Protein AF-A0A1B9K3F9-F1 (afdb_monomer)

Structure (mmCIF, N/CA/C/O backbone):
data_AF-A0A1B9K3F9-F1
#
_entry.id   AF-A0A1B9K3F9-F1
#
loop_
_atom_site.group_PDB
_atom_site.id
_atom_site.type_symbol
_atom_site.label_atom_id
_atom_site.label_alt_id
_atom_site.label_comp_id
_atom_site.label_asym_id
_atom_site.label_entity_id
_atom_site.label_seq_id
_atom_site.pdbx_PDB_ins_code
_atom_site.Cartn_x
_atom_site.Cartn_y
_atom_site.Cartn_z
_atom_site.occupancy
_atom_site.B_iso_or_equiv
_atom_site.auth_seq_id
_atom_site.auth_comp_id
_atom_site.auth_asym_id
_atom_site.auth_atom_id
_atom_site.pdbx_PDB_model_num
ATOM 1 N N . MET A 1 1 ? -56.346 39.443 58.491 1.00 47.53 1 MET A N 1
ATOM 2 C CA . MET A 1 1 ? -55.516 38.403 59.150 1.00 47.53 1 MET A CA 1
ATOM 3 C C . MET A 1 1 ? -55.684 36.968 58.606 1.00 47.53 1 MET A C 1
ATOM 5 O O . MET A 1 1 ? -54.941 36.108 59.050 1.00 47.53 1 MET A O 1
ATOM 9 N N . LYS A 1 2 ? -56.548 36.670 57.611 1.00 50.12 2 LYS A N 1
ATOM 10 C CA . LYS A 1 2 ? -56.711 35.295 57.065 1.00 50.12 2 LYS A CA 1
ATOM 11 C C . LYS A 1 2 ? -55.689 34.874 55.979 1.00 50.12 2 LYS A C 1
ATOM 13 O O . LYS A 1 2 ? -55.509 33.686 55.752 1.00 50.12 2 LYS A O 1
ATOM 18 N N . ASN A 1 3 ? -54.961 35.818 55.369 1.00 50.28 3 ASN A N 1
ATOM 19 C CA . ASN A 1 3 ? -54.049 35.538 54.241 1.00 50.28 3 ASN A CA 1
ATOM 20 C C . ASN A 1 3 ? -52.609 35.144 54.627 1.00 50.28 3 ASN A C 1
ATOM 22 O O . ASN A 1 3 ? -51.851 34.717 53.759 1.00 50.28 3 ASN A O 1
ATOM 26 N N . LEU A 1 4 ? -52.207 35.276 55.897 1.00 46.75 4 LEU A N 1
ATOM 27 C CA . LEU A 1 4 ? -50.855 34.891 56.335 1.00 46.75 4 LEU A CA 1
ATOM 28 C C . LEU A 1 4 ? -50.751 33.404 56.707 1.00 46.75 4 LEU A C 1
ATOM 30 O O . LEU A 1 4 ? -49.694 32.806 56.526 1.00 46.75 4 LEU A O 1
ATOM 34 N N . THR A 1 5 ? -51.837 32.792 57.182 1.00 49.47 5 THR A N 1
ATOM 35 C CA . THR A 1 5 ? -51.839 31.387 57.619 1.00 49.47 5 THR A CA 1
ATOM 36 C C . THR A 1 5 ? -51.779 30.424 56.432 1.00 49.47 5 THR A C 1
ATOM 38 O O . THR A 1 5 ? -50.997 29.480 56.458 1.00 49.47 5 THR A O 1
ATOM 41 N N . VAL A 1 6 ? -52.501 30.714 55.340 1.00 53.06 6 VAL A N 1
ATOM 42 C CA . VAL A 1 6 ? -52.470 29.902 54.105 1.00 53.06 6 VAL A CA 1
ATOM 43 C C . VAL A 1 6 ? -51.083 29.927 53.447 1.00 53.06 6 VAL A C 1
ATOM 45 O O . VAL A 1 6 ? -50.587 28.889 53.022 1.00 53.06 6 VAL A O 1
ATOM 48 N N . LYS A 1 7 ? -50.397 31.081 53.444 1.00 46.66 7 LYS A N 1
ATOM 49 C CA . LYS A 1 7 ? -49.032 31.199 52.899 1.00 46.66 7 LYS A CA 1
ATOM 50 C C . LYS A 1 7 ? -47.990 30.410 53.705 1.00 46.66 7 LYS A C 1
ATOM 52 O O . LYS A 1 7 ? -47.070 29.862 53.111 1.00 46.66 7 LYS A O 1
ATOM 57 N N . LYS A 1 8 ? -48.142 30.306 55.031 1.00 50.44 8 LYS A N 1
ATOM 58 C CA . LYS A 1 8 ? -47.241 29.508 55.887 1.00 50.44 8 LYS A CA 1
ATOM 59 C C . LYS A 1 8 ? -47.457 28.000 55.726 1.00 50.44 8 LYS A C 1
ATOM 61 O O . LYS A 1 8 ? -46.482 27.258 55.696 1.00 50.44 8 LYS A O 1
ATOM 66 N N . VAL A 1 9 ? -48.707 27.559 55.565 1.00 56.28 9 VAL A N 1
ATOM 67 C CA . VAL A 1 9 ? -49.037 26.144 55.314 1.00 56.28 9 VAL A CA 1
ATOM 68 C C . VAL A 1 9 ? -48.555 25.703 53.927 1.00 56.28 9 VAL A C 1
ATOM 70 O O . VAL A 1 9 ? -47.950 24.643 53.808 1.00 56.28 9 VAL A O 1
ATOM 73 N N . ALA A 1 10 ? -48.725 26.541 52.899 1.00 56.75 10 ALA A N 1
ATOM 74 C CA . ALA A 1 10 ? -48.234 26.254 51.550 1.00 56.75 10 ALA A CA 1
ATOM 75 C C . ALA A 1 10 ? -46.696 26.207 51.474 1.00 56.75 10 ALA A C 1
ATOM 77 O O . ALA A 1 10 ? -46.149 25.309 50.843 1.00 56.75 10 ALA A O 1
ATOM 78 N N . LEU A 1 11 ? -45.991 27.118 52.160 1.00 54.03 11 LEU A N 1
ATOM 79 C CA . LEU A 1 11 ? -44.525 27.105 52.221 1.00 54.03 11 LEU A CA 1
ATOM 80 C C . LEU A 1 11 ? -43.999 25.879 52.990 1.00 54.03 11 LEU A C 1
ATOM 82 O O . LEU A 1 11 ? -43.017 25.276 52.571 1.00 54.03 11 LEU A O 1
ATOM 86 N N . GLY A 1 12 ? -44.684 25.469 54.065 1.00 55.34 12 GLY A N 1
ATOM 87 C CA . GLY A 1 12 ? -44.365 24.248 54.813 1.00 55.34 12 GLY A CA 1
ATOM 88 C C . GLY A 1 12 ? -44.567 22.965 54.000 1.00 55.34 12 GLY A C 1
ATOM 89 O O . GLY A 1 12 ? -43.720 22.081 54.049 1.00 55.34 12 GLY A O 1
ATOM 90 N N . LEU A 1 13 ? -45.635 22.884 53.196 1.00 57.78 13 LEU A N 1
ATOM 91 C CA . LEU A 1 13 ? -45.877 21.775 52.261 1.00 57.78 13 LEU A CA 1
ATOM 92 C C . LEU A 1 13 ? -44.877 21.756 51.096 1.00 57.78 13 LEU A C 1
ATOM 94 O O . LEU A 1 13 ? -44.465 20.680 50.675 1.00 57.78 13 LEU A O 1
ATOM 98 N N . PHE A 1 14 ? -44.438 22.922 50.611 1.00 53.47 14 PHE A N 1
ATOM 99 C CA . PHE A 1 14 ? -43.416 23.016 49.563 1.00 53.47 14 PHE A CA 1
ATOM 100 C C . PHE A 1 14 ? -42.030 22.592 50.080 1.00 53.47 14 PHE A C 1
ATOM 102 O O . PHE A 1 14 ? -41.333 21.836 49.412 1.00 53.47 14 PHE A O 1
ATOM 109 N N . LEU A 1 15 ? -41.657 22.996 51.302 1.00 56.28 15 LEU A N 1
ATOM 110 C CA . LEU A 1 15 ? -40.422 22.558 51.971 1.00 56.28 15 LEU A CA 1
ATOM 111 C C . LEU A 1 15 ? -40.448 21.069 52.344 1.00 56.28 15 LEU A C 1
ATOM 113 O O . LEU A 1 15 ? -39.442 20.388 52.170 1.00 56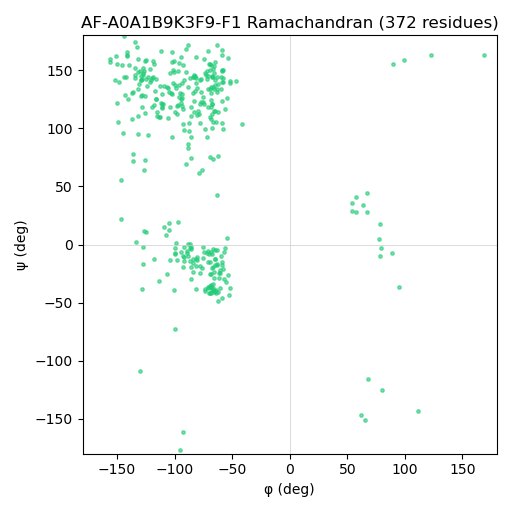.28 15 LEU A O 1
ATOM 117 N N . ALA A 1 16 ? -41.587 20.542 52.802 1.00 55.34 16 ALA A N 1
ATOM 118 C CA . ALA A 1 16 ? -41.746 19.113 53.075 1.00 55.34 16 ALA A CA 1
ATOM 119 C C . ALA A 1 16 ? -41.735 18.272 51.786 1.00 55.34 16 ALA A C 1
ATOM 121 O O . ALA A 1 16 ? -41.153 17.192 51.776 1.00 55.34 16 ALA A O 1
ATOM 122 N N . GLY A 1 17 ? -42.306 18.782 50.689 1.00 51.84 17 GLY A N 1
ATOM 123 C CA . GLY A 1 17 ? -42.205 18.178 49.359 1.00 51.84 17 GLY A CA 1
ATOM 124 C C . GLY A 1 17 ? -40.768 18.157 48.834 1.00 51.84 17 GLY A C 1
ATOM 125 O O . GLY A 1 17 ? -40.332 17.125 48.336 1.00 51.84 17 GLY A O 1
ATOM 126 N N . TYR A 1 18 ? -40.007 19.243 49.030 1.00 52.88 18 TYR A N 1
ATOM 127 C CA . TYR A 1 18 ? -38.596 19.337 48.635 1.00 52.88 18 TYR A CA 1
ATOM 128 C C . TYR A 1 18 ? -37.684 18.427 49.480 1.00 52.88 18 TYR A C 1
ATOM 130 O O . TYR A 1 18 ? -36.749 17.817 48.957 1.00 52.88 18 TYR A O 1
ATOM 138 N N . ALA A 1 19 ? -37.978 18.288 50.779 1.00 51.91 19 ALA A N 1
ATOM 139 C CA . ALA A 1 19 ? -37.295 17.362 51.685 1.00 51.91 19 ALA A CA 1
ATOM 140 C C . ALA A 1 19 ? -37.646 15.890 51.392 1.00 51.91 19 ALA A C 1
ATOM 142 O O . ALA A 1 19 ? -36.777 15.026 51.454 1.00 51.91 19 ALA A O 1
ATOM 143 N N . ALA A 1 20 ? -38.893 15.598 51.007 1.00 51.38 20 ALA A N 1
ATOM 144 C CA . ALA A 1 20 ? -39.297 14.261 50.581 1.00 51.38 20 ALA A CA 1
ATOM 145 C C . ALA A 1 20 ? -38.662 13.884 49.232 1.00 51.38 20 ALA A C 1
ATOM 147 O O . ALA A 1 20 ? -38.150 12.779 49.100 1.00 51.38 20 ALA A O 1
ATOM 148 N N . SER A 1 21 ? -38.593 14.799 48.257 1.00 50.00 21 SER A N 1
ATOM 149 C CA . SER A 1 21 ? -37.929 14.536 46.970 1.00 50.00 21 SER A CA 1
ATOM 150 C C . SER A 1 21 ? -36.406 14.398 47.078 1.00 50.00 21 SER A C 1
ATOM 152 O O . SER A 1 21 ? -35.808 13.707 46.261 1.00 50.00 21 SER A O 1
ATOM 154 N N . SER A 1 22 ? -35.773 15.002 48.091 1.00 46.62 22 SER A N 1
ATOM 155 C CA . SER A 1 22 ? -34.335 14.825 48.365 1.00 46.62 22 SER A CA 1
ATOM 156 C C . SER A 1 22 ? -34.023 13.599 49.237 1.00 46.62 22 SER A C 1
ATOM 158 O O . SER A 1 22 ? -32.907 13.090 49.178 1.00 46.62 22 SER A O 1
ATOM 160 N N . ALA A 1 23 ? -35.006 13.056 49.966 1.00 49.69 23 ALA A N 1
ATOM 161 C CA . ALA A 1 23 ? -34.894 11.784 50.689 1.00 49.69 23 ALA A CA 1
ATOM 162 C C . ALA A 1 23 ? -35.079 10.533 49.799 1.00 49.69 23 ALA A C 1
ATOM 164 O O . ALA A 1 23 ? -34.783 9.426 50.244 1.00 49.69 23 ALA A O 1
ATOM 165 N N . PHE A 1 24 ? -35.524 10.694 48.545 1.00 51.00 24 PHE A N 1
ATOM 166 C CA . PHE A 1 24 ? -35.630 9.613 47.551 1.00 51.00 24 PHE A CA 1
ATOM 167 C C . PHE A 1 24 ? -34.544 9.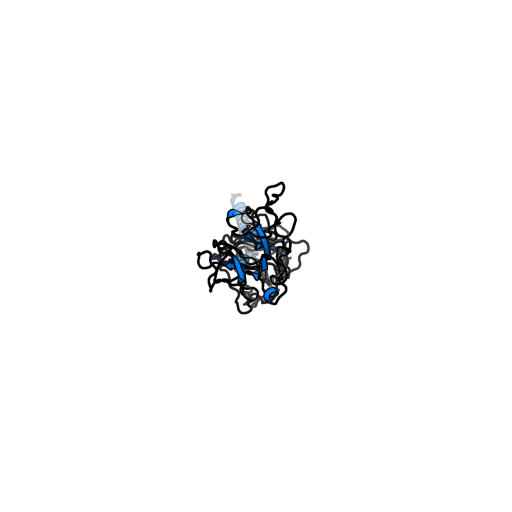649 46.468 1.00 51.00 24 PHE A C 1
ATOM 169 O O . PHE A 1 24 ? -34.673 8.972 45.450 1.00 51.00 24 PHE A O 1
ATOM 176 N N . ALA A 1 25 ? -33.427 10.346 46.690 1.00 49.50 25 ALA A N 1
ATOM 177 C CA . ALA A 1 25 ? -32.196 10.024 45.971 1.00 49.50 25 ALA A CA 1
ATOM 178 C C . ALA A 1 25 ? -31.579 8.755 46.590 1.00 49.50 25 ALA A C 1
ATOM 180 O O . ALA A 1 25 ? -30.522 8.786 47.216 1.00 49.50 25 ALA A O 1
ATOM 181 N N . ILE A 1 26 ? -32.296 7.632 46.482 1.00 48.97 26 ILE A N 1
ATOM 182 C CA . ILE A 1 26 ? -31.767 6.316 46.830 1.00 48.97 26 ILE A CA 1
ATOM 183 C C . ILE A 1 26 ? -30.802 5.951 45.710 1.00 48.97 26 ILE A C 1
ATOM 185 O O . ILE A 1 26 ? -31.211 5.514 44.635 1.00 48.97 26 ILE A O 1
ATOM 189 N N . THR A 1 27 ? -29.512 6.156 45.950 1.00 60.91 27 THR A N 1
ATOM 190 C CA . THR A 1 27 ? -28.464 5.646 45.071 1.00 60.91 27 THR A CA 1
ATOM 191 C C . THR A 1 27 ? -28.397 4.134 45.265 1.00 60.91 27 THR A C 1
ATOM 193 O O . THR A 1 27 ? -27.748 3.637 46.183 1.00 60.91 27 THR A O 1
ATOM 196 N N . ALA A 1 28 ? -29.133 3.390 44.445 1.00 60.28 28 ALA A N 1
ATOM 197 C CA . ALA A 1 28 ? -29.012 1.944 44.358 1.00 60.28 28 ALA A CA 1
ATOM 198 C C . ALA A 1 28 ? -28.030 1.606 43.230 1.00 60.28 28 ALA A C 1
ATOM 200 O O . ALA A 1 28 ? -28.205 2.057 42.100 1.00 60.28 28 ALA A O 1
ATOM 201 N N . SER A 1 29 ? -27.000 0.822 43.533 1.00 71.06 29 SER A N 1
ATOM 202 C CA . SER A 1 29 ? -26.132 0.212 42.527 1.00 71.06 29 SER A CA 1
ATOM 203 C C . SER A 1 29 ? -26.528 -1.246 42.315 1.00 71.06 29 SER A C 1
ATOM 205 O O . SER A 1 29 ? -26.994 -1.932 43.231 1.00 71.06 29 SER A O 1
ATOM 207 N 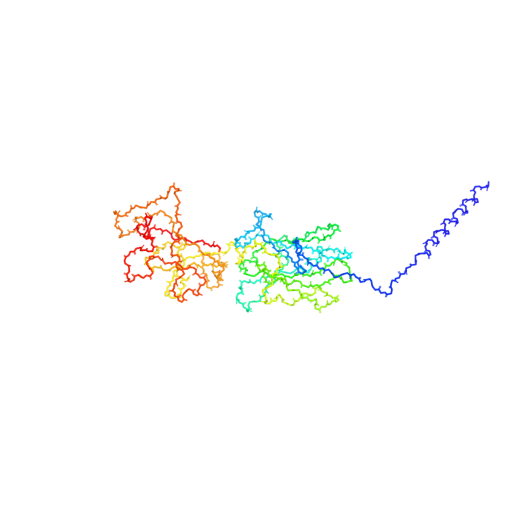N . THR A 1 30 ? -26.341 -1.745 41.097 1.00 70.75 30 THR A N 1
ATOM 208 C CA . THR A 1 30 ? -26.400 -3.182 40.846 1.00 70.75 30 THR A CA 1
ATOM 209 C C . THR A 1 30 ? -25.210 -3.856 41.528 1.00 70.75 30 THR A C 1
ATOM 211 O O . THR A 1 30 ? -24.109 -3.311 41.589 1.00 70.75 30 THR A O 1
ATOM 214 N N . LYS A 1 31 ? -25.414 -5.069 42.054 1.00 79.06 31 LYS A N 1
ATOM 215 C CA . LYS A 1 31 ? -24.325 -5.865 42.647 1.00 79.06 31 LYS A CA 1
ATOM 216 C C . LYS A 1 31 ? -23.284 -6.291 41.602 1.00 79.06 31 LYS A C 1
ATOM 218 O O . LYS A 1 31 ? -22.121 -6.480 41.942 1.00 79.06 31 LYS A O 1
ATOM 223 N N . ASN A 1 32 ? -23.722 -6.443 40.353 1.00 79.50 32 ASN A N 1
ATOM 224 C CA . ASN A 1 32 ? -22.908 -6.865 39.221 1.00 79.50 32 ASN A CA 1
ATOM 225 C C . ASN A 1 32 ? -22.873 -5.762 38.158 1.00 79.50 32 ASN A C 1
ATOM 227 O O . ASN A 1 32 ? -23.812 -4.968 38.056 1.00 79.50 32 ASN A O 1
ATOM 231 N N . PHE A 1 33 ? -21.817 -5.756 37.347 1.00 79.88 33 PHE A N 1
ATOM 232 C CA . PHE A 1 33 ? -21.748 -4.938 36.139 1.00 79.88 33 PHE A CA 1
ATOM 233 C C . PHE A 1 33 ? -22.786 -5.404 35.113 1.00 79.88 33 PHE A C 1
ATOM 235 O O . PHE A 1 33 ? -23.110 -6.592 35.043 1.00 79.88 33 PHE A O 1
ATOM 242 N N . ILE A 1 34 ? -23.302 -4.462 34.325 1.00 78.31 34 ILE A N 1
ATOM 243 C CA . ILE A 1 34 ? -24.072 -4.781 33.123 1.00 78.31 34 ILE A CA 1
ATOM 244 C C . ILE A 1 34 ? -23.054 -5.224 32.072 1.00 78.31 34 ILE A C 1
ATOM 246 O O . ILE A 1 34 ? -22.107 -4.488 31.805 1.00 78.31 34 ILE A O 1
ATOM 250 N N . GLN A 1 35 ? -23.218 -6.438 31.547 1.00 84.00 35 GLN A N 1
ATOM 251 C CA . GLN A 1 35 ? -22.429 -6.930 30.422 1.00 84.00 35 GLN A CA 1
ATOM 252 C C . GLN A 1 35 ? -23.196 -6.664 29.129 1.00 84.00 35 GLN A C 1
ATOM 254 O O . GLN A 1 35 ? -24.365 -7.038 29.023 1.00 84.00 35 GLN A O 1
ATOM 259 N N . GLY A 1 36 ? -22.527 -5.983 28.209 1.00 85.31 36 GLY A N 1
ATOM 260 C CA . GLY A 1 36 ? -22.966 -5.711 26.850 1.00 85.31 36 GLY A CA 1
ATOM 261 C C . GLY A 1 36 ? -22.459 -6.759 25.863 1.00 85.31 36 GLY A C 1
ATOM 262 O O . GLY A 1 36 ? -22.067 -7.870 26.246 1.00 85.31 36 GLY A O 1
ATOM 263 N N . ASN A 1 37 ? -22.473 -6.394 24.589 1.00 88.62 37 ASN A N 1
ATOM 264 C CA . ASN A 1 37 ? -21.990 -7.228 23.498 1.00 88.62 37 ASN A CA 1
ATOM 265 C C . ASN A 1 37 ? -20.527 -6.902 23.157 1.00 88.62 37 ASN A C 1
ATOM 267 O O . ASN A 1 37 ? -19.973 -5.896 23.583 1.00 88.62 37 ASN A O 1
ATOM 271 N N . LEU A 1 38 ? -19.849 -7.821 22.463 1.00 91.56 38 LEU A N 1
ATOM 272 C CA . LEU A 1 38 ? -18.514 -7.535 21.939 1.00 91.56 38 LEU A CA 1
ATOM 273 C C . LEU A 1 38 ? -18.657 -6.662 20.688 1.00 91.56 38 LEU A C 1
ATOM 275 O O . LEU A 1 38 ? -19.412 -7.060 19.796 1.00 91.56 38 LEU A O 1
ATOM 279 N N . PRO A 1 39 ? -17.909 -5.551 20.574 1.00 93.25 39 PRO A N 1
ATOM 280 C CA . PRO A 1 39 ? -17.878 -4.784 19.339 1.00 93.25 39 PRO A CA 1
ATOM 281 C C . PRO A 1 39 ? -17.218 -5.611 18.231 1.00 93.25 39 PRO A C 1
ATOM 283 O O . PRO A 1 39 ? -16.180 -6.237 18.451 1.00 93.25 39 PRO A O 1
ATOM 286 N N . VAL A 1 40 ? -17.800 -5.623 17.031 1.00 95.56 40 VAL A N 1
ATOM 287 C CA . VAL A 1 40 ? -17.244 -6.349 15.877 1.00 95.56 40 VAL A CA 1
ATOM 288 C C . VAL A 1 40 ? -17.224 -5.448 14.653 1.00 95.56 40 VAL A C 1
ATOM 290 O O . VAL A 1 40 ? -18.219 -4.792 14.343 1.00 95.56 40 VAL A O 1
ATOM 293 N N . PHE A 1 41 ? -16.107 -5.424 13.926 1.00 95.94 41 PHE A N 1
ATOM 294 C CA . PHE A 1 41 ? -16.041 -4.726 12.648 1.00 95.94 41 PHE A CA 1
ATOM 295 C C . PHE A 1 41 ? -16.495 -5.619 11.500 1.00 95.94 41 PHE A C 1
ATOM 297 O O . PHE A 1 41 ? -16.221 -6.820 11.459 1.00 95.94 41 PHE A O 1
ATOM 304 N N . LYS A 1 42 ? -17.181 -5.006 10.538 1.00 95.56 42 LYS A N 1
ATOM 305 C CA . LYS A 1 42 ? -17.514 -5.610 9.248 1.00 95.56 42 LYS A CA 1
ATOM 306 C C . LYS A 1 42 ? -17.231 -4.626 8.131 1.00 95.56 42 LYS A C 1
ATOM 308 O O . LYS A 1 42 ? -17.460 -3.424 8.294 1.00 95.56 42 LYS A O 1
ATOM 313 N N . SER A 1 43 ? -16.798 -5.136 6.981 1.00 94.06 43 SER A N 1
ATOM 314 C CA . SER A 1 43 ? -16.660 -4.320 5.779 1.00 94.06 43 SER A CA 1
ATOM 315 C C . SER A 1 43 ? -18.008 -3.695 5.382 1.00 94.06 43 SER A C 1
ATOM 317 O O . SER A 1 43 ? -19.077 -4.031 5.911 1.00 94.06 43 SER A O 1
ATOM 319 N N . ASN A 1 44 ? -17.971 -2.725 4.470 1.00 86.88 44 ASN A N 1
ATOM 320 C CA . ASN A 1 44 ? -19.184 -2.040 4.017 1.00 86.88 44 ASN A CA 1
ATOM 321 C C . ASN A 1 44 ? -20.042 -2.873 3.056 1.00 86.88 44 ASN A C 1
ATOM 323 O O . ASN A 1 44 ? -21.126 -2.427 2.666 1.00 86.88 44 ASN A O 1
ATOM 327 N N . GLU A 1 45 ? -19.591 -4.072 2.698 1.00 84.56 45 GLU A N 1
ATOM 328 C CA . GLU A 1 45 ? -20.323 -4.963 1.815 1.00 84.56 45 GLU A CA 1
ATOM 329 C C . GLU A 1 45 ? -21.537 -5.601 2.500 1.00 84.56 45 GLU A C 1
ATOM 331 O O . GLU A 1 45 ? -21.573 -5.892 3.701 1.00 84.56 45 GLU A O 1
ATOM 336 N N . GLN A 1 46 ? -22.581 -5.845 1.711 1.00 79.94 46 GLN A N 1
ATOM 337 C CA . GLN A 1 46 ? -23.770 -6.520 2.207 1.00 79.94 46 GLN A CA 1
ATOM 338 C C . GLN A 1 46 ? -23.444 -7.977 2.561 1.00 79.94 46 GLN A C 1
ATOM 340 O O . GLN A 1 46 ? -23.068 -8.761 1.698 1.00 79.94 46 GLN A O 1
ATOM 345 N N . GLY A 1 47 ? -23.655 -8.355 3.824 1.00 83.56 47 GLY A N 1
ATOM 346 C CA . GLY A 1 47 ? -23.358 -9.711 4.299 1.00 83.56 47 GLY A CA 1
ATOM 347 C C . GLY A 1 47 ? -21.873 -9.966 4.566 1.00 83.56 47 GLY A C 1
ATOM 348 O O . GLY A 1 47 ? -21.478 -11.127 4.648 1.00 83.56 47 GLY A O 1
ATOM 349 N N . ALA A 1 48 ? -21.077 -8.901 4.710 1.00 90.94 48 ALA A N 1
ATOM 350 C CA . ALA A 1 48 ? -19.671 -8.964 5.086 1.00 90.94 48 ALA A CA 1
ATOM 351 C C . ALA A 1 48 ? -19.419 -9.890 6.288 1.00 90.94 48 ALA A C 1
ATOM 353 O O . ALA A 1 48 ? -20.190 -9.918 7.256 1.00 90.94 48 ALA A O 1
ATOM 354 N N . ALA A 1 49 ? -18.320 -10.642 6.224 1.00 93.75 49 ALA A N 1
ATOM 355 C CA . ALA A 1 49 ? -17.866 -11.472 7.331 1.00 93.75 49 ALA A CA 1
ATOM 356 C C . ALA A 1 49 ? -17.442 -10.607 8.529 1.00 93.75 49 ALA A C 1
ATOM 358 O O . ALA A 1 49 ? -17.031 -9.457 8.373 1.00 93.75 49 ALA A O 1
ATOM 359 N N . GLU A 1 50 ? -17.533 -11.168 9.733 1.00 95.69 50 GLU A N 1
ATOM 360 C CA . GLU A 1 50 ? -16.967 -10.551 10.937 1.00 95.69 50 GLU A CA 1
ATOM 361 C C . GLU A 1 50 ? -15.458 -10.350 10.789 1.00 95.69 50 GLU A C 1
ATOM 363 O O . GLU A 1 50 ? -14.789 -11.124 10.101 1.00 95.69 50 GLU A O 1
ATOM 368 N N . HIS A 1 51 ? -14.937 -9.321 11.457 1.00 96.50 51 HIS A N 1
ATOM 369 C CA . HIS A 1 51 ? -13.515 -8.991 11.499 1.00 96.50 51 HIS A CA 1
ATOM 370 C C . HIS A 1 51 ? -12.936 -8.602 10.135 1.00 96.50 51 HIS A C 1
ATOM 372 O O . HIS A 1 51 ? -11.775 -8.883 9.848 1.00 96.50 51 HIS A O 1
ATOM 378 N N . THR A 1 52 ? -13.739 -7.953 9.291 1.00 96.62 52 THR A N 1
ATOM 379 C CA . THR A 1 52 ? -13.322 -7.472 7.966 1.00 96.62 52 THR A CA 1
ATOM 380 C C . THR A 1 52 ? -13.440 -5.958 7.851 1.00 96.62 52 THR A C 1
ATOM 382 O O . THR A 1 52 ? -14.187 -5.308 8.584 1.00 96.62 52 THR A O 1
ATOM 385 N N . MET A 1 53 ? -12.688 -5.392 6.914 1.00 96.75 53 MET A N 1
ATOM 386 C CA . MET A 1 53 ? -12.658 -3.974 6.576 1.00 96.75 53 MET A CA 1
ATOM 387 C C . MET A 1 53 ? -12.573 -3.827 5.056 1.00 96.75 53 MET A C 1
ATOM 389 O O . MET A 1 53 ? -12.061 -4.701 4.362 1.00 96.75 53 MET A O 1
ATOM 393 N N . THR A 1 54 ? -13.042 -2.698 4.541 1.00 95.94 54 THR A N 1
ATOM 394 C CA . THR A 1 54 ? -12.849 -2.322 3.142 1.00 95.94 54 THR A CA 1
ATOM 395 C C . THR A 1 54 ? -11.615 -1.431 3.036 1.00 95.94 54 THR A C 1
ATOM 397 O O . THR A 1 54 ? -11.570 -0.366 3.652 1.00 95.94 54 THR A O 1
ATOM 400 N N . PHE A 1 55 ? -10.623 -1.821 2.242 1.00 96.50 55 PHE A N 1
ATOM 401 C CA . PHE A 1 55 ? -9.462 -0.988 1.926 1.00 96.50 55 PHE A CA 1
ATOM 402 C C . PHE A 1 55 ? -9.573 -0.446 0.505 1.00 96.50 55 PHE A C 1
ATOM 404 O O . PHE A 1 55 ? -9.873 -1.194 -0.426 1.00 96.50 55 PHE A O 1
ATOM 411 N N . LYS A 1 56 ? -9.303 0.849 0.329 1.00 96.62 56 LYS A N 1
ATOM 412 C CA . LYS A 1 56 ? -9.276 1.517 -0.972 1.00 96.62 56 LYS A CA 1
ATOM 413 C C . LYS A 1 56 ? -8.053 2.409 -1.126 1.00 96.62 56 LYS A C 1
ATOM 415 O O . LYS A 1 56 ? -7.682 3.110 -0.186 1.00 96.62 56 LYS A O 1
ATOM 420 N N . ILE A 1 57 ? -7.492 2.454 -2.332 1.00 97.31 57 ILE A N 1
ATOM 421 C CA . ILE A 1 57 ? -6.564 3.516 -2.742 1.00 97.31 57 ILE A CA 1
ATOM 422 C C . ILE A 1 57 ? -7.253 4.388 -3.789 1.00 97.31 57 ILE A C 1
ATOM 424 O O . ILE A 1 57 ? -7.685 3.896 -4.833 1.00 97.31 57 ILE A O 1
ATOM 428 N N . MET A 1 58 ? -7.371 5.679 -3.490 1.00 97.25 58 MET A N 1
ATOM 429 C CA . MET A 1 58 ? -8.018 6.679 -4.334 1.00 97.25 58 MET A CA 1
ATOM 430 C C . MET A 1 58 ? -6.983 7.549 -5.038 1.00 97.25 58 MET A C 1
ATOM 432 O O . MET A 1 58 ? -5.925 7.848 -4.480 1.00 97.25 58 MET A O 1
ATOM 436 N N . ASP A 1 59 ? -7.315 7.999 -6.242 1.00 95.44 59 ASP A N 1
ATOM 437 C CA . ASP A 1 59 ? -6.475 8.915 -7.003 1.00 95.44 59 ASP A CA 1
ATOM 438 C C . ASP A 1 59 ? -6.482 10.315 -6.369 1.00 95.44 59 ASP A C 1
ATOM 440 O O . ASP A 1 59 ? -7.537 10.848 -6.027 1.00 95.44 59 ASP A O 1
ATOM 444 N N . GLN A 1 60 ? -5.314 10.942 -6.216 1.00 92.88 60 GLN A N 1
ATOM 445 C CA . GLN A 1 60 ? -5.232 12.293 -5.654 1.00 92.88 60 GLN A CA 1
ATOM 446 C C . GLN A 1 60 ? -5.966 13.343 -6.501 1.00 92.88 60 GLN A C 1
ATOM 448 O O . GLN A 1 60 ? -6.614 14.242 -5.961 1.00 92.88 60 GLN A O 1
ATOM 453 N N . ASP A 1 61 ? -5.844 13.248 -7.825 1.00 91.50 61 ASP A N 1
ATOM 454 C CA . ASP A 1 61 ? -6.407 14.219 -8.763 1.00 91.50 61 ASP A CA 1
ATOM 455 C C . ASP A 1 61 ? -7.925 14.022 -8.904 1.00 91.50 61 ASP A C 1
ATOM 457 O O . ASP A 1 61 ? -8.655 14.938 -9.297 1.00 91.50 61 ASP A O 1
ATOM 461 N N . LYS A 1 62 ? -8.410 12.825 -8.544 1.00 93.06 62 LYS A N 1
ATOM 462 C CA . LYS A 1 62 ? -9.828 12.457 -8.479 1.00 93.06 62 LYS A CA 1
ATOM 463 C C . LYS A 1 62 ? -10.119 11.658 -7.197 1.00 93.06 62 LYS A C 1
ATOM 465 O O . LYS A 1 62 ? -10.316 10.449 -7.275 1.00 93.06 62 LYS A O 1
ATOM 470 N N . PRO A 1 63 ? -10.232 12.312 -6.022 1.00 88.38 63 PRO A N 1
ATOM 471 C CA . PRO A 1 63 ? -10.335 11.645 -4.710 1.00 88.38 63 PRO A CA 1
ATOM 472 C C . PRO A 1 63 ? -11.528 10.695 -4.514 1.00 88.38 63 PRO A C 1
ATOM 474 O O . PRO A 1 63 ? -11.620 9.998 -3.502 1.00 88.38 63 PRO A O 1
ATOM 477 N N . THR A 1 64 ? -12.478 10.697 -5.449 1.00 89.88 64 THR A N 1
ATOM 478 C CA . THR A 1 64 ? -13.646 9.810 -5.481 1.00 89.88 64 THR A CA 1
ATOM 479 C C . THR A 1 64 ? -13.420 8.534 -6.283 1.00 89.88 64 THR A C 1
ATOM 481 O O . THR A 1 64 ? -14.208 7.600 -6.144 1.00 89.88 64 THR A O 1
ATOM 484 N N . ASP A 1 65 ? -12.360 8.478 -7.084 1.00 94.50 65 ASP A N 1
ATOM 485 C CA . ASP A 1 65 ? -12.084 7.395 -8.018 1.00 94.50 65 ASP A CA 1
ATOM 486 C C . ASP A 1 65 ? -10.960 6.520 -7.453 1.00 94.50 65 ASP A C 1
ATOM 488 O O . ASP A 1 65 ? -9.923 7.022 -7.016 1.00 94.50 65 ASP A O 1
ATOM 492 N N . GLN A 1 66 ? -11.164 5.201 -7.441 1.00 95.38 66 GLN A N 1
ATOM 493 C CA . GLN A 1 66 ? -10.083 4.268 -7.130 1.00 95.38 66 GLN A CA 1
ATOM 494 C C . GLN A 1 66 ? -9.017 4.314 -8.223 1.00 95.38 66 GLN A C 1
ATOM 496 O O . GLN A 1 66 ? -9.320 4.542 -9.396 1.00 95.38 66 GLN A O 1
ATOM 501 N N . ILE A 1 67 ? -7.774 4.026 -7.848 1.00 94.44 67 ILE A N 1
ATOM 502 C CA . ILE A 1 67 ? -6.655 4.026 -8.797 1.00 94.44 67 ILE A CA 1
ATOM 503 C C . ILE A 1 67 ? -6.766 2.916 -9.856 1.00 94.44 67 ILE A C 1
ATOM 505 O O . ILE A 1 67 ? -6.159 3.014 -10.920 1.00 94.44 67 ILE A O 1
ATOM 509 N N . GLY A 1 68 ? -7.568 1.874 -9.613 1.00 90.81 68 GLY A N 1
ATOM 510 C CA . GLY A 1 68 ? -7.783 0.793 -10.570 1.00 90.81 68 GLY A CA 1
ATOM 511 C C . GLY A 1 68 ? -6.642 -0.219 -10.537 1.00 90.81 68 GLY A C 1
ATOM 512 O O . GLY A 1 68 ? -6.353 -0.783 -9.487 1.00 90.81 68 GLY A O 1
ATOM 513 N N . SER A 1 69 ? -6.024 -0.487 -11.690 1.00 88.38 69 SER A N 1
ATOM 514 C CA . SER A 1 69 ? -4.949 -1.480 -11.826 1.00 88.38 69 SER A CA 1
ATOM 515 C C . SER A 1 69 ? -3.540 -0.889 -11.850 1.00 88.38 69 SER A C 1
ATOM 517 O O . SER A 1 69 ? -2.589 -1.661 -11.859 1.00 88.38 69 SER A O 1
ATOM 519 N N . ARG A 1 70 ? -3.385 0.444 -11.908 1.00 89.50 70 ARG A N 1
ATOM 520 C CA . ARG A 1 70 ? -2.047 1.059 -11.915 1.00 89.50 70 ARG A CA 1
ATOM 521 C C . ARG A 1 70 ? -1.352 0.859 -10.565 1.00 89.50 70 ARG A C 1
ATOM 523 O O . ARG A 1 70 ? -2.054 0.794 -9.552 1.00 89.50 70 ARG A O 1
ATOM 530 N N . PRO A 1 71 ? -0.013 0.867 -10.514 1.00 90.00 71 PRO A N 1
ATOM 531 C CA . PRO A 1 71 ? 0.703 0.978 -9.254 1.00 90.00 71 PRO A CA 1
ATOM 532 C C . PRO A 1 71 ? 0.212 2.178 -8.433 1.00 90.00 71 PRO A C 1
ATOM 534 O O . PRO A 1 71 ? -0.112 3.251 -8.968 1.00 90.00 71 PRO A O 1
ATOM 537 N N . ALA A 1 72 ? 0.115 1.989 -7.121 1.00 94.81 72 ALA A N 1
ATOM 538 C CA . ALA A 1 72 ? -0.147 3.095 -6.211 1.00 94.81 72 ALA A CA 1
ATOM 539 C C . ALA A 1 72 ? 1.068 4.033 -6.187 1.00 94.81 72 ALA A C 1
ATOM 541 O O . ALA A 1 72 ? 2.208 3.584 -6.284 1.00 94.81 72 ALA A O 1
ATOM 542 N N . LYS A 1 73 ? 0.839 5.339 -6.049 1.00 95.06 73 LYS A N 1
ATOM 543 C CA . LYS A 1 73 ? 1.905 6.349 -6.033 1.00 95.06 73 LYS A CA 1
ATOM 544 C C . LYS A 1 73 ? 1.831 7.218 -4.786 1.00 95.06 73 LYS A C 1
ATOM 546 O O . LYS A 1 73 ? 0.776 7.382 -4.171 1.00 95.06 73 LYS A O 1
ATOM 551 N N . VAL A 1 74 ? 2.956 7.832 -4.432 1.00 96.31 74 VAL A N 1
ATOM 552 C CA . VAL A 1 74 ? 2.986 8.918 -3.454 1.00 96.31 74 VAL A CA 1
ATOM 553 C C . VAL A 1 74 ? 1.961 9.974 -3.865 1.00 96.31 74 VAL A C 1
ATOM 555 O O . VAL A 1 74 ? 1.830 10.325 -5.040 1.00 96.31 74 VAL A O 1
ATOM 558 N N . LYS A 1 75 ? 1.268 10.491 -2.854 1.00 96.69 75 LYS A N 1
ATOM 559 C CA . LYS A 1 75 ? 0.127 11.400 -2.892 1.00 96.69 75 LYS A CA 1
ATOM 560 C C . LYS A 1 75 ? -1.241 10.797 -3.212 1.00 96.69 75 LYS A C 1
ATOM 562 O O . LYS A 1 75 ? -2.229 11.497 -2.996 1.00 96.69 75 LYS A O 1
ATOM 567 N N . ASP A 1 76 ? -1.339 9.536 -3.638 1.00 97.75 76 ASP A N 1
ATOM 568 C CA . ASP A 1 76 ? -2.635 8.842 -3.622 1.00 97.75 76 ASP A CA 1
ATOM 569 C C . ASP A 1 76 ? -3.197 8.789 -2.188 1.00 97.75 76 ASP A C 1
ATOM 571 O O . ASP A 1 76 ? -2.483 9.017 -1.208 1.00 97.75 76 ASP A O 1
ATOM 575 N N . ILE A 1 77 ? -4.489 8.505 -2.046 1.00 97.94 77 ILE A N 1
ATOM 576 C CA . ILE A 1 77 ? -5.183 8.550 -0.755 1.00 97.94 77 ILE A CA 1
ATOM 577 C C . ILE A 1 77 ? -5.556 7.133 -0.339 1.00 97.94 77 ILE A C 1
ATOM 579 O O . ILE A 1 77 ? -6.330 6.467 -1.022 1.00 97.94 77 ILE A O 1
ATOM 583 N N . ILE A 1 78 ? -5.070 6.687 0.815 1.00 97.88 78 ILE A N 1
ATOM 584 C CA . ILE A 1 78 ? -5.546 5.451 1.439 1.00 97.88 78 ILE A CA 1
ATOM 585 C C . ILE A 1 78 ? -6.856 5.746 2.168 1.00 97.88 78 ILE A C 1
ATOM 587 O O . ILE A 1 78 ? -6.957 6.741 2.888 1.00 97.88 78 ILE A O 1
ATOM 591 N N . ARG A 1 79 ? -7.853 4.873 1.996 1.00 97.31 79 ARG A N 1
ATOM 592 C CA . ARG A 1 79 ? -9.127 4.878 2.725 1.00 97.31 79 ARG A CA 1
ATOM 593 C C . ARG A 1 79 ? -9.413 3.492 3.290 1.00 97.31 79 ARG A C 1
ATOM 595 O O . ARG A 1 79 ? -9.409 2.510 2.557 1.00 97.31 79 ARG A O 1
ATOM 602 N N . ILE A 1 80 ? -9.696 3.425 4.583 1.00 97.69 80 ILE A N 1
ATOM 603 C CA . ILE A 1 80 ? -10.087 2.206 5.294 1.00 97.69 80 ILE A CA 1
ATOM 604 C C . ILE A 1 80 ? -11.489 2.440 5.836 1.00 97.69 80 ILE A C 1
ATOM 606 O O . ILE A 1 80 ? -11.698 3.382 6.599 1.00 97.69 80 ILE A O 1
ATOM 610 N N . GLU A 1 81 ? -12.446 1.616 5.434 1.00 96.12 81 GLU A N 1
ATOM 611 C CA . GLU A 1 81 ? -13.853 1.767 5.784 1.00 96.12 81 GLU A CA 1
ATOM 612 C C . GLU A 1 81 ? -14.367 0.529 6.524 1.00 96.12 81 GLU A C 1
ATOM 614 O O . GLU A 1 81 ? -14.055 -0.605 6.156 1.00 96.12 81 GLU A O 1
ATOM 619 N N . PHE A 1 82 ? -15.183 0.737 7.553 1.00 95.75 82 PHE A N 1
ATOM 620 C CA . PHE A 1 82 ? -15.820 -0.349 8.295 1.00 95.75 82 PHE A CA 1
ATOM 621 C C . PHE A 1 82 ? -17.099 0.118 8.992 1.00 95.75 82 PHE A C 1
ATOM 623 O O . PHE A 1 82 ? -17.282 1.303 9.283 1.00 95.75 82 PHE A O 1
ATOM 630 N N . ASN A 1 83 ? -17.978 -0.841 9.272 1.00 94.12 83 ASN A N 1
ATOM 631 C CA . ASN A 1 83 ? -19.105 -0.698 10.182 1.00 94.12 83 ASN A CA 1
ATOM 632 C C . ASN A 1 83 ? -18.753 -1.341 11.517 1.00 94.12 83 ASN A C 1
ATOM 634 O O . ASN A 1 83 ? -18.231 -2.455 11.542 1.00 94.12 83 ASN A O 1
ATOM 638 N N . LEU A 1 84 ? -19.130 -0.687 12.608 1.00 92.50 84 L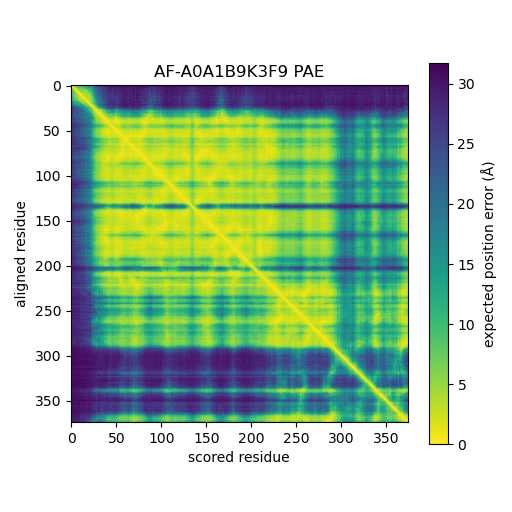EU A N 1
ATOM 639 C CA . LEU A 1 84 ? -19.260 -1.334 13.901 1.00 92.50 84 LEU A CA 1
ATOM 640 C C . LEU A 1 84 ? -20.634 -2.010 13.990 1.00 92.50 84 LEU A C 1
ATOM 642 O O . LEU A 1 84 ? -21.671 -1.355 13.849 1.00 92.50 84 LEU A O 1
ATOM 646 N N . GLU A 1 85 ? -20.636 -3.314 14.248 1.00 90.81 85 GLU A N 1
ATOM 647 C CA . GLU A 1 85 ? -21.808 -4.034 14.726 1.00 90.81 85 GLU A CA 1
ATOM 648 C C . GLU A 1 85 ? -21.702 -4.220 16.236 1.00 90.81 85 GLU A C 1
ATOM 650 O O . GLU A 1 85 ? -20.830 -4.935 16.730 1.00 90.81 85 GLU A O 1
ATOM 655 N N . ASP A 1 86 ? -22.617 -3.562 16.946 1.00 86.75 86 ASP A N 1
ATOM 656 C CA . ASP A 1 86 ? -22.785 -3.701 18.383 1.00 86.75 86 ASP A CA 1
ATOM 657 C C . ASP A 1 86 ? -24.273 -3.694 18.752 1.00 86.75 86 ASP A C 1
ATOM 659 O O . ASP A 1 86 ? -25.032 -2.804 18.354 1.00 86.75 86 ASP A O 1
ATOM 663 N N . ALA A 1 87 ? -24.718 -4.726 19.467 1.00 86.31 87 ALA A N 1
ATOM 664 C CA . ALA A 1 87 ? -26.140 -4.955 19.716 1.00 86.31 87 ALA A CA 1
ATOM 665 C C . ALA A 1 87 ? -26.708 -4.043 20.815 1.00 86.31 87 ALA A C 1
ATOM 667 O O . ALA A 1 87 ? -27.911 -3.765 20.812 1.00 86.31 87 ALA A O 1
ATOM 668 N N . ASP A 1 88 ? -25.862 -3.557 21.726 1.00 85.25 88 ASP A N 1
ATOM 669 C CA . ASP A 1 88 ? -26.232 -2.560 22.738 1.00 85.25 88 ASP A CA 1
ATOM 670 C C . ASP A 1 88 ? -26.113 -1.110 22.228 1.00 85.25 88 ASP A C 1
ATOM 672 O O . ASP A 1 88 ? -26.591 -0.183 22.889 1.00 85.25 88 ASP A O 1
ATOM 676 N N . LYS A 1 89 ? -25.627 -0.940 20.989 1.00 85.69 89 LYS A N 1
ATOM 677 C CA . LYS A 1 89 ? -25.504 0.327 20.258 1.00 85.69 89 LYS A CA 1
ATOM 678 C C . LYS A 1 89 ? -24.484 1.298 20.856 1.00 85.69 89 LYS A C 1
ATOM 680 O O . LYS A 1 89 ? -24.642 2.516 20.670 1.00 85.69 89 LYS A O 1
ATOM 685 N N . ASP A 1 90 ? -23.452 0.787 21.526 1.00 87.25 90 ASP A N 1
ATOM 686 C CA . ASP A 1 90 ? -22.297 1.603 21.885 1.00 87.25 90 ASP A CA 1
ATOM 687 C C . ASP A 1 90 ? -21.644 2.224 20.638 1.00 87.25 90 ASP A C 1
ATOM 689 O O . ASP A 1 90 ? -21.741 1.723 19.514 1.00 87.25 90 ASP A O 1
ATOM 693 N N . LYS A 1 91 ? -21.042 3.403 20.833 1.00 88.94 91 LYS A N 1
ATOM 694 C CA . LYS A 1 91 ? -20.623 4.285 19.739 1.00 88.94 91 LYS A CA 1
ATOM 695 C C . LYS A 1 91 ? -19.134 4.222 19.446 1.00 88.94 91 LYS A C 1
ATOM 697 O O . LYS A 1 91 ? -18.315 4.028 20.346 1.00 88.94 91 LYS A O 1
ATOM 702 N N . LEU A 1 92 ? -18.777 4.453 18.185 1.00 91.25 92 LEU A N 1
ATOM 703 C CA . LEU A 1 92 ? -17.389 4.686 17.785 1.00 91.25 92 LEU A CA 1
ATOM 704 C C . LEU A 1 92 ? -16.888 6.059 18.252 1.00 91.25 92 LEU A C 1
ATOM 706 O O . LEU A 1 92 ? -17.628 7.041 18.282 1.00 91.25 92 LEU A O 1
ATOM 710 N N . SER A 1 93 ? -15.585 6.140 18.527 1.00 92.00 93 SER A N 1
ATOM 711 C CA . SER A 1 93 ? -14.881 7.391 18.821 1.00 92.00 93 SER A CA 1
ATOM 712 C C . SER A 1 93 ? -13.684 7.557 17.892 1.00 92.00 93 SER A C 1
ATOM 714 O O . SER A 1 93 ? -12.822 6.680 17.801 1.00 92.00 93 SER A O 1
ATOM 716 N N . ALA A 1 94 ? -13.607 8.710 17.226 1.00 93.44 94 ALA A N 1
ATOM 717 C CA . ALA A 1 94 ? -12.535 9.016 16.285 1.00 93.44 94 ALA A CA 1
ATOM 718 C C . ALA A 1 94 ? -11.161 9.000 16.971 1.00 93.44 94 ALA A C 1
ATOM 720 O O . ALA A 1 94 ? -10.194 8.502 16.398 1.00 93.44 94 ALA A O 1
ATOM 721 N N . ASP A 1 95 ? -11.082 9.481 18.213 1.00 93.06 95 ASP A N 1
ATOM 722 C CA . ASP A 1 95 ? -9.836 9.503 18.981 1.00 93.06 95 ASP A CA 1
ATOM 723 C C . ASP A 1 95 ? -9.393 8.091 19.383 1.00 93.06 95 ASP A C 1
ATOM 725 O O . ASP A 1 95 ? -8.203 7.791 19.337 1.00 93.06 95 ASP A O 1
ATOM 729 N N . ARG A 1 96 ? -10.334 7.190 19.699 1.00 92.00 96 ARG A N 1
ATOM 730 C CA . ARG A 1 96 ? -10.032 5.780 20.017 1.00 92.00 96 ARG A CA 1
ATOM 731 C C . ARG A 1 96 ? -9.590 4.982 18.797 1.00 92.00 96 ARG A C 1
ATOM 733 O O . ARG A 1 96 ? -8.687 4.151 18.898 1.00 92.00 96 ARG A O 1
ATOM 740 N N . ILE A 1 97 ? -10.196 5.255 17.644 1.00 94.81 97 ILE A N 1
ATOM 741 C CA . ILE A 1 97 ? -9.764 4.686 16.366 1.00 94.81 97 ILE A CA 1
ATOM 742 C C . ILE A 1 97 ? -8.340 5.154 16.059 1.00 94.81 97 ILE A C 1
ATOM 744 O O . ILE A 1 97 ? -7.476 4.325 15.798 1.00 94.81 97 ILE A O 1
ATOM 748 N N . LYS A 1 98 ? -8.059 6.461 16.168 1.00 94.38 98 LYS A N 1
ATOM 749 C CA . LYS A 1 98 ? -6.700 6.991 15.973 1.00 94.38 98 LYS A CA 1
ATOM 750 C C . LYS A 1 98 ? -5.701 6.368 16.943 1.00 94.38 98 LYS A C 1
ATOM 752 O O . LYS A 1 98 ? -4.652 5.938 16.500 1.00 94.38 98 LYS A O 1
ATOM 757 N N . GLU A 1 99 ? -6.029 6.265 18.232 1.00 92.75 99 GLU A N 1
ATOM 758 C CA . GLU A 1 99 ? -5.159 5.676 19.266 1.00 92.75 99 GLU A CA 1
ATOM 759 C C . GLU A 1 99 ? -4.706 4.245 18.925 1.00 92.75 99 GLU A C 1
ATOM 761 O O . GLU A 1 99 ? -3.601 3.843 19.281 1.00 92.75 99 GLU A O 1
ATOM 766 N N . THR A 1 100 ? -5.552 3.478 18.235 1.00 95.00 100 THR A N 1
ATOM 767 C CA . THR A 1 100 ? -5.319 2.054 17.951 1.00 95.00 100 THR A CA 1
ATOM 768 C C . THR A 1 100 ? -4.884 1.783 16.515 1.00 95.00 100 THR A C 1
ATOM 770 O O . THR A 1 100 ? -4.395 0.694 16.228 1.00 95.00 100 THR A O 1
ATOM 773 N N . PHE A 1 101 ? -5.016 2.758 15.616 1.00 96.06 101 PHE A N 1
ATOM 774 C CA . PHE A 1 101 ? -4.571 2.631 14.238 1.00 96.06 101 PHE A CA 1
ATOM 775 C C . PHE A 1 101 ? -3.047 2.720 14.148 1.00 96.06 101 PHE A C 1
ATOM 777 O O . PHE A 1 101 ? -2.444 3.730 14.510 1.00 96.06 101 PHE A O 1
ATOM 784 N N . LYS A 1 102 ? -2.414 1.678 13.614 1.00 95.12 102 LYS A N 1
ATOM 785 C CA . LYS A 1 102 ? -0.980 1.658 13.298 1.00 95.12 102 LYS A CA 1
ATOM 786 C C . LYS A 1 102 ? -0.791 1.188 11.875 1.00 95.12 102 LYS A C 1
ATOM 788 O O . LYS A 1 102 ? -1.481 0.269 11.450 1.00 95.12 102 LYS A O 1
ATOM 793 N N . ILE A 1 103 ? 0.156 1.775 11.156 1.00 95.69 103 ILE A N 1
ATOM 794 C CA . ILE A 1 103 ? 0.453 1.396 9.777 1.00 95.69 103 ILE A CA 1
ATOM 795 C C . ILE A 1 103 ? 1.937 1.115 9.610 1.00 95.69 103 ILE A C 1
ATOM 797 O O . ILE A 1 103 ? 2.793 1.766 10.209 1.00 95.69 103 ILE A O 1
ATOM 801 N N . PHE A 1 104 ? 2.224 0.111 8.798 1.00 95.12 104 PHE A N 1
ATOM 802 C CA . PHE A 1 104 ? 3.541 -0.451 8.600 1.00 95.12 104 PHE A CA 1
ATOM 803 C C . PHE A 1 104 ? 3.817 -0.592 7.112 1.00 95.12 104 PHE A C 1
ATOM 805 O O . PHE A 1 104 ? 2.918 -0.851 6.310 1.00 95.12 104 PHE A O 1
ATOM 812 N N . ILE A 1 105 ? 5.086 -0.458 6.756 1.00 94.44 105 ILE A N 1
ATOM 813 C CA . ILE A 1 105 ? 5.572 -0.679 5.402 1.00 94.44 105 ILE A CA 1
ATOM 814 C C . ILE A 1 105 ? 6.734 -1.658 5.409 1.00 94.44 105 ILE A C 1
ATOM 816 O O . ILE A 1 105 ? 7.510 -1.726 6.367 1.00 94.44 105 ILE A O 1
ATOM 820 N N . LYS A 1 106 ? 6.876 -2.376 4.301 1.00 91.00 106 LYS A N 1
ATOM 821 C CA . LYS A 1 106 ? 8.044 -3.197 4.009 1.00 91.00 106 LYS A CA 1
ATOM 822 C C . LYS A 1 106 ? 8.428 -3.000 2.550 1.00 91.00 106 LYS A C 1
ATOM 824 O O . LYS A 1 106 ? 7.569 -3.027 1.665 1.00 91.00 106 LYS A O 1
ATOM 829 N N . LYS A 1 107 ? 9.708 -2.723 2.295 1.00 88.31 107 LYS A N 1
ATOM 830 C CA . LYS A 1 107 ? 10.172 -2.390 0.949 1.00 88.31 107 LYS A CA 1
ATOM 831 C C . LYS A 1 107 ? 10.391 -3.628 0.111 1.00 88.31 107 LYS A C 1
ATOM 833 O O . LYS A 1 107 ? 10.050 -3.562 -1.057 1.00 88.31 107 LYS A O 1
ATOM 838 N N . ASN A 1 108 ? 10.898 -4.731 0.649 1.00 82.94 108 ASN A N 1
ATOM 839 C CA . ASN A 1 108 ? 11.117 -5.958 -0.115 1.00 82.94 108 ASN A CA 1
ATOM 840 C C . ASN A 1 108 ? 10.199 -7.074 0.385 1.00 82.94 108 ASN A C 1
ATOM 842 O O . ASN A 1 108 ? 10.404 -7.644 1.457 1.00 82.94 108 ASN A O 1
ATOM 846 N N . LYS A 1 109 ? 9.205 -7.436 -0.428 1.00 78.56 109 LYS A N 1
ATOM 847 C CA . LYS A 1 109 ? 8.237 -8.510 -0.163 1.00 78.56 109 LYS A CA 1
ATOM 848 C C . LYS A 1 109 ? 8.915 -9.832 0.188 1.00 78.56 109 LYS A C 1
ATOM 850 O O . LYS A 1 109 ? 8.529 -10.502 1.142 1.00 78.56 109 LYS A O 1
ATOM 855 N N . ASN A 1 110 ? 9.960 -10.172 -0.562 1.00 78.00 110 ASN A N 1
ATOM 856 C CA . ASN A 1 110 ? 10.610 -11.479 -0.493 1.00 78.00 110 ASN A CA 1
ATOM 857 C C . ASN A 1 110 ? 11.749 -11.560 0.534 1.00 78.00 110 ASN A C 1
ATOM 859 O O . ASN A 1 110 ? 12.290 -12.643 0.752 1.00 78.00 110 ASN A O 1
ATOM 863 N N . ASP A 1 111 ? 12.127 -10.447 1.169 1.00 81.69 111 ASP A N 1
ATOM 864 C CA . ASP A 1 111 ? 13.170 -10.461 2.191 1.00 81.69 111 ASP A CA 1
ATOM 865 C C . ASP A 1 111 ? 12.558 -10.771 3.559 1.00 81.69 111 ASP A C 1
ATOM 867 O O . ASP A 1 111 ? 12.031 -9.897 4.247 1.00 81.69 111 ASP A O 1
ATOM 871 N N . SER A 1 112 ? 12.620 -12.031 3.988 1.00 79.62 112 SER A N 1
ATOM 872 C CA . SER A 1 112 ? 12.126 -12.443 5.308 1.00 79.62 112 SER A CA 1
ATOM 873 C C . SER A 1 112 ? 12.909 -11.838 6.481 1.00 79.62 112 SER A C 1
ATOM 875 O O . SER A 1 112 ? 12.463 -11.958 7.618 1.00 79.62 112 SER A O 1
ATOM 877 N N . THR A 1 113 ? 14.078 -11.238 6.232 1.00 82.50 113 THR A N 1
ATOM 878 C CA . THR A 1 113 ? 14.915 -10.600 7.258 1.00 82.50 113 THR A CA 1
ATOM 879 C C . THR A 1 113 ? 14.636 -9.107 7.409 1.00 82.50 113 THR A C 1
ATOM 881 O O . THR A 1 113 ? 14.932 -8.541 8.463 1.00 82.50 113 THR A O 1
ATOM 884 N N . GLU A 1 114 ? 14.022 -8.475 6.405 1.00 85.94 114 GLU A N 1
ATOM 885 C CA . GLU A 1 114 ? 13.579 -7.087 6.503 1.00 85.94 114 GLU A CA 1
ATOM 886 C C . GLU A 1 114 ? 12.414 -6.980 7.497 1.00 85.94 114 GLU A C 1
ATOM 888 O O . GLU A 1 114 ? 11.341 -7.566 7.313 1.00 85.94 114 GLU A O 1
ATOM 893 N N . ALA A 1 115 ? 12.640 -6.214 8.564 1.00 88.06 115 ALA A N 1
ATOM 894 C CA . ALA A 1 115 ? 11.625 -5.915 9.558 1.00 88.06 115 ALA A CA 1
ATOM 895 C C . ALA A 1 115 ? 10.593 -4.924 9.009 1.00 88.06 115 ALA A C 1
ATOM 897 O O . ALA A 1 115 ? 10.922 -3.996 8.267 1.00 88.06 115 ALA A O 1
ATOM 898 N N . TRP A 1 116 ? 9.345 -5.087 9.440 1.00 91.12 116 TRP A N 1
ATOM 899 C CA . TRP A 1 116 ? 8.310 -4.089 9.223 1.00 91.12 116 TRP A CA 1
ATOM 900 C C . TRP A 1 116 ? 8.697 -2.765 9.873 1.00 91.12 116 TRP A C 1
ATOM 902 O O . TRP A 1 116 ? 9.109 -2.720 11.033 1.00 91.12 116 TRP A O 1
ATOM 912 N N . LYS A 1 117 ? 8.532 -1.673 9.129 1.00 93.19 117 LYS A N 1
ATOM 913 C CA . LYS A 1 117 ? 8.753 -0.327 9.643 1.00 93.19 117 LYS A CA 1
ATOM 914 C C . LYS A 1 117 ? 7.412 0.344 9.908 1.00 93.19 117 LYS A C 1
ATOM 916 O O . LYS A 1 117 ? 6.644 0.552 8.973 1.00 93.19 117 LYS A O 1
ATOM 921 N N . GLU A 1 118 ? 7.150 0.698 11.164 1.00 94.62 118 GLU A N 1
ATOM 922 C CA . GLU A 1 118 ? 6.008 1.545 11.526 1.00 94.62 118 GLU A CA 1
ATOM 923 C C . GLU A 1 118 ? 6.190 2.941 10.910 1.00 94.62 118 GLU A C 1
ATOM 925 O O . GLU A 1 118 ? 7.297 3.492 10.904 1.00 94.62 118 GLU A O 1
ATOM 930 N N . VAL A 1 119 ? 5.113 3.492 10.356 1.00 95.81 119 VAL A N 1
ATOM 931 C CA . VAL A 1 119 ? 5.066 4.881 9.896 1.00 95.81 119 VAL A CA 1
ATOM 932 C C . VAL A 1 119 ? 4.398 5.702 10.988 1.00 95.81 119 VAL A C 1
ATOM 934 O O . VAL A 1 119 ? 3.242 5.456 11.341 1.00 95.81 119 VAL A O 1
ATOM 937 N N . ASP A 1 120 ? 5.130 6.678 11.519 1.00 94.94 120 ASP A N 1
ATOM 938 C CA . ASP A 1 120 ? 4.628 7.553 12.573 1.00 94.94 120 ASP A CA 1
ATOM 939 C C . ASP A 1 120 ? 3.386 8.316 12.097 1.00 94.94 120 ASP A C 1
ATOM 941 O O . ASP A 1 120 ? 3.311 8.764 10.953 1.00 94.94 120 ASP A O 1
ATOM 945 N N . HIS A 1 121 ? 2.420 8.556 12.990 1.00 92.50 121 HIS A N 1
ATOM 946 C CA . HIS A 1 121 ? 1.212 9.323 12.641 1.00 92.50 121 HIS A CA 1
ATOM 947 C C . HIS A 1 121 ? 1.519 10.723 12.106 1.00 92.50 121 HIS A C 1
ATOM 949 O O . HIS A 1 121 ? 0.768 11.238 11.286 1.00 92.50 121 HIS A O 1
ATOM 955 N N . ALA A 1 122 ? 2.625 11.330 12.541 1.00 92.06 122 ALA A N 1
ATOM 956 C CA . ALA A 1 122 ? 3.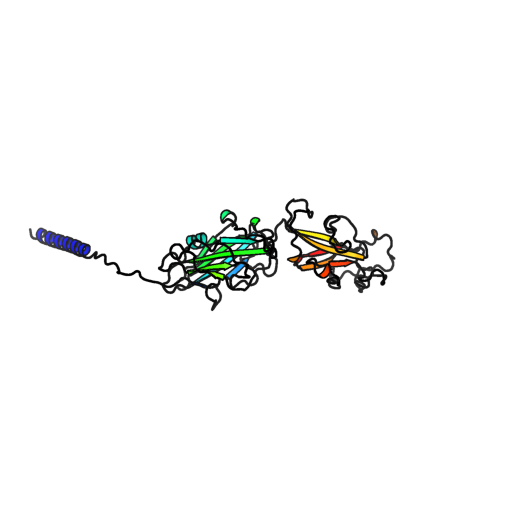073 12.629 12.044 1.00 92.06 122 ALA A CA 1
ATOM 957 C C . ALA A 1 122 ? 3.492 12.596 10.560 1.00 92.06 122 ALA A C 1
ATOM 959 O O . ALA A 1 122 ? 3.443 13.628 9.896 1.00 92.06 122 ALA A O 1
ATOM 960 N N . ASP A 1 123 ? 3.869 11.423 10.041 1.00 93.56 123 ASP A N 1
ATOM 961 C CA . ASP A 1 123 ? 4.211 11.201 8.634 1.00 93.56 123 ASP A CA 1
ATOM 962 C C . ASP A 1 123 ? 2.978 10.825 7.777 1.00 93.56 123 ASP A C 1
ATOM 964 O O . ASP A 1 123 ? 3.077 10.751 6.544 1.00 93.56 123 ASP A O 1
ATOM 968 N N . LEU A 1 124 ? 1.811 10.604 8.403 1.00 94.50 124 LEU A N 1
ATOM 969 C CA . LEU A 1 124 ? 0.532 10.358 7.731 1.00 94.50 124 LEU A CA 1
ATOM 970 C C . LEU A 1 124 ? -0.138 11.693 7.399 1.00 94.50 124 LEU A C 1
ATOM 972 O O . LEU A 1 124 ? -0.864 12.286 8.200 1.00 94.50 124 LEU A O 1
ATOM 976 N N . THR A 1 125 ? 0.131 12.179 6.191 1.00 94.69 125 THR A N 1
ATOM 977 C CA . THR A 1 125 ? -0.367 13.478 5.727 1.00 94.69 125 THR A CA 1
ATOM 978 C C . THR A 1 125 ? -1.896 13.471 5.668 1.00 94.69 125 THR A C 1
ATOM 980 O O . THR A 1 125 ? -2.497 12.551 5.120 1.00 94.69 125 THR A O 1
ATOM 983 N N . ASP A 1 126 ? -2.533 14.496 6.238 1.00 94.50 126 ASP A N 1
ATOM 984 C CA . ASP A 1 126 ? -3.994 14.643 6.295 1.00 94.50 126 ASP A CA 1
ATOM 985 C C . ASP A 1 126 ? -4.747 13.447 6.909 1.00 94.50 126 ASP A C 1
ATOM 987 O O . ASP A 1 126 ? -5.872 13.147 6.499 1.00 94.50 126 ASP A O 1
ATOM 991 N N . LEU A 1 127 ? -4.166 12.785 7.919 1.00 96.88 127 LEU A N 1
ATOM 992 C CA . LEU A 1 127 ? -4.851 11.721 8.654 1.00 96.88 127 LEU A CA 1
ATOM 993 C C . LEU A 1 127 ? -6.178 12.204 9.260 1.00 96.88 127 LEU A C 1
ATOM 995 O O . LEU A 1 127 ? -6.226 13.043 10.166 1.00 96.88 127 LEU A O 1
ATOM 999 N N . LYS A 1 128 ? -7.271 11.606 8.792 1.00 96.38 128 LYS A N 1
ATOM 1000 C CA . LYS A 1 128 ? -8.646 11.877 9.212 1.00 96.38 128 LYS A CA 1
ATOM 1001 C C . LYS A 1 128 ? -9.339 10.586 9.615 1.00 96.38 128 LYS A C 1
ATOM 1003 O O . LYS A 1 128 ? -9.083 9.526 9.053 1.00 96.38 128 LYS A O 1
ATOM 1008 N N . VAL A 1 129 ? -10.237 10.718 10.587 1.00 96.88 129 VAL A N 1
ATOM 1009 C CA . VAL A 1 129 ? -11.217 9.690 10.934 1.00 96.88 129 VAL A CA 1
ATOM 1010 C C . VAL A 1 129 ? -12.582 10.350 10.880 1.00 96.88 129 VAL A C 1
ATOM 1012 O O . VAL A 1 129 ? -12.861 11.260 11.661 1.00 96.88 129 VAL A O 1
ATOM 1015 N N . GLU A 1 130 ? -13.393 9.925 9.923 1.00 95.19 130 GLU A N 1
ATOM 1016 C CA . GLU A 1 130 ? -14.755 10.400 9.720 1.00 95.19 130 GLU A CA 1
ATOM 1017 C C . GLU A 1 130 ? -15.722 9.358 10.265 1.00 95.19 130 GLU A C 1
ATOM 1019 O O . GLU A 1 130 ? -15.617 8.176 9.940 1.00 95.19 130 GLU A O 1
ATOM 1024 N N . LEU A 1 131 ? -16.656 9.804 11.102 1.00 93.50 131 LEU A N 1
ATOM 1025 C CA . LEU A 1 131 ? -17.702 8.962 11.666 1.00 93.50 131 LEU A CA 1
ATOM 1026 C C . LEU A 1 131 ? -19.042 9.332 11.043 1.00 93.50 131 LEU A C 1
ATOM 1028 O O . LEU A 1 131 ? -19.379 10.512 10.936 1.00 93.50 131 LEU A O 1
ATOM 1032 N N . ASN A 1 132 ? -19.823 8.323 10.684 1.00 86.50 132 ASN A N 1
ATOM 1033 C CA . ASN A 1 132 ? -21.230 8.478 10.362 1.00 86.50 132 ASN A CA 1
ATOM 1034 C C . ASN A 1 132 ? -22.040 7.553 11.274 1.00 86.50 132 ASN A C 1
ATOM 1036 O O . ASN A 1 132 ? -22.208 6.364 10.999 1.00 86.50 132 ASN A O 1
ATOM 1040 N N . ASN A 1 133 ? -22.502 8.134 12.380 1.00 69.25 133 ASN A N 1
ATOM 1041 C CA . ASN A 1 133 ? -23.259 7.455 13.424 1.00 69.25 133 ASN A CA 1
ATOM 1042 C C . ASN A 1 133 ? -24.755 7.555 13.107 1.00 69.25 133 ASN A C 1
ATOM 1044 O O . ASN A 1 133 ? -25.489 8.297 13.766 1.00 69.25 133 ASN A O 1
ATOM 1048 N N . ASP A 1 134 ? -25.198 6.861 12.059 1.00 62.56 134 ASP A N 1
ATOM 1049 C CA . ASP A 1 134 ? -26.628 6.711 11.787 1.00 62.56 134 ASP A CA 1
ATOM 1050 C C . ASP A 1 134 ? -27.225 5.588 12.659 1.00 62.56 134 ASP A C 1
ATOM 1052 O O . ASP A 1 134 ? -26.524 4.756 13.233 1.00 62.56 134 ASP A O 1
ATOM 1056 N N . THR A 1 135 ? -28.545 5.590 12.807 1.00 55.91 135 THR A N 1
ATOM 1057 C CA . THR A 1 135 ? -29.304 4.917 13.879 1.00 55.91 135 THR A CA 1
ATOM 1058 C C . THR A 1 135 ? -29.145 3.390 14.014 1.00 55.91 135 THR A C 1
ATOM 1060 O O . THR A 1 135 ? -29.471 2.859 15.085 1.00 55.91 135 THR A O 1
ATOM 1063 N N . ASP A 1 136 ? -28.591 2.702 13.007 1.00 57.53 136 ASP A N 1
ATOM 1064 C CA . ASP A 1 136 ? -28.474 1.234 12.984 1.00 57.53 136 ASP A CA 1
ATOM 1065 C C . ASP A 1 136 ? -27.067 0.671 12.703 1.00 57.53 136 ASP A C 1
ATOM 1067 O O . ASP A 1 136 ? -26.841 -0.503 12.991 1.00 57.53 136 ASP A O 1
ATOM 1071 N N . LYS A 1 137 ? -26.120 1.462 12.174 1.00 66.44 137 LYS A N 1
ATOM 1072 C CA . LYS A 1 137 ? -24.715 1.055 11.967 1.00 66.44 137 LYS A CA 1
ATOM 1073 C C . LYS A 1 137 ? -23.800 2.267 12.073 1.00 66.44 137 LYS A C 1
ATOM 1075 O O . LYS A 1 137 ? -23.933 3.202 11.283 1.00 66.44 137 LYS A O 1
ATOM 1080 N N . ASP A 1 138 ? -22.854 2.215 13.001 1.00 83.88 138 ASP A N 1
ATOM 1081 C CA . ASP A 1 138 ? -21.825 3.241 13.121 1.00 83.88 138 ASP A CA 1
ATOM 1082 C C . ASP A 1 138 ? -20.734 2.975 12.085 1.00 83.88 138 ASP A C 1
ATOM 1084 O O . ASP A 1 138 ? -20.011 1.980 12.150 1.00 83.88 138 ASP A O 1
ATOM 1088 N N . LYS A 1 139 ? -20.640 3.863 11.097 1.00 91.12 139 LYS A N 1
ATOM 1089 C CA . LYS A 1 139 ? -19.635 3.800 10.035 1.00 91.12 139 LYS A CA 1
ATOM 1090 C C . LYS A 1 139 ? -18.428 4.635 10.405 1.00 91.12 139 LYS A C 1
ATOM 1092 O O . LYS A 1 139 ? -18.583 5.774 10.843 1.00 91.12 139 LYS A O 1
ATOM 1097 N N . ALA A 1 140 ? -17.243 4.117 10.119 1.00 94.75 140 ALA A N 1
ATOM 1098 C CA . ALA A 1 140 ? -16.013 4.884 10.181 1.00 94.75 140 ALA A CA 1
ATOM 1099 C C . ALA A 1 140 ? -15.222 4.788 8.879 1.00 94.75 140 ALA A C 1
ATOM 1101 O O . ALA A 1 140 ? -15.208 3.758 8.202 1.00 94.75 140 ALA A O 1
ATOM 1102 N N . VAL A 1 141 ? -14.548 5.888 8.553 1.00 96.31 141 VAL A N 1
ATOM 1103 C CA . VAL A 1 141 ? -13.582 5.980 7.462 1.00 96.31 141 VAL A CA 1
ATOM 1104 C C . VAL A 1 141 ? -12.296 6.582 8.009 1.00 96.31 141 VAL A C 1
ATOM 1106 O O . VAL A 1 141 ? -12.294 7.720 8.473 1.00 96.31 141 VAL A O 1
ATOM 1109 N N . ILE A 1 142 ? -11.200 5.832 7.940 1.00 97.94 142 ILE A N 1
ATOM 1110 C CA . ILE A 1 142 ? -9.844 6.342 8.168 1.00 97.94 142 ILE A CA 1
ATOM 1111 C C . ILE A 1 142 ? -9.272 6.714 6.805 1.00 97.94 142 ILE A C 1
ATOM 1113 O O . ILE A 1 142 ? -9.320 5.901 5.884 1.00 97.94 142 ILE A O 1
ATOM 1117 N N . SER A 1 143 ? -8.722 7.916 6.654 1.00 97.56 143 SER A N 1
ATOM 1118 C CA . SER A 1 143 ? -8.081 8.318 5.400 1.00 97.56 143 SER A CA 1
ATOM 1119 C C . SER A 1 143 ? -6.833 9.151 5.619 1.00 97.56 143 SER A C 1
ATOM 1121 O O . SER A 1 143 ? -6.820 9.989 6.517 1.00 97.56 143 SER A O 1
ATOM 1123 N N . PHE A 1 144 ? -5.827 8.973 4.771 1.00 97.88 144 PHE A N 1
ATOM 1124 C CA . PHE A 1 144 ? -4.625 9.807 4.737 1.00 97.88 144 PHE A CA 1
ATOM 1125 C C . PHE A 1 144 ? -3.978 9.750 3.349 1.00 97.88 144 PHE A C 1
ATOM 1127 O O . PHE A 1 144 ? -4.204 8.823 2.569 1.00 97.88 144 PHE A O 1
ATOM 1134 N N . VAL A 1 145 ? -3.164 10.753 3.050 1.00 97.44 145 VAL A N 1
ATOM 1135 C CA . VAL A 1 145 ? -2.380 10.855 1.820 1.00 97.44 145 VAL A CA 1
ATOM 1136 C C . VAL A 1 145 ? -1.082 10.059 1.982 1.00 97.44 145 VAL A C 1
ATOM 1138 O O . VAL A 1 145 ? -0.356 10.236 2.964 1.00 97.44 145 VAL A O 1
ATOM 1141 N N . ILE A 1 146 ? -0.773 9.196 1.012 1.00 97.25 146 ILE A N 1
ATOM 1142 C CA . ILE A 1 146 ? 0.476 8.430 0.952 1.00 97.25 146 ILE A CA 1
ATOM 1143 C C . ILE A 1 146 ? 1.646 9.414 0.847 1.00 97.25 146 ILE A C 1
ATOM 1145 O O . ILE A 1 146 ? 1.783 10.123 -0.147 1.00 97.25 146 ILE A O 1
ATOM 1149 N N . SER A 1 147 ? 2.500 9.468 1.867 1.00 95.94 147 SER A N 1
ATOM 1150 C CA . SER A 1 147 ? 3.678 10.343 1.887 1.00 95.94 147 SER A CA 1
ATOM 1151 C C . SER A 1 147 ? 4.907 9.676 1.260 1.00 95.94 147 SER A C 1
ATOM 1153 O O . SER A 1 147 ? 4.922 8.471 1.004 1.00 95.94 147 SER A O 1
ATOM 1155 N N . ASP A 1 148 ? 5.988 10.437 1.064 1.00 93.25 148 ASP A N 1
ATOM 1156 C CA . ASP A 1 148 ? 7.258 9.915 0.530 1.00 93.25 148 ASP A CA 1
ATOM 1157 C C . ASP A 1 148 ? 7.870 8.789 1.382 1.00 93.25 148 ASP A C 1
ATOM 1159 O O . ASP A 1 148 ? 8.707 8.025 0.901 1.00 93.25 148 ASP A O 1
ATOM 1163 N N . LYS A 1 149 ? 7.444 8.631 2.643 1.00 94.00 149 LYS A N 1
ATOM 1164 C CA . LYS A 1 149 ? 7.885 7.522 3.505 1.00 94.00 149 LYS A CA 1
ATOM 1165 C C . LYS A 1 149 ? 7.500 6.158 2.944 1.00 94.00 149 LYS A C 1
ATOM 1167 O O . LYS A 1 149 ? 8.219 5.192 3.189 1.00 94.00 149 LYS A O 1
ATOM 1172 N N . PHE A 1 150 ? 6.409 6.097 2.185 1.00 95.12 150 PHE A N 1
ATOM 1173 C CA . PHE A 1 150 ? 5.913 4.879 1.556 1.00 95.12 150 PHE A CA 1
ATOM 1174 C C . PHE A 1 150 ? 6.649 4.543 0.257 1.00 95.12 150 PHE A C 1
ATOM 1176 O O . PHE A 1 150 ? 6.501 3.429 -0.231 1.00 95.12 150 PHE A O 1
ATOM 1183 N N . ALA A 1 151 ? 7.451 5.457 -0.303 1.00 93.25 151 ALA A N 1
ATOM 1184 C CA . ALA A 1 151 ? 8.095 5.259 -1.597 1.00 93.25 151 ALA A CA 1
ATOM 1185 C C . ALA A 1 151 ? 8.919 3.955 -1.642 1.00 93.25 151 ALA A C 1
ATOM 1187 O O . ALA A 1 151 ? 9.802 3.708 -0.806 1.00 93.25 151 ALA A O 1
ATOM 1188 N N . GLY A 1 152 ? 8.621 3.123 -2.640 1.00 91.25 152 GLY A N 1
ATOM 1189 C CA . GLY A 1 152 ? 9.229 1.812 -2.846 1.00 91.25 152 GLY A CA 1
ATOM 1190 C C . GLY A 1 152 ? 8.706 0.695 -1.936 1.00 91.25 152 GLY A C 1
ATOM 1191 O O . GLY A 1 152 ? 9.268 -0.398 -1.977 1.00 91.25 152 GLY A O 1
ATOM 1192 N N . ALA A 1 153 ? 7.688 0.939 -1.101 1.00 93.00 153 ALA A N 1
ATOM 1193 C CA . ALA A 1 153 ? 7.068 -0.099 -0.280 1.00 93.00 153 ALA A CA 1
ATOM 1194 C C . ALA A 1 153 ? 6.315 -1.107 -1.160 1.00 93.00 153 ALA A C 1
ATOM 1196 O O . ALA A 1 153 ? 5.393 -0.722 -1.873 1.00 93.00 153 ALA A O 1
ATOM 1197 N N . GLU A 1 154 ? 6.698 -2.382 -1.094 1.00 91.12 154 GLU A N 1
ATOM 1198 C CA . GLU A 1 154 ? 6.029 -3.508 -1.772 1.00 91.12 154 GLU A CA 1
ATOM 1199 C C . GLU A 1 154 ? 4.970 -4.179 -0.901 1.00 91.12 154 GLU A C 1
ATOM 1201 O O . GLU A 1 154 ? 4.224 -5.017 -1.392 1.00 91.12 154 GLU A O 1
ATOM 1206 N N . HIS A 1 155 ? 4.930 -3.835 0.386 1.00 91.44 155 HIS A N 1
ATOM 1207 C CA . HIS A 1 155 ? 3.929 -4.261 1.353 1.00 91.44 155 HIS A CA 1
ATOM 1208 C C . HIS A 1 155 ? 3.507 -3.064 2.195 1.00 91.44 155 HIS A C 1
ATOM 1210 O O . HIS A 1 155 ? 4.348 -2.343 2.742 1.00 91.44 155 HIS A O 1
ATOM 1216 N N . ILE A 1 156 ? 2.196 -2.891 2.324 1.00 94.56 156 ILE A N 1
ATOM 1217 C CA . ILE A 1 156 ? 1.577 -2.036 3.330 1.00 94.56 156 ILE A CA 1
ATOM 1218 C C . ILE A 1 156 ? 0.749 -2.956 4.218 1.00 94.56 156 ILE A C 1
ATOM 1220 O O . ILE A 1 156 ? 0.002 -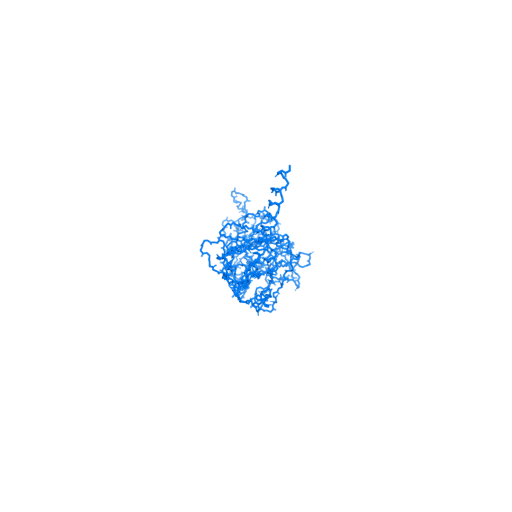3.799 3.724 1.00 94.56 156 ILE A O 1
ATOM 1224 N N . GLY A 1 157 ? 0.906 -2.799 5.524 1.00 94.75 157 GLY A N 1
ATOM 1225 C CA . GLY A 1 157 ? 0.133 -3.494 6.541 1.00 94.75 157 GLY A CA 1
ATOM 1226 C C . GLY A 1 157 ? -0.375 -2.502 7.572 1.00 94.75 157 GLY A C 1
ATOM 1227 O O . GLY A 1 157 ? 0.158 -1.402 7.700 1.00 94.75 157 GLY A O 1
ATOM 1228 N N . TYR A 1 158 ? -1.409 -2.862 8.317 1.00 95.81 158 TYR A N 1
ATOM 1229 C CA . TYR A 1 158 ? -1.919 -2.025 9.393 1.00 95.81 158 TYR A CA 1
ATOM 1230 C C . TYR A 1 158 ? -2.550 -2.860 10.502 1.00 95.81 158 TYR A C 1
ATOM 1232 O O . TYR A 1 158 ? -2.877 -4.033 10.327 1.00 95.81 158 TYR A O 1
ATOM 1240 N N . GLN A 1 159 ? -2.698 -2.242 11.666 1.00 95.50 159 GLN A N 1
ATOM 1241 C CA . GLN A 1 159 ? -3.370 -2.806 12.824 1.00 95.50 159 GLN A CA 1
ATOM 1242 C C . GLN A 1 159 ? -4.474 -1.857 13.272 1.00 95.50 159 GLN A C 1
ATOM 1244 O O . GLN A 1 159 ? -4.304 -0.635 13.230 1.00 95.50 159 GLN A O 1
ATOM 1249 N N . LEU A 1 160 ? -5.593 -2.426 13.708 1.00 96.38 160 LEU A N 1
ATOM 1250 C CA . LEU A 1 160 ? -6.706 -1.677 14.272 1.00 96.38 160 LEU A CA 1
ATOM 1251 C C . LEU A 1 160 ? -7.422 -2.522 15.328 1.00 96.38 160 LEU A C 1
ATOM 1253 O O . LEU A 1 160 ? -7.602 -3.722 15.134 1.00 96.38 160 LEU A O 1
ATOM 1257 N N . LEU A 1 161 ? -7.825 -1.911 16.441 1.00 96.44 161 LEU A N 1
ATOM 1258 C CA . LEU A 1 161 ? -8.572 -2.593 17.498 1.00 96.44 161 LEU A CA 1
ATOM 1259 C C . LEU A 1 161 ? -10.072 -2.371 17.311 1.00 96.44 161 LEU A C 1
ATOM 1261 O O . LEU A 1 161 ? -10.529 -1.231 17.208 1.00 96.44 161 LEU A O 1
ATOM 1265 N N . GLU A 1 162 ? -10.841 -3.452 17.355 1.00 95.81 162 GLU A N 1
ATOM 1266 C CA . GLU A 1 162 ? -12.295 -3.391 17.485 1.00 95.81 162 GLU A CA 1
ATOM 1267 C C . GLU A 1 162 ? -12.653 -2.827 18.858 1.00 95.81 162 GLU A C 1
ATOM 1269 O O . GLU A 1 162 ? -12.473 -3.498 19.878 1.00 95.81 162 GLU A O 1
ATOM 1274 N N . ARG A 1 163 ? -13.098 -1.568 18.895 1.00 92.94 163 ARG A N 1
ATOM 1275 C CA . ARG A 1 163 ? -13.343 -0.840 20.141 1.00 92.94 163 ARG A CA 1
ATOM 1276 C C . ARG A 1 163 ? -14.424 0.224 20.004 1.00 92.94 163 ARG A C 1
ATOM 1278 O O . ARG A 1 163 ? -14.456 0.977 19.033 1.00 92.94 163 ARG A O 1
ATOM 1285 N N . THR A 1 164 ? -15.221 0.343 21.055 1.00 91.12 164 THR A N 1
ATOM 1286 C CA . THR A 1 164 ? -16.219 1.387 21.289 1.00 91.12 164 THR A CA 1
ATOM 1287 C C . THR A 1 164 ? -15.715 2.444 22.279 1.00 91.12 164 THR A C 1
ATOM 1289 O O . THR A 1 164 ? -14.700 2.278 22.965 1.00 91.12 164 THR A O 1
ATOM 1292 N N . GLU A 1 165 ? -16.401 3.587 22.340 1.00 87.69 165 GLU A N 1
ATOM 1293 C CA . GLU A 1 165 ? -16.128 4.651 23.314 1.00 87.69 165 GLU A CA 1
ATOM 1294 C C . GLU A 1 165 ? -16.455 4.207 24.748 1.00 87.69 165 GLU A C 1
ATOM 1296 O O . GLU A 1 165 ? -15.702 4.498 25.683 1.00 87.69 165 GLU A O 1
ATOM 1301 N N . PHE A 1 166 ? -17.555 3.468 24.891 1.00 83.25 166 PHE A N 1
ATOM 1302 C CA . PHE A 1 166 ? -18.093 2.936 26.140 1.00 83.25 166 PHE A CA 1
ATOM 1303 C C . PHE A 1 166 ? -18.480 1.466 25.961 1.00 83.25 166 PHE A C 1
ATOM 1305 O O . PHE A 1 166 ? -18.379 0.946 24.860 1.00 83.25 166 PHE A O 1
ATOM 1312 N N . GLY A 1 167 ? -18.870 0.803 27.048 1.00 83.31 167 GLY A N 1
ATOM 1313 C CA . GLY A 1 167 ? -19.303 -0.592 27.009 1.00 83.31 167 GLY A CA 1
ATOM 1314 C C . GLY A 1 167 ? -18.494 -1.507 27.914 1.00 83.31 167 GLY A C 1
ATOM 1315 O O . GLY A 1 167 ? -17.413 -1.171 28.409 1.00 83.31 167 GLY A O 1
ATOM 1316 N N . ALA A 1 168 ? -19.048 -2.683 28.177 1.00 84.19 168 ALA A N 1
ATOM 1317 C CA . ALA A 1 168 ? -18.382 -3.737 28.928 1.00 84.19 168 ALA A CA 1
ATOM 1318 C C . ALA A 1 168 ? -18.793 -5.100 28.349 1.00 84.19 168 ALA A C 1
ATOM 1320 O O . ALA A 1 168 ? -19.821 -5.630 28.766 1.00 84.19 168 ALA A O 1
ATOM 1321 N N . PRO A 1 169 ? -18.005 -5.703 27.443 1.00 88.25 169 PRO A N 1
ATOM 1322 C CA . PRO A 1 169 ? -16.663 -5.293 27.012 1.00 88.25 169 PRO A CA 1
ATOM 1323 C C . PRO A 1 169 ? -16.672 -4.112 26.025 1.00 88.25 169 PRO A C 1
ATOM 1325 O O . PRO A 1 169 ? -17.513 -4.050 25.149 1.00 88.25 169 PRO A O 1
ATOM 1328 N N . TYR A 1 170 ? -15.703 -3.196 26.137 1.00 89.38 170 TYR A N 1
ATOM 1329 C CA . TYR A 1 170 ? -15.545 -2.079 25.185 1.00 89.38 170 TYR A CA 1
ATOM 1330 C C . TYR A 1 170 ? -14.591 -2.399 24.024 1.00 89.38 170 TYR A C 1
ATOM 1332 O O . TYR A 1 170 ? -14.313 -1.540 23.191 1.00 89.38 170 TYR A O 1
ATOM 1340 N N . ALA A 1 171 ? -13.995 -3.590 24.008 1.00 94.25 171 ALA A N 1
ATOM 1341 C CA . ALA A 1 171 ? -13.029 -4.003 23.000 1.00 94.25 171 ALA A CA 1
ATOM 1342 C C . ALA A 1 171 ? -13.159 -5.497 22.703 1.00 94.25 171 ALA A C 1
ATOM 1344 O O . ALA A 1 171 ? -13.589 -6.264 23.566 1.00 94.25 171 ALA A O 1
ATOM 1345 N N . ASN A 1 172 ? -12.753 -5.889 21.499 1.00 95.31 172 ASN A N 1
ATOM 1346 C CA . ASN A 1 172 ? -12.765 -7.271 21.037 1.00 95.31 172 ASN A CA 1
ATOM 1347 C C . ASN A 1 172 ? -11.404 -7.655 20.442 1.00 95.31 172 ASN A C 1
ATOM 1349 O O . ASN A 1 172 ? -10.444 -7.771 21.202 1.00 95.31 172 ASN A O 1
ATOM 1353 N N . LYS A 1 173 ? -11.282 -7.838 19.120 1.00 95.94 173 LYS A N 1
ATOM 1354 C CA . LYS A 1 173 ? -10.046 -8.313 18.489 1.00 95.94 173 LYS A CA 1
ATOM 1355 C C . LYS A 1 173 ? -9.196 -7.171 17.940 1.00 95.94 173 LYS A C 1
ATOM 1357 O O . LYS A 1 173 ? -9.694 -6.157 17.456 1.00 95.94 173 LYS A O 1
ATOM 1362 N N . TRP A 1 174 ? -7.886 -7.383 17.946 1.00 95.81 174 TRP A N 1
ATOM 1363 C CA . TRP A 1 174 ? -6.972 -6.696 17.044 1.00 95.81 174 TRP A CA 1
ATOM 1364 C C . TRP A 1 174 ? -7.097 -7.299 15.653 1.00 95.81 174 TRP A C 1
ATOM 1366 O O . TRP A 1 174 ? -6.942 -8.508 15.495 1.00 95.81 174 TRP A O 1
ATOM 1376 N N . LEU A 1 175 ? -7.326 -6.463 14.649 1.00 96.19 175 LEU A N 1
ATOM 1377 C CA . LEU A 1 175 ? -7.305 -6.843 13.244 1.00 96.19 175 LEU A CA 1
ATOM 1378 C C . LEU A 1 175 ? -5.941 -6.487 12.667 1.00 96.19 175 LEU A C 1
ATOM 1380 O O . LEU A 1 175 ? -5.540 -5.323 12.701 1.00 96.19 175 LEU A O 1
ATOM 1384 N N . LEU A 1 176 ? -5.218 -7.492 12.174 1.00 95.19 176 LEU A N 1
ATOM 1385 C CA . LEU A 1 176 ? -3.890 -7.327 11.596 1.00 95.19 176 LEU A CA 1
ATOM 1386 C C . LEU A 1 176 ? -3.950 -7.606 10.096 1.00 95.19 176 LEU A C 1
ATOM 1388 O O . LEU A 1 176 ? -4.300 -8.710 9.676 1.00 95.19 176 LEU A O 1
ATOM 1392 N N . VAL A 1 177 ? -3.554 -6.608 9.315 1.00 95.12 177 VAL A N 1
ATOM 1393 C CA . VAL A 1 177 ? -3.385 -6.676 7.864 1.00 95.12 177 VAL A CA 1
ATOM 1394 C C . VAL A 1 177 ? -1.897 -6.583 7.558 1.00 95.12 177 VAL A C 1
ATOM 1396 O O . VAL A 1 177 ? -1.208 -5.698 8.062 1.00 95.12 177 VAL A O 1
ATOM 1399 N N . THR A 1 178 ? -1.393 -7.503 6.749 1.00 93.25 178 THR A N 1
ATOM 1400 C CA . THR A 1 178 ? 0.024 -7.638 6.377 1.00 93.25 178 THR A CA 1
ATOM 1401 C C . THR A 1 178 ? 0.233 -7.446 4.874 1.00 93.25 178 THR A C 1
ATOM 1403 O O . THR A 1 178 ? 1.360 -7.265 4.417 1.00 93.25 178 THR A O 1
ATOM 1406 N N . ASP A 1 179 ? -0.841 -7.449 4.089 1.00 92.69 179 ASP A N 1
ATOM 1407 C CA . ASP A 1 179 ? -0.824 -7.068 2.684 1.00 92.69 179 ASP A CA 1
ATOM 1408 C C . ASP A 1 179 ? -2.179 -6.458 2.299 1.00 92.69 179 ASP A C 1
ATOM 1410 O O . ASP A 1 179 ? -3.176 -7.158 2.145 1.00 92.69 179 ASP A O 1
ATOM 1414 N N . VAL A 1 180 ? -2.231 -5.135 2.133 1.00 94.12 180 VAL A N 1
ATOM 1415 C CA . VAL A 1 180 ? -3.459 -4.434 1.714 1.00 94.12 180 VAL A CA 1
ATOM 1416 C C . VAL A 1 180 ? -3.952 -4.818 0.313 1.00 94.12 180 VAL A C 1
ATOM 1418 O O . VAL A 1 180 ? -5.111 -4.551 -0.009 1.00 94.12 180 VAL A O 1
ATOM 1421 N N . TRP A 1 181 ? -3.106 -5.432 -0.520 1.00 92.12 181 TRP A N 1
ATOM 1422 C CA . TRP A 1 181 ? -3.486 -5.932 -1.845 1.00 92.12 181 TRP A CA 1
ATOM 1423 C C . TRP A 1 181 ? -4.053 -7.356 -1.800 1.00 92.12 181 TRP A C 1
ATOM 1425 O O . TRP A 1 181 ? -4.681 -7.805 -2.762 1.00 92.12 181 TRP A O 1
ATOM 1435 N N . SER A 1 182 ? -3.874 -8.065 -0.685 1.00 92.31 182 SER A N 1
ATOM 1436 C CA . SER A 1 182 ? -4.448 -9.391 -0.475 1.00 92.31 182 SER A CA 1
ATOM 1437 C C . SER A 1 182 ? -5.956 -9.314 -0.264 1.00 92.31 182 SER A C 1
ATOM 1439 O O . SER A 1 182 ? -6.447 -8.411 0.406 1.00 92.31 182 SER A O 1
ATOM 1441 N N . GLN A 1 183 ? -6.697 -10.285 -0.803 1.00 90.56 183 GLN A N 1
ATOM 1442 C CA . GLN A 1 183 ? -8.135 -10.454 -0.530 1.00 90.56 183 GLN A CA 1
ATOM 1443 C C . GLN A 1 183 ? -8.394 -11.335 0.701 1.00 90.56 183 GLN A C 1
ATOM 1445 O O . GLN A 1 183 ? -9.542 -11.641 1.014 1.00 90.56 183 GLN A O 1
ATOM 1450 N N . ALA A 1 184 ? -7.346 -11.822 1.373 1.00 93.88 184 ALA A N 1
ATOM 1451 C CA . ALA A 1 184 ? -7.519 -12.616 2.579 1.00 93.88 184 ALA A CA 1
ATOM 1452 C C . ALA A 1 184 ? -8.153 -11.778 3.700 1.00 93.88 184 ALA A C 1
ATOM 1454 O O . ALA A 1 184 ? -8.041 -10.552 3.722 1.00 93.88 184 ALA A O 1
ATOM 1455 N N . ASN A 1 185 ? -8.793 -12.446 4.658 1.00 95.12 185 ASN A N 1
ATOM 1456 C CA . ASN A 1 185 ? -9.305 -11.770 5.844 1.00 95.12 185 ASN A CA 1
ATOM 1457 C C . ASN A 1 185 ? -8.158 -11.297 6.752 1.00 95.12 185 ASN A C 1
ATOM 1459 O O . ASN A 1 185 ? -7.088 -11.922 6.761 1.00 95.12 185 ASN A O 1
ATOM 1463 N N . PRO A 1 186 ? -8.404 -10.266 7.578 1.00 95.56 186 PRO A N 1
ATOM 1464 C CA . PRO A 1 186 ? -7.468 -9.867 8.611 1.00 95.56 186 PRO A CA 1
ATOM 1465 C C . PRO A 1 186 ? -7.201 -11.020 9.569 1.00 95.56 186 PRO A C 1
ATOM 1467 O O . PRO A 1 186 ? -8.077 -11.836 9.869 1.00 95.56 186 PRO A O 1
ATOM 1470 N N . ASN A 1 187 ? -5.995 -11.052 10.120 1.00 94.56 187 ASN A N 1
ATOM 1471 C CA . ASN A 1 187 ? -5.712 -11.930 11.240 1.00 94.56 187 ASN A CA 1
ATOM 1472 C C . ASN A 1 187 ? -6.284 -11.304 12.516 1.00 94.56 187 ASN A C 1
ATOM 1474 O O . ASN A 1 187 ? -5.731 -10.332 13.030 1.00 94.56 187 ASN A O 1
ATOM 1478 N N . ALA A 1 188 ? -7.400 -11.843 13.003 1.00 94.50 188 ALA A N 1
ATOM 1479 C CA . ALA A 1 188 ? -8.046 -11.390 14.227 1.00 94.50 188 ALA A CA 1
ATOM 1480 C C . ALA A 1 188 ? -7.378 -12.029 15.458 1.00 94.50 188 ALA A C 1
ATOM 1482 O O . ALA A 1 188 ? -7.461 -13.242 15.664 1.00 94.50 188 ALA A O 1
ATOM 1483 N N . LYS A 1 189 ? -6.722 -11.218 16.294 1.00 92.81 189 LYS A N 1
ATOM 1484 C CA . LYS A 1 189 ? -6.027 -11.664 17.512 1.00 92.81 189 LYS A CA 1
ATOM 1485 C C . LYS A 1 189 ? -6.660 -11.085 18.766 1.00 92.81 189 LYS A C 1
ATOM 1487 O O . LYS A 1 189 ? -7.047 -9.921 18.803 1.00 92.81 189 LYS A O 1
ATOM 1492 N N . ASP A 1 190 ? -6.714 -11.895 19.816 1.00 91.88 190 ASP A N 1
ATOM 1493 C CA . ASP A 1 190 ? -7.084 -11.413 21.142 1.00 91.88 190 ASP A CA 1
ATOM 1494 C C . ASP A 1 190 ? -6.074 -10.377 21.664 1.00 91.88 190 ASP A C 1
ATOM 1496 O O . ASP A 1 190 ? -4.867 -10.515 21.415 1.00 91.88 190 ASP A O 1
ATOM 1500 N N . PRO A 1 191 ? -6.527 -9.352 22.406 1.00 90.31 191 PRO A N 1
ATOM 1501 C CA . PRO A 1 191 ? -5.633 -8.456 23.117 1.00 90.31 191 PRO A CA 1
ATOM 1502 C C . PRO A 1 191 ? -4.770 -9.234 24.111 1.00 90.31 191 PRO A C 1
ATOM 1504 O O . PRO A 1 191 ? -5.246 -10.127 24.809 1.00 90.31 191 PRO A O 1
ATOM 1507 N N . SER A 1 192 ? -3.493 -8.870 24.227 1.00 85.88 192 SER A N 1
ATOM 1508 C CA . SER A 1 192 ? -2.582 -9.532 25.173 1.00 85.88 192 SER A CA 1
ATOM 1509 C C . SER A 1 192 ? -2.925 -9.262 26.643 1.00 85.88 192 SER A C 1
ATOM 1511 O O . SER A 1 192 ? -2.475 -9.992 27.523 1.00 85.88 192 SER A O 1
ATOM 1513 N N . ASP A 1 193 ? -3.681 -8.193 26.906 1.00 83.19 193 ASP A N 1
ATOM 1514 C CA . ASP A 1 193 ? -4.214 -7.831 28.217 1.00 83.19 193 ASP A CA 1
ATOM 1515 C C . ASP A 1 193 ? -5.670 -7.372 28.060 1.00 83.19 193 ASP A C 1
ATOM 1517 O O . ASP A 1 193 ? -5.938 -6.281 27.565 1.00 83.19 193 ASP A O 1
ATOM 1521 N N . GLU A 1 194 ? -6.620 -8.192 28.508 1.00 78.75 194 GLU A N 1
ATOM 1522 C CA . GLU A 1 194 ? -8.056 -7.879 28.461 1.00 78.75 194 GLU A CA 1
ATOM 1523 C C . GLU A 1 194 ? -8.428 -6.628 29.276 1.00 78.75 194 GLU A C 1
ATOM 1525 O O . GLU A 1 194 ? -9.433 -5.974 28.998 1.00 78.75 194 GLU A O 1
ATOM 1530 N N . LYS A 1 195 ? -7.632 -6.267 30.292 1.00 77.69 195 LYS A N 1
ATOM 1531 C CA . LYS A 1 195 ? -7.879 -5.072 31.115 1.00 77.69 195 LYS A CA 1
ATOM 1532 C C . LYS A 1 195 ? -7.326 -3.809 30.468 1.00 77.69 195 LYS A C 1
ATOM 1534 O O . LYS A 1 195 ? -7.813 -2.717 30.767 1.00 77.69 195 LYS A O 1
ATOM 1539 N N . ASN A 1 196 ? -6.332 -3.959 29.596 1.00 82.00 196 ASN A N 1
ATOM 1540 C CA . ASN A 1 196 ? -5.732 -2.881 28.824 1.00 82.00 196 ASN A CA 1
ATOM 1541 C C . ASN A 1 196 ? -5.522 -3.308 27.357 1.00 82.00 196 ASN A C 1
ATOM 1543 O O . ASN A 1 196 ? -4.386 -3.513 26.913 1.00 82.00 196 ASN A O 1
ATOM 1547 N N . PRO A 1 197 ? -6.615 -3.430 26.585 1.00 84.62 197 PRO A N 1
ATOM 1548 C CA . PRO A 1 197 ? -6.598 -4.034 25.262 1.00 84.62 197 PRO A CA 1
ATOM 1549 C C . PRO A 1 197 ? -5.897 -3.169 24.206 1.00 84.62 197 PRO A C 1
ATOM 1551 O O . PRO A 1 197 ? -5.709 -3.623 23.084 1.00 84.62 197 PRO A O 1
ATOM 1554 N N . THR A 1 198 ? -5.477 -1.943 24.546 1.00 86.56 198 THR A N 1
ATOM 1555 C CA . THR A 1 198 ? -4.820 -0.991 23.633 1.00 86.56 198 THR A CA 1
ATOM 1556 C C . THR A 1 198 ? -3.368 -1.331 23.310 1.00 86.56 198 THR A C 1
ATOM 1558 O O . THR A 1 198 ? -2.774 -0.680 22.455 1.00 86.56 198 THR A O 1
ATOM 1561 N N . THR A 1 199 ? -2.785 -2.346 23.951 1.00 86.00 199 THR A N 1
ATOM 1562 C CA . THR A 1 199 ? -1.448 -2.821 23.578 1.00 86.00 199 THR A CA 1
ATOM 1563 C C . THR A 1 199 ? -1.559 -3.714 22.338 1.00 86.00 199 THR A C 1
ATOM 1565 O O . THR A 1 199 ? -2.165 -4.784 22.438 1.00 86.00 199 THR A O 1
ATOM 1568 N N . PRO A 1 200 ? -0.995 -3.316 21.181 1.00 84.00 200 PRO A N 1
ATOM 1569 C CA . PRO A 1 200 ? -1.061 -4.128 19.974 1.00 84.00 200 PRO A CA 1
ATOM 1570 C C . PRO A 1 200 ? -0.195 -5.390 20.104 1.00 84.00 200 PRO A C 1
ATOM 1572 O O . PRO A 1 200 ? 0.802 -5.396 20.839 1.00 84.00 200 PRO A O 1
ATOM 1575 N N . PRO A 1 201 ? -0.505 -6.455 19.348 1.00 82.38 201 PRO A N 1
ATOM 1576 C CA . PRO A 1 201 ? 0.406 -7.579 19.174 1.00 82.38 201 PRO A CA 1
ATOM 1577 C C . PRO A 1 201 ? 1.745 -7.114 18.581 1.00 82.38 201 PRO A C 1
ATOM 1579 O O . PRO A 1 201 ? 1.779 -6.229 17.728 1.00 82.38 201 PRO A O 1
ATOM 1582 N N . LYS A 1 202 ? 2.847 -7.727 19.036 1.00 70.50 202 LYS A N 1
ATOM 1583 C CA . LYS A 1 202 ? 4.221 -7.238 18.811 1.00 70.50 202 LYS A CA 1
ATOM 1584 C C . LYS A 1 202 ? 4.677 -7.133 17.353 1.00 70.50 202 LYS A C 1
ATOM 1586 O O . LYS A 1 202 ? 5.581 -6.348 17.115 1.00 70.50 202 LYS A O 1
ATOM 1591 N N . ASP A 1 203 ? 4.067 -7.859 16.420 1.00 64.00 203 ASP A N 1
ATOM 1592 C CA . ASP A 1 203 ? 4.410 -7.797 14.997 1.00 64.00 203 ASP A CA 1
ATOM 1593 C C . ASP A 1 203 ? 3.146 -7.942 14.132 1.00 64.00 203 ASP A C 1
ATOM 1595 O O . ASP A 1 203 ? 2.255 -8.733 14.486 1.00 64.00 203 ASP A O 1
ATOM 1599 N N . PRO A 1 204 ? 3.045 -7.244 12.983 1.00 61.66 204 PRO A N 1
ATOM 1600 C CA . PRO A 1 204 ? 2.226 -7.742 11.889 1.00 61.66 204 PRO A CA 1
ATOM 1601 C C . PRO A 1 204 ? 2.782 -9.119 11.500 1.00 61.66 204 PRO A C 1
ATOM 1603 O O . PRO A 1 204 ? 3.978 -9.295 11.275 1.00 61.66 204 PRO A O 1
ATOM 1606 N N . ASP A 1 205 ? 1.909 -10.119 11.544 1.00 66.00 205 ASP A N 1
ATOM 1607 C CA . ASP A 1 205 ? 2.227 -11.525 11.290 1.00 66.00 205 ASP A CA 1
ATOM 1608 C C . ASP A 1 205 ? 2.946 -11.707 9.927 1.00 66.00 205 ASP A C 1
ATOM 1610 O O . ASP A 1 205 ? 2.880 -10.840 9.059 1.00 66.00 205 ASP A O 1
ATOM 1614 N N . THR A 1 206 ? 3.649 -12.818 9.699 1.00 70.19 206 THR A N 1
ATOM 1615 C CA . THR A 1 206 ? 4.326 -13.065 8.404 1.00 70.19 206 THR A CA 1
ATOM 1616 C C . THR A 1 206 ? 3.413 -13.709 7.360 1.00 70.19 206 THR A C 1
ATOM 1618 O O . THR A 1 206 ? 3.847 -13.954 6.235 1.00 70.19 206 THR A O 1
ATOM 1621 N N . GLY A 1 207 ? 2.163 -14.009 7.723 1.00 78.00 207 GLY A N 1
ATOM 1622 C CA . GLY A 1 207 ? 1.162 -14.531 6.795 1.00 78.00 207 GLY A CA 1
ATOM 1623 C C . GLY A 1 207 ? 0.665 -13.490 5.790 1.00 78.00 207 GLY A C 1
ATOM 1624 O O . GLY A 1 207 ? 0.891 -12.295 5.951 1.00 78.00 207 GLY A O 1
ATOM 1625 N N . ASP A 1 208 ? -0.027 -13.965 4.760 1.00 87.94 208 ASP A N 1
ATOM 1626 C CA . ASP A 1 208 ? -0.699 -13.152 3.743 1.00 87.94 208 ASP A CA 1
ATOM 1627 C C . ASP A 1 208 ? -2.127 -12.828 4.216 1.00 87.94 208 ASP A C 1
ATOM 1629 O O . ASP A 1 208 ? -3.074 -13.560 3.927 1.00 87.94 208 ASP A O 1
ATOM 1633 N N . TYR A 1 209 ? -2.257 -11.793 5.049 1.00 93.38 209 TYR A N 1
ATOM 1634 C CA . TYR A 1 209 ? -3.519 -11.349 5.637 1.00 93.38 209 TYR A CA 1
ATOM 1635 C C . TYR A 1 209 ? -3.910 -10.000 5.041 1.00 93.38 209 TYR A C 1
ATOM 1637 O O . TYR A 1 209 ? -3.195 -9.006 5.196 1.00 93.38 209 TYR A O 1
ATOM 1645 N N . GLY A 1 210 ? -5.058 -9.969 4.374 1.00 94.75 210 GLY A N 1
ATOM 1646 C CA . GLY A 1 210 ? -5.629 -8.769 3.782 1.00 94.75 210 GLY A CA 1
ATOM 1647 C C . GLY A 1 210 ? -6.652 -8.091 4.693 1.00 94.75 210 GLY A C 1
ATOM 1648 O O . GLY A 1 210 ? -6.876 -8.523 5.821 1.00 94.75 210 GLY A O 1
ATOM 1649 N N . PRO A 1 211 ? -7.297 -7.017 4.222 1.00 95.25 211 PRO A N 1
ATOM 1650 C CA . PRO A 1 211 ? -8.386 -6.351 4.930 1.00 95.25 211 PRO A CA 1
ATOM 1651 C C . PRO A 1 211 ? -9.713 -7.134 4.861 1.00 95.25 211 PRO A C 1
ATOM 1653 O O . PRO A 1 211 ? -10.634 -6.839 5.620 1.00 95.25 211 PRO A O 1
ATOM 1656 N N . GLY A 1 212 ? -9.812 -8.155 4.005 1.00 93.31 212 GLY A N 1
ATOM 1657 C CA . GLY A 1 212 ? -11.027 -8.926 3.721 1.00 93.31 212 GLY A CA 1
ATOM 1658 C C . GLY A 1 212 ? -11.792 -8.417 2.497 1.00 93.31 212 GLY A C 1
ATOM 1659 O O . GLY A 1 212 ? -12.292 -9.225 1.723 1.00 93.31 212 GLY A O 1
ATOM 1660 N N . ASP A 1 213 ? -11.828 -7.099 2.278 1.00 91.62 213 ASP A N 1
ATOM 1661 C CA . ASP A 1 213 ? -12.367 -6.476 1.061 1.00 91.62 213 ASP A CA 1
ATOM 1662 C C . ASP A 1 213 ? -11.372 -5.435 0.513 1.00 91.62 213 ASP A C 1
ATOM 1664 O O . ASP A 1 213 ? -11.124 -4.396 1.134 1.00 91.62 213 ASP A O 1
ATOM 1668 N N . SER A 1 214 ? -10.755 -5.725 -0.637 1.00 84.19 214 SER A N 1
ATOM 1669 C CA . SER A 1 214 ? -9.704 -4.887 -1.236 1.00 84.19 214 SER A CA 1
ATOM 1670 C C . SER A 1 214 ? -9.710 -4.903 -2.766 1.00 84.19 214 SER A C 1
ATOM 1672 O O . SER A 1 214 ? -8.703 -5.194 -3.408 1.00 84.19 214 SER A O 1
ATOM 1674 N N . THR A 1 215 ? -10.827 -4.576 -3.405 1.00 85.81 215 THR A N 1
ATOM 1675 C CA . THR A 1 215 ? -10.887 -4.568 -4.879 1.00 85.81 215 THR A CA 1
ATOM 1676 C C . THR A 1 215 ? -10.316 -3.284 -5.507 1.00 85.81 215 THR A C 1
ATOM 1678 O O . THR A 1 215 ? -10.504 -2.185 -4.990 1.00 85.81 215 THR A O 1
ATOM 1681 N N . ASN A 1 216 ? -9.638 -3.419 -6.661 1.00 87.38 216 ASN A N 1
ATOM 1682 C CA . ASN A 1 216 ? -9.136 -2.314 -7.506 1.00 87.38 216 ASN A CA 1
ATOM 1683 C C . ASN A 1 216 ? -8.183 -1.316 -6.812 1.00 87.38 216 ASN A C 1
ATOM 1685 O O . ASN A 1 216 ? -8.249 -0.106 -7.043 1.00 87.38 216 ASN A O 1
ATOM 1689 N N . ASN A 1 217 ? -7.280 -1.834 -5.979 1.00 90.12 217 ASN A N 1
ATOM 1690 C CA . ASN A 1 217 ? -6.313 -1.047 -5.203 1.00 90.12 217 ASN A CA 1
ATOM 1691 C C . ASN A 1 217 ? -4.928 -0.939 -5.843 1.00 90.12 217 ASN A C 1
ATOM 1693 O O . ASN A 1 217 ? -3.949 -0.649 -5.154 1.00 90.12 217 ASN A O 1
ATOM 1697 N N . GLY A 1 218 ? -4.839 -1.191 -7.146 1.00 90.31 218 GLY A N 1
ATOM 1698 C CA . GLY A 1 218 ? -3.572 -1.229 -7.852 1.00 90.31 218 GLY A CA 1
ATOM 1699 C C . GLY A 1 218 ? -2.643 -2.314 -7.323 1.00 90.31 218 GLY A C 1
ATOM 1700 O O . GLY A 1 218 ? -3.078 -3.373 -6.866 1.00 90.31 218 GLY A O 1
ATOM 1701 N N . SER A 1 219 ? -1.354 -2.015 -7.374 1.00 89.81 219 SER A N 1
ATOM 1702 C CA . SER A 1 219 ? -0.274 -2.859 -6.875 1.00 89.81 219 SER A CA 1
ATOM 1703 C C . SER A 1 219 ? 0.818 -2.013 -6.223 1.00 89.81 219 SER A C 1
ATOM 1705 O O . SER A 1 219 ? 0.857 -0.785 -6.361 1.00 89.81 219 SER A O 1
ATOM 1707 N N . GLY A 1 220 ? 1.699 -2.685 -5.484 1.00 88.00 220 GLY A N 1
ATOM 1708 C CA . GLY A 1 220 ? 3.000 -2.149 -5.109 1.00 88.00 220 GLY A CA 1
ATOM 1709 C C . GLY A 1 220 ? 4.071 -2.493 -6.155 1.00 88.00 220 GLY A C 1
ATOM 1710 O O . GLY A 1 220 ? 3.853 -3.376 -6.986 1.00 88.00 220 GLY A O 1
ATOM 1711 N N . PRO A 1 221 ? 5.257 -1.866 -6.075 1.00 92.38 221 PRO A N 1
ATOM 1712 C CA . PRO A 1 221 ? 5.685 -0.921 -5.054 1.00 92.38 221 PRO A CA 1
ATOM 1713 C C . PRO A 1 221 ? 5.026 0.448 -5.207 1.00 92.38 221 PRO A C 1
ATOM 1715 O O . PRO A 1 221 ? 4.585 0.817 -6.288 1.00 92.38 221 PRO A O 1
ATOM 1718 N N . ILE A 1 222 ? 5.018 1.226 -4.125 1.00 94.56 222 ILE A N 1
ATOM 1719 C CA . ILE A 1 222 ? 4.553 2.613 -4.185 1.00 94.56 222 ILE A CA 1
ATOM 1720 C C . ILE A 1 222 ? 5.517 3.459 -5.024 1.00 94.56 222 ILE A C 1
ATOM 1722 O O . ILE A 1 222 ? 6.657 3.706 -4.612 1.00 94.56 222 ILE A O 1
ATOM 1726 N N . GLU A 1 223 ? 5.051 3.924 -6.179 1.00 93.50 223 GLU A N 1
ATOM 1727 C CA . GLU A 1 223 ? 5.802 4.802 -7.072 1.00 93.50 223 GLU A CA 1
ATOM 1728 C C . GLU A 1 223 ? 5.978 6.198 -6.468 1.00 93.50 223 GLU A C 1
ATOM 1730 O O . GLU A 1 223 ? 5.133 6.700 -5.727 1.00 93.50 223 GLU A O 1
ATOM 1735 N N . SER A 1 224 ? 7.068 6.874 -6.806 1.00 93.19 224 SER A N 1
ATOM 1736 C CA . SER A 1 224 ? 7.263 8.280 -6.456 1.00 93.19 224 SER A CA 1
ATOM 1737 C C . SER A 1 224 ? 7.994 9.019 -7.568 1.00 93.19 224 SER A C 1
ATOM 1739 O O . SER A 1 224 ? 8.411 8.432 -8.566 1.00 93.19 224 SER A O 1
ATOM 1741 N N . THR A 1 225 ? 8.231 10.317 -7.378 1.00 90.88 225 THR A N 1
ATOM 1742 C CA . THR A 1 225 ? 9.096 11.091 -8.279 1.00 90.88 225 THR A CA 1
ATOM 1743 C C . THR A 1 225 ? 10.544 10.603 -8.291 1.00 90.88 225 THR A C 1
ATOM 1745 O O . THR A 1 225 ? 11.324 11.138 -9.063 1.00 90.88 225 THR A O 1
ATOM 1748 N N . LYS A 1 226 ? 10.915 9.630 -7.448 1.00 90.12 226 LYS A N 1
ATOM 1749 C CA . LYS A 1 226 ? 12.226 8.966 -7.405 1.00 90.12 226 LYS A CA 1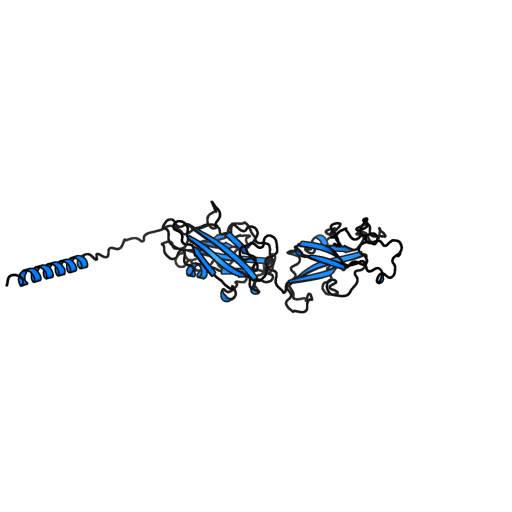
ATOM 1750 C C . LYS A 1 226 ? 12.232 7.609 -8.106 1.00 90.12 226 LYS A C 1
ATOM 1752 O O . LYS A 1 226 ? 13.279 6.990 -8.242 1.00 90.12 226 LYS A O 1
ATOM 1757 N N . THR A 1 227 ? 11.080 7.110 -8.542 1.00 90.88 227 THR A N 1
ATOM 1758 C CA . THR A 1 227 ? 11.038 5.888 -9.342 1.00 90.88 227 THR A CA 1
ATOM 1759 C C . THR A 1 227 ? 11.658 6.178 -10.705 1.00 90.88 227 THR A C 1
ATOM 1761 O O . THR A 1 227 ? 11.346 7.183 -11.351 1.00 90.88 227 THR A O 1
ATOM 1764 N N . ARG A 1 228 ? 12.581 5.319 -11.130 1.00 91.00 228 ARG A N 1
ATOM 1765 C CA . ARG A 1 228 ? 13.282 5.422 -12.408 1.00 91.00 228 ARG A CA 1
ATOM 1766 C C . ARG A 1 228 ? 13.213 4.103 -13.146 1.00 91.00 228 ARG A C 1
ATOM 1768 O O . ARG A 1 228 ? 13.267 3.042 -12.536 1.00 91.00 228 ARG A O 1
ATOM 1775 N N . ILE A 1 229 ? 13.126 4.196 -14.466 1.00 90.19 229 ILE A N 1
ATOM 1776 C CA . ILE A 1 229 ? 13.317 3.082 -15.388 1.00 90.19 229 ILE A CA 1
ATOM 1777 C C . ILE A 1 229 ? 14.493 3.391 -16.304 1.00 90.19 229 ILE A C 1
ATOM 1779 O O . ILE A 1 229 ? 14.701 4.547 -16.681 1.00 90.19 229 ILE A O 1
ATOM 1783 N N . GLY A 1 230 ? 15.251 2.361 -16.654 1.00 90.25 230 GLY A N 1
ATOM 1784 C CA . GLY A 1 230 ? 16.372 2.430 -17.580 1.00 90.25 230 GLY A CA 1
ATOM 1785 C C . GLY A 1 230 ? 16.432 1.192 -18.463 1.00 90.25 230 GLY A C 1
ATOM 1786 O O . GLY A 1 230 ? 15.809 0.167 -18.165 1.00 90.25 230 GLY A O 1
ATOM 1787 N N . ILE A 1 231 ? 17.170 1.307 -19.565 1.00 90.81 231 ILE A N 1
ATOM 1788 C CA . ILE A 1 231 ? 17.359 0.240 -20.551 1.00 90.81 231 ILE A CA 1
ATOM 1789 C C . ILE A 1 231 ? 18.834 -0.140 -20.536 1.00 90.81 231 ILE A C 1
ATOM 1791 O O . ILE A 1 231 ? 19.688 0.646 -20.938 1.00 90.81 231 ILE A O 1
ATOM 1795 N N . PHE A 1 232 ? 19.133 -1.364 -20.115 1.00 89.00 232 PHE A N 1
ATOM 1796 C CA . PHE A 1 232 ? 20.506 -1.828 -19.937 1.00 89.00 232 PHE A CA 1
ATOM 1797 C C . PHE A 1 232 ? 20.789 -3.033 -20.818 1.00 89.00 232 PHE A C 1
ATOM 1799 O O . PHE A 1 232 ? 19.941 -3.910 -20.999 1.00 89.00 232 PHE A O 1
ATOM 1806 N N . LYS A 1 233 ? 22.001 -3.085 -21.370 1.00 88.50 233 LYS A N 1
ATOM 1807 C CA . LYS A 1 233 ? 22.451 -4.213 -22.187 1.00 88.50 233 LYS A CA 1
ATOM 1808 C C . LYS A 1 233 ? 22.674 -5.446 -21.311 1.00 88.50 233 LYS A C 1
ATOM 1810 O O . LYS A 1 233 ? 23.136 -5.348 -20.179 1.00 88.50 233 LYS A O 1
ATOM 1815 N N . ILE A 1 234 ? 22.374 -6.621 -21.848 1.00 83.75 234 ILE A N 1
ATOM 1816 C CA . ILE A 1 234 ? 22.708 -7.906 -21.239 1.00 83.75 234 ILE A CA 1
ATOM 1817 C C . ILE A 1 234 ? 24.041 -8.368 -21.823 1.00 83.75 234 ILE A C 1
ATOM 1819 O O . ILE A 1 234 ? 24.155 -8.599 -23.028 1.00 83.75 234 ILE A O 1
ATOM 1823 N N . THR A 1 235 ? 25.038 -8.537 -20.958 1.00 82.50 235 THR A N 1
ATOM 1824 C CA . THR A 1 235 ? 26.374 -9.012 -21.330 1.00 82.50 235 THR A CA 1
ATOM 1825 C C . THR A 1 235 ? 26.588 -10.394 -20.717 1.00 82.50 235 THR A C 1
ATOM 1827 O O . THR A 1 235 ? 26.693 -10.552 -19.501 1.00 82.50 235 THR A O 1
ATOM 1830 N N . GLY A 1 236 ? 26.622 -11.429 -21.560 1.00 79.69 236 GLY A N 1
ATOM 1831 C CA . GLY A 1 236 ? 26.657 -12.818 -21.097 1.00 79.69 236 GLY A CA 1
ATOM 1832 C C . GLY A 1 236 ? 25.344 -13.220 -20.416 1.00 79.69 236 GLY A C 1
ATOM 1833 O O . GLY A 1 236 ? 24.304 -13.257 -21.068 1.00 79.69 236 GLY A O 1
ATOM 1834 N N . ALA A 1 237 ? 25.404 -13.533 -19.118 1.00 73.19 237 ALA A N 1
ATOM 1835 C CA . ALA A 1 237 ? 24.258 -13.960 -18.306 1.00 73.19 237 ALA A CA 1
ATOM 1836 C C . ALA A 1 237 ? 23.802 -12.907 -17.273 1.00 73.19 237 ALA A C 1
ATOM 1838 O O . ALA A 1 237 ? 23.068 -13.244 -16.349 1.00 73.19 237 ALA A O 1
ATOM 1839 N N . ALA A 1 238 ? 24.239 -11.650 -17.392 1.00 77.88 238 ALA A N 1
ATOM 1840 C CA . ALA A 1 238 ? 23.889 -10.587 -16.452 1.00 77.88 238 ALA A CA 1
ATOM 1841 C C . ALA A 1 238 ? 23.474 -9.299 -17.175 1.00 77.88 238 ALA A C 1
ATOM 1843 O O . ALA A 1 238 ? 23.937 -9.017 -18.282 1.00 77.88 238 ALA A O 1
ATOM 1844 N N . VAL A 1 239 ? 22.615 -8.513 -16.524 1.00 83.75 239 VAL A N 1
ATOM 1845 C CA . VAL A 1 239 ? 22.290 -7.145 -16.948 1.00 83.75 239 VAL A CA 1
ATOM 1846 C C . VAL A 1 239 ? 23.440 -6.227 -16.535 1.00 83.75 239 VAL A C 1
ATOM 1848 O O . VAL A 1 239 ? 23.787 -6.159 -15.357 1.00 83.75 239 VAL A O 1
ATOM 1851 N N . ASP A 1 240 ? 24.036 -5.529 -17.496 1.00 85.44 240 ASP A N 1
ATOM 1852 C CA . ASP A 1 240 ? 25.161 -4.622 -17.276 1.00 85.44 240 ASP A CA 1
ATOM 1853 C C . ASP A 1 240 ? 24.668 -3.223 -16.883 1.00 85.44 240 ASP A C 1
ATOM 1855 O O . ASP A 1 240 ? 24.667 -2.279 -17.677 1.00 85.44 240 ASP A O 1
ATOM 1859 N N . VAL A 1 241 ? 24.213 -3.106 -15.634 1.00 83.62 241 VAL A N 1
ATOM 1860 C CA . VAL A 1 241 ? 23.692 -1.850 -15.071 1.00 83.62 241 VAL A CA 1
ATOM 1861 C C . VAL A 1 241 ? 24.760 -0.772 -14.857 1.00 83.62 241 VAL A C 1
ATOM 1863 O O . VAL A 1 241 ? 24.423 0.394 -14.691 1.00 83.62 241 VAL A O 1
ATOM 1866 N N . ASN A 1 242 ? 26.045 -1.139 -14.887 1.00 81.56 242 ASN A N 1
ATOM 1867 C CA . ASN A 1 242 ? 27.158 -0.235 -14.574 1.00 81.56 242 ASN A CA 1
ATOM 1868 C C . ASN A 1 242 ? 27.773 0.442 -15.810 1.00 81.56 242 ASN A C 1
ATOM 1870 O O . ASN A 1 242 ? 28.673 1.267 -15.661 1.00 81.56 242 ASN A O 1
ATOM 1874 N N . SER A 1 243 ? 27.354 0.061 -17.019 1.00 83.12 243 SER A N 1
ATOM 1875 C CA . SER A 1 243 ? 28.005 0.497 -18.257 1.00 83.12 243 SER A CA 1
ATOM 1876 C C . SER A 1 243 ? 27.268 1.653 -18.925 1.00 83.12 243 SER A C 1
ATOM 1878 O O . SER A 1 243 ? 27.747 2.785 -18.906 1.00 83.12 243 SER A O 1
ATOM 1880 N N . ILE A 1 244 ? 26.109 1.385 -19.532 1.00 85.00 244 ILE A N 1
ATOM 1881 C CA . ILE A 1 244 ? 25.362 2.368 -20.324 1.00 85.00 244 ILE A CA 1
ATOM 1882 C C . ILE A 1 244 ? 23.870 2.155 -20.100 1.00 85.00 244 ILE A C 1
ATOM 1884 O O . ILE A 1 244 ? 23.361 1.050 -20.300 1.00 85.00 244 ILE A O 1
ATOM 1888 N N . ASP A 1 245 ? 23.178 3.241 -19.768 1.00 89.50 245 ASP A N 1
ATOM 1889 C CA . ASP A 1 245 ? 21.726 3.310 -19.828 1.00 89.50 245 ASP A CA 1
ATOM 1890 C C . ASP A 1 245 ? 21.282 3.866 -21.187 1.00 89.50 245 ASP A C 1
ATOM 1892 O O . ASP A 1 245 ? 21.344 5.068 -21.454 1.00 89.50 245 ASP A O 1
ATOM 1896 N N . TYR A 1 246 ? 20.807 2.975 -22.052 1.00 88.12 246 TYR A N 1
ATOM 1897 C CA . TYR A 1 246 ? 20.373 3.278 -23.417 1.00 88.12 246 TYR A CA 1
ATOM 1898 C C . TYR A 1 246 ? 19.076 4.095 -23.475 1.00 88.12 246 TYR A C 1
ATOM 1900 O O . TYR A 1 246 ? 18.686 4.541 -24.552 1.00 88.12 246 TYR A O 1
ATOM 1908 N N . SER A 1 247 ? 18.392 4.303 -22.345 1.00 84.62 247 SER A N 1
ATOM 1909 C CA . SER A 1 247 ? 17.245 5.216 -22.283 1.00 84.62 247 SER A CA 1
ATOM 1910 C C . SER A 1 247 ? 17.652 6.689 -22.153 1.00 84.62 247 SER A C 1
ATOM 1912 O O . SER A 1 247 ? 16.815 7.571 -22.347 1.00 84.62 247 SER A O 1
ATOM 1914 N N . ARG A 1 248 ? 18.926 6.960 -21.836 1.00 84.19 248 ARG A N 1
ATOM 1915 C CA . ARG A 1 248 ? 19.441 8.300 -21.508 1.00 84.19 248 ARG A CA 1
ATOM 1916 C C . ARG A 1 248 ? 20.667 8.693 -22.323 1.00 84.19 248 ARG A C 1
ATOM 1918 O O . ARG A 1 248 ? 20.797 9.852 -22.705 1.00 84.19 248 ARG A O 1
ATOM 1925 N N . GLU A 1 249 ? 21.564 7.746 -22.571 1.00 84.19 249 GLU A N 1
ATOM 1926 C CA . GLU A 1 249 ? 22.810 7.987 -23.293 1.00 84.19 249 GLU A CA 1
ATOM 1927 C C . GLU A 1 249 ? 22.592 7.950 -24.812 1.00 84.19 249 GLU A C 1
ATOM 1929 O O . GLU A 1 249 ? 21.828 7.132 -25.328 1.00 84.19 249 GLU A O 1
ATOM 1934 N N . ASP A 1 250 ? 23.315 8.798 -25.551 1.00 79.19 250 ASP A N 1
ATOM 1935 C CA . ASP A 1 250 ? 23.289 8.835 -27.022 1.00 79.19 250 ASP A CA 1
ATOM 1936 C C . ASP A 1 250 ? 24.149 7.701 -27.612 1.00 79.19 250 ASP A C 1
ATOM 1938 O O . ASP A 1 250 ? 25.179 7.906 -28.263 1.00 79.19 250 ASP A O 1
ATOM 1942 N N . LYS A 1 251 ? 23.763 6.459 -27.297 1.00 80.94 251 LYS A N 1
ATOM 1943 C CA . LYS A 1 251 ? 24.405 5.239 -27.781 1.00 80.94 251 LYS A CA 1
ATOM 1944 C C . LYS A 1 251 ? 23.431 4.448 -28.639 1.00 80.94 251 LYS A C 1
ATOM 1946 O O . LYS A 1 251 ? 22.347 4.079 -28.202 1.00 80.94 251 LYS A O 1
ATOM 1951 N N . ILE A 1 252 ? 23.856 4.143 -29.861 1.00 77.12 252 ILE A N 1
ATOM 1952 C CA . ILE A 1 252 ? 23.060 3.378 -30.822 1.00 77.12 252 ILE A CA 1
ATOM 1953 C C . ILE A 1 252 ? 23.123 1.884 -30.451 1.00 77.12 252 ILE A C 1
ATOM 1955 O O . ILE A 1 252 ? 24.232 1.340 -30.418 1.00 77.12 252 ILE A O 1
ATOM 1959 N N . PRO A 1 253 ? 21.981 1.215 -30.183 1.00 77.50 253 PRO A N 1
ATOM 1960 C CA . PRO A 1 253 ? 21.919 -0.238 -30.029 1.00 77.50 253 PRO A CA 1
ATOM 1961 C C . PRO A 1 253 ? 22.423 -0.972 -31.277 1.00 77.50 253 PRO A C 1
ATOM 1963 O O . PRO A 1 253 ? 22.099 -0.580 -32.401 1.00 77.50 253 PRO A O 1
ATOM 1966 N N . GLU A 1 254 ? 23.177 -2.056 -31.100 1.00 75.31 254 GLU A N 1
ATOM 1967 C CA . GLU A 1 254 ? 23.686 -2.856 -32.218 1.00 75.31 254 GLU A CA 1
ATOM 1968 C C . GLU A 1 254 ? 22.784 -4.066 -32.511 1.00 75.31 254 GLU A C 1
ATOM 1970 O O . GLU A 1 254 ? 22.036 -4.552 -31.661 1.00 75.31 254 GLU A O 1
ATOM 1975 N N . TYR A 1 255 ? 22.834 -4.570 -33.747 1.00 70.50 255 TYR A N 1
ATOM 1976 C CA . TYR A 1 255 ? 22.114 -5.792 -34.113 1.00 70.50 255 TYR A CA 1
ATOM 1977 C C . TYR A 1 255 ? 22.643 -6.990 -33.312 1.00 70.50 255 TYR A C 1
ATOM 1979 O O . TYR A 1 255 ? 23.851 -7.206 -33.246 1.00 70.50 255 TYR A O 1
ATOM 1987 N N . GLY A 1 256 ? 21.735 -7.799 -32.765 1.00 67.50 256 GLY A N 1
ATOM 1988 C CA . GLY A 1 256 ? 22.048 -8.936 -31.899 1.00 67.50 256 GLY A CA 1
ATOM 1989 C C . GLY A 1 256 ? 22.141 -8.577 -30.415 1.00 67.50 256 GLY A C 1
ATOM 1990 O O . GLY A 1 256 ? 22.233 -9.482 -29.582 1.00 67.50 256 GLY A O 1
ATOM 1991 N N . ASP A 1 257 ? 22.076 -7.288 -30.067 1.00 77.50 257 ASP A N 1
ATOM 1992 C CA . ASP A 1 257 ? 22.066 -6.865 -28.674 1.00 77.50 257 ASP A CA 1
ATOM 1993 C C . ASP A 1 257 ? 20.786 -7.309 -27.963 1.00 77.50 257 ASP A C 1
ATOM 1995 O O . ASP A 1 257 ? 19.682 -7.326 -28.520 1.00 77.50 257 ASP A O 1
ATOM 1999 N N . LYS A 1 258 ? 20.957 -7.659 -26.690 1.00 80.31 258 LYS A N 1
ATOM 2000 C CA . LYS A 1 258 ? 19.877 -8.009 -25.774 1.00 80.31 258 LYS A CA 1
ATOM 2001 C C . LYS A 1 258 ? 19.789 -6.938 -24.702 1.00 80.31 258 LYS A C 1
ATOM 2003 O O . LYS A 1 258 ? 20.820 -6.539 -24.162 1.00 80.31 258 LYS A O 1
ATOM 2008 N N . PHE A 1 259 ? 18.580 -6.510 -24.373 1.00 84.25 259 PHE A N 1
ATOM 2009 C CA . PHE A 1 259 ? 18.333 -5.470 -23.383 1.00 84.25 259 PHE A CA 1
ATOM 2010 C C . PHE A 1 259 ? 17.347 -5.940 -22.326 1.00 84.25 259 PHE A C 1
ATOM 2012 O O . PHE A 1 259 ? 16.448 -6.732 -22.603 1.00 84.25 259 PHE A O 1
ATOM 2019 N N . ALA A 1 260 ? 17.515 -5.417 -21.120 1.00 84.88 260 ALA A N 1
ATOM 2020 C CA . ALA A 1 260 ? 16.590 -5.569 -20.016 1.00 84.88 260 ALA A CA 1
ATOM 2021 C C . ALA A 1 260 ? 16.156 -4.188 -19.526 1.00 84.88 260 ALA A C 1
ATOM 2023 O O . ALA A 1 260 ? 16.952 -3.245 -19.486 1.00 84.88 260 ALA A O 1
ATOM 2024 N N . ALA A 1 261 ? 14.894 -4.091 -19.124 1.00 86.69 261 ALA A N 1
ATOM 2025 C CA . ALA A 1 261 ? 14.413 -2.958 -18.362 1.00 86.69 261 ALA A CA 1
ATOM 2026 C C . ALA A 1 261 ? 14.789 -3.171 -16.899 1.00 86.69 261 ALA A C 1
ATOM 2028 O O . ALA A 1 261 ? 14.686 -4.287 -16.387 1.00 86.69 261 ALA A O 1
ATOM 2029 N N . VAL A 1 262 ? 15.230 -2.110 -16.234 1.00 87.25 262 VAL A N 1
ATOM 2030 C CA . VAL A 1 262 ? 15.487 -2.123 -14.793 1.00 87.25 262 VAL A CA 1
ATOM 2031 C C . VAL A 1 262 ? 14.754 -0.947 -14.180 1.00 87.25 262 VAL A C 1
ATOM 2033 O O . VAL A 1 262 ? 14.888 0.177 -14.660 1.00 87.25 262 VAL A O 1
ATOM 2036 N N . VAL A 1 263 ? 13.975 -1.223 -13.136 1.00 87.44 263 VAL A N 1
ATOM 2037 C CA . VAL A 1 263 ? 13.306 -0.197 -12.333 1.00 87.44 263 VAL A CA 1
ATOM 2038 C C . VAL A 1 263 ? 14.028 -0.093 -11.005 1.00 87.44 263 VAL A C 1
ATOM 2040 O O . VAL A 1 263 ? 14.333 -1.117 -10.392 1.00 87.44 263 VAL A O 1
ATOM 2043 N N . TRP A 1 264 ? 14.291 1.121 -10.543 1.00 89.31 264 TRP A N 1
ATOM 2044 C CA . TRP A 1 264 ? 14.897 1.364 -9.239 1.00 89.31 264 TRP A CA 1
ATOM 2045 C C . TRP A 1 264 ? 14.294 2.586 -8.559 1.00 89.31 264 TRP A C 1
ATOM 2047 O O . TRP A 1 264 ? 13.604 3.402 -9.178 1.00 89.31 264 TRP A O 1
ATOM 2057 N N . MET A 1 265 ? 14.532 2.668 -7.254 1.00 88.19 265 MET A N 1
ATOM 2058 C CA . MET A 1 265 ? 14.231 3.851 -6.462 1.00 88.19 265 MET A CA 1
ATOM 2059 C C . MET A 1 265 ? 15.508 4.660 -6.308 1.00 88.19 265 MET A C 1
ATOM 2061 O O . MET A 1 265 ? 16.433 4.220 -5.628 1.00 88.19 265 MET A O 1
ATOM 2065 N N . GLU A 1 266 ? 15.527 5.826 -6.935 1.00 87.06 266 GLU A N 1
ATOM 2066 C CA . GLU A 1 266 ? 16.649 6.746 -6.889 1.00 87.06 266 GLU A CA 1
ATOM 2067 C C . GLU A 1 266 ? 16.797 7.347 -5.486 1.00 87.06 266 GLU A C 1
ATOM 2069 O O . GLU A 1 266 ? 15.859 7.929 -4.926 1.00 87.06 266 GLU A O 1
ATOM 2074 N N . ASP A 1 267 ? 17.980 7.204 -4.902 1.00 83.69 267 ASP A N 1
ATOM 2075 C CA . ASP A 1 267 ? 18.322 7.830 -3.625 1.00 83.69 267 ASP A CA 1
ATOM 2076 C C . ASP A 1 267 ? 19.154 9.096 -3.850 1.00 83.69 267 ASP A C 1
ATOM 2078 O O . ASP A 1 267 ? 18.918 10.123 -3.203 1.00 83.69 267 ASP A O 1
ATOM 2082 N N . ILE A 1 268 ? 20.065 9.048 -4.828 1.00 82.50 268 ILE A N 1
ATOM 2083 C CA . ILE A 1 268 ? 20.926 10.159 -5.228 1.00 82.50 268 ILE A CA 1
ATOM 2084 C C . ILE A 1 268 ? 20.385 10.701 -6.551 1.00 82.50 268 ILE A C 1
ATOM 2086 O O . ILE A 1 268 ? 20.505 10.039 -7.565 1.00 82.50 268 ILE A O 1
ATOM 2090 N N . GLU A 1 269 ? 19.792 11.899 -6.537 1.00 84.12 269 GLU A N 1
ATOM 2091 C CA . GLU A 1 269 ? 19.161 12.552 -7.703 1.00 84.12 269 GLU A CA 1
ATOM 2092 C C . GLU A 1 269 ? 20.171 12.844 -8.839 1.00 84.12 269 GLU A C 1
ATOM 2094 O O . GLU A 1 269 ? 20.637 13.973 -9.011 1.00 84.12 269 GLU A O 1
ATOM 2099 N N . ASN A 1 270 ? 20.562 11.814 -9.589 1.00 85.44 270 ASN A N 1
ATOM 2100 C CA . ASN A 1 270 ? 21.571 11.839 -10.651 1.00 85.44 270 ASN A CA 1
ATOM 2101 C C . ASN A 1 270 ? 21.116 11.125 -11.941 1.00 85.44 270 ASN A C 1
ATOM 2103 O O . ASN A 1 270 ? 21.879 11.053 -12.907 1.00 85.44 270 ASN A O 1
ATOM 2107 N N . ASP A 1 271 ? 19.884 10.624 -11.944 1.00 82.69 271 ASP A N 1
ATOM 2108 C CA . ASP A 1 271 ? 19.200 9.848 -12.968 1.00 82.69 271 ASP A CA 1
ATOM 2109 C C . ASP A 1 271 ? 19.958 8.588 -13.418 1.00 82.69 271 ASP A C 1
ATOM 2111 O O . ASP A 1 271 ? 19.807 8.144 -14.559 1.00 82.69 271 ASP A O 1
ATOM 2115 N N . LYS A 1 272 ? 20.764 7.990 -12.536 1.00 85.56 272 LYS A N 1
ATOM 2116 C CA . LYS A 1 272 ? 21.534 6.763 -12.778 1.00 85.56 272 LYS A CA 1
ATOM 2117 C C . LYS A 1 272 ? 21.215 5.719 -11.716 1.00 85.56 272 LYS A C 1
ATOM 2119 O O . LYS A 1 272 ? 20.705 6.040 -10.655 1.00 85.56 272 LYS A O 1
ATOM 2124 N N . LEU A 1 273 ? 21.476 4.457 -12.050 1.00 87.12 273 LEU A N 1
ATOM 2125 C CA . LEU A 1 273 ? 21.385 3.361 -11.093 1.00 87.12 273 LEU A CA 1
ATOM 2126 C C . LEU A 1 273 ? 22.716 3.246 -10.347 1.00 87.12 273 LEU A C 1
ATOM 2128 O O . LEU A 1 273 ? 23.722 2.839 -10.931 1.00 87.12 273 LEU A O 1
ATOM 2132 N N . ASP A 1 274 ? 22.711 3.592 -9.065 1.00 86.12 274 ASP A N 1
ATOM 2133 C CA . ASP A 1 274 ? 23.874 3.484 -8.188 1.00 86.12 274 ASP A CA 1
ATOM 2134 C C . ASP A 1 274 ? 23.909 2.148 -7.430 1.00 86.12 274 ASP A C 1
ATOM 2136 O O . ASP A 1 274 ? 22.889 1.521 -7.147 1.00 86.12 274 ASP A O 1
ATOM 2140 N N . ALA A 1 275 ? 25.108 1.713 -7.027 1.00 81.38 275 ALA A N 1
ATOM 2141 C CA . ALA A 1 275 ? 25.331 0.401 -6.401 1.00 81.38 275 ALA A CA 1
ATOM 2142 C C . ALA A 1 275 ? 24.527 0.146 -5.107 1.00 81.38 275 ALA A C 1
ATOM 2144 O O . ALA A 1 275 ? 24.349 -1.007 -4.717 1.00 81.38 275 ALA A O 1
ATOM 2145 N N . ASN A 1 276 ? 24.068 1.205 -4.435 1.00 79.88 276 ASN A N 1
ATOM 2146 C CA . ASN A 1 276 ? 23.341 1.123 -3.166 1.00 79.88 276 ASN A CA 1
ATOM 2147 C C . ASN A 1 276 ? 21.821 1.253 -3.340 1.00 79.88 276 ASN A C 1
ATOM 2149 O O . ASN A 1 276 ? 21.085 1.184 -2.356 1.00 79.88 276 ASN A O 1
ATOM 2153 N N . GLU A 1 277 ? 21.351 1.485 -4.563 1.00 85.81 277 GLU A N 1
ATOM 2154 C CA . GLU A 1 277 ? 19.939 1.710 -4.828 1.00 85.81 277 GLU A CA 1
ATOM 2155 C C . GLU A 1 277 ? 19.179 0.396 -4.953 1.00 85.81 277 GLU A C 1
ATOM 2157 O O . GLU A 1 277 ? 19.673 -0.629 -5.432 1.00 85.81 277 GLU A O 1
ATOM 2162 N N . VAL A 1 278 ? 17.933 0.424 -4.491 1.00 82.06 278 VAL A N 1
ATOM 2163 C CA . VAL A 1 278 ? 17.088 -0.766 -4.471 1.00 82.06 278 VAL A CA 1
ATOM 2164 C C . VAL A 1 278 ? 16.404 -0.904 -5.823 1.00 82.06 278 VAL A C 1
ATOM 2166 O O . VAL A 1 278 ? 15.604 -0.053 -6.221 1.00 82.06 278 VAL A O 1
ATOM 2169 N N . THR A 1 279 ? 16.684 -2.011 -6.507 1.00 86.12 279 THR A N 1
ATOM 2170 C CA . THR A 1 279 ? 15.969 -2.383 -7.729 1.00 86.12 279 THR A CA 1
ATOM 2171 C C . THR A 1 279 ? 14.605 -2.980 -7.392 1.00 86.12 279 THR A C 1
ATOM 2173 O O . THR A 1 279 ? 14.435 -3.705 -6.412 1.00 86.12 279 THR A O 1
ATOM 2176 N N . LYS A 1 280 ? 13.616 -2.634 -8.211 1.00 84.81 280 LYS A N 1
ATOM 2177 C CA . LYS A 1 280 ? 12.200 -2.990 -8.075 1.00 84.81 280 LYS A CA 1
ATOM 2178 C C . LYS A 1 280 ? 11.627 -3.646 -9.319 1.00 84.81 280 LYS A C 1
ATOM 2180 O O . LYS A 1 280 ? 10.422 -3.828 -9.418 1.00 84.81 280 LYS A O 1
ATOM 2185 N N . THR A 1 281 ? 12.488 -4.032 -10.256 1.00 82.38 281 THR A N 1
ATOM 2186 C CA . THR A 1 281 ? 12.103 -4.555 -11.569 1.00 82.38 281 THR A CA 1
ATOM 2187 C C . THR A 1 281 ? 11.102 -5.708 -11.495 1.00 82.38 281 THR A C 1
ATOM 2189 O O . THR A 1 281 ? 10.178 -5.745 -12.296 1.00 82.38 281 THR A O 1
ATOM 2192 N N . GLY A 1 282 ? 11.224 -6.600 -10.504 1.00 76.81 282 GLY A N 1
ATOM 2193 C CA . GLY A 1 282 ? 10.329 -7.755 -10.343 1.00 76.81 282 GLY A CA 1
ATOM 2194 C C . GLY A 1 282 ? 8.896 -7.470 -9.967 1.00 76.81 282 GLY A C 1
ATOM 2195 O O . GLY A 1 282 ? 8.081 -8.387 -9.999 1.00 76.81 282 GLY A O 1
ATOM 2196 N N . SER A 1 283 ? 8.591 -6.222 -9.655 1.00 76.88 283 SER A N 1
ATOM 2197 C CA . SER A 1 283 ? 7.245 -5.800 -9.309 1.00 76.88 283 SER A CA 1
ATOM 2198 C C . SER A 1 283 ? 6.505 -5.159 -10.482 1.00 76.88 283 SER A C 1
ATOM 2200 O O . SER A 1 283 ? 5.366 -4.739 -10.316 1.00 76.88 283 SER A O 1
ATOM 2202 N N . TYR A 1 284 ? 7.134 -5.088 -11.659 1.00 77.12 284 TYR A N 1
ATOM 2203 C CA . TYR A 1 284 ? 6.559 -4.473 -12.850 1.00 77.12 284 TYR A CA 1
ATOM 2204 C C . TYR A 1 284 ? 6.466 -5.464 -13.999 1.00 77.12 284 TYR A C 1
ATOM 2206 O O . TYR A 1 284 ? 7.299 -6.358 -14.165 1.00 77.12 284 TYR A O 1
ATOM 2214 N N . THR A 1 285 ? 5.475 -5.239 -14.853 1.00 77.69 285 THR A N 1
ATOM 2215 C CA . THR A 1 285 ? 5.469 -5.795 -16.204 1.00 77.69 285 THR A CA 1
ATOM 2216 C C . THR A 1 285 ? 5.912 -4.726 -17.194 1.00 77.69 285 THR A C 1
ATOM 2218 O O . THR A 1 285 ? 5.842 -3.534 -16.903 1.00 77.69 285 THR A O 1
ATOM 2221 N N . PHE A 1 286 ? 6.390 -5.132 -18.371 1.00 76.25 286 PHE A N 1
ATOM 2222 C CA . PHE A 1 286 ? 6.960 -4.190 -19.335 1.00 76.25 286 PHE A CA 1
ATOM 2223 C C . PHE A 1 286 ? 6.392 -4.396 -20.730 1.00 76.25 286 PHE A C 1
ATOM 2225 O O . PHE A 1 286 ? 6.304 -5.528 -21.206 1.00 76.25 286 PHE A O 1
ATOM 2232 N N . THR A 1 287 ? 6.106 -3.289 -21.404 1.00 75.94 287 THR A N 1
ATOM 2233 C CA . THR A 1 287 ? 5.770 -3.236 -22.825 1.00 75.94 287 THR A CA 1
ATOM 2234 C C . THR A 1 287 ? 6.909 -2.544 -23.564 1.00 75.94 287 THR A C 1
ATOM 2236 O O . THR A 1 287 ? 7.193 -1.373 -23.313 1.00 75.94 287 THR A O 1
ATOM 2239 N N . TRP A 1 288 ? 7.567 -3.256 -24.477 1.00 73.12 288 TRP A N 1
ATOM 2240 C CA . TRP A 1 288 ? 8.607 -2.691 -25.341 1.00 73.12 288 TRP A CA 1
ATOM 2241 C C . TRP A 1 288 ? 8.004 -2.150 -26.639 1.00 73.12 288 TRP A C 1
ATOM 2243 O O . TRP A 1 288 ? 7.002 -2.657 -27.139 1.00 73.12 288 TRP A O 1
ATOM 2253 N N . SER A 1 289 ? 8.592 -1.102 -27.207 1.00 71.75 289 SER A N 1
ATOM 2254 C CA . SER A 1 289 ? 8.158 -0.519 -28.481 1.00 71.75 289 SER A CA 1
ATOM 2255 C C . SER A 1 289 ? 9.325 0.116 -29.229 1.00 71.75 289 SER A C 1
ATOM 2257 O O . SER A 1 289 ? 10.325 0.504 -28.626 1.00 71.75 289 SER A O 1
ATOM 2259 N N . LEU A 1 290 ? 9.189 0.218 -30.552 1.00 71.75 290 LEU A N 1
ATOM 2260 C CA . LEU A 1 290 ? 10.078 1.010 -31.398 1.00 71.75 290 LEU A CA 1
ATOM 2261 C C . LEU A 1 290 ? 9.377 2.311 -31.777 1.00 71.75 290 LEU A C 1
ATOM 2263 O O . LEU A 1 290 ? 8.235 2.298 -32.229 1.00 71.75 290 LEU A O 1
ATOM 2267 N N . THR A 1 291 ? 10.059 3.434 -31.596 1.00 67.56 291 THR A N 1
ATOM 2268 C CA . THR A 1 291 ? 9.523 4.773 -31.859 1.00 67.56 291 THR A CA 1
ATOM 2269 C C . THR A 1 291 ? 10.505 5.613 -32.669 1.00 67.56 291 THR A C 1
ATOM 2271 O O . THR A 1 291 ? 11.666 5.247 -32.843 1.00 67.56 291 THR A O 1
ATOM 2274 N N . GLY A 1 292 ? 10.048 6.769 -33.145 1.00 60.41 292 GLY A N 1
ATOM 2275 C CA . GLY A 1 292 ? 10.865 7.713 -33.902 1.00 60.41 292 GLY A CA 1
ATOM 2276 C C . GLY A 1 292 ? 10.836 7.468 -35.408 1.00 60.41 292 GLY A C 1
ATOM 2277 O O . GLY A 1 292 ? 10.550 6.368 -35.881 1.00 60.41 292 GLY A O 1
ATOM 2278 N N . ASP A 1 293 ? 11.104 8.533 -36.161 1.00 55.34 293 ASP A N 1
ATOM 2279 C CA . ASP A 1 293 ? 11.231 8.461 -37.611 1.00 55.34 293 ASP A CA 1
ATOM 2280 C C . ASP A 1 293 ? 12.488 7.668 -37.978 1.00 55.34 293 ASP A C 1
ATOM 2282 O O . ASP A 1 293 ? 13.558 7.901 -37.414 1.00 55.34 293 ASP A O 1
ATOM 2286 N N . TYR A 1 294 ? 12.360 6.759 -38.947 1.00 53.31 294 TYR A N 1
ATOM 2287 C CA . TYR A 1 294 ? 13.489 5.997 -39.469 1.00 53.31 294 TYR A CA 1
ATOM 2288 C C . TYR A 1 294 ? 14.557 6.951 -40.026 1.00 53.31 294 TYR A C 1
ATOM 2290 O O . TYR A 1 294 ? 14.401 7.512 -41.119 1.00 53.31 294 TYR A O 1
ATOM 2298 N N . ASP A 1 295 ? 15.656 7.136 -39.290 1.00 52.12 295 ASP A N 1
ATOM 2299 C CA . ASP A 1 295 ? 16.766 7.970 -39.745 1.00 52.12 295 ASP A CA 1
ATOM 2300 C C . ASP A 1 295 ? 17.757 7.146 -40.572 1.00 52.12 295 ASP A C 1
ATOM 2302 O O . ASP A 1 295 ? 18.769 6.635 -40.097 1.00 52.12 295 ASP A O 1
ATOM 2306 N N . TYR A 1 296 ? 17.477 7.037 -41.869 1.00 51.22 296 TYR A N 1
ATOM 2307 C CA . TYR A 1 296 ? 18.363 6.359 -42.817 1.00 51.22 296 TYR A CA 1
ATOM 2308 C C . TYR A 1 296 ? 19.727 7.053 -42.987 1.00 51.22 296 TYR A C 1
ATOM 2310 O O . TYR A 1 296 ? 20.619 6.483 -43.616 1.00 51.22 296 TYR A O 1
ATOM 2318 N N . LYS A 1 297 ? 19.900 8.291 -42.496 1.00 49.00 297 LYS A N 1
ATOM 2319 C CA . LYS A 1 297 ? 21.131 9.072 -42.695 1.00 49.00 297 LYS A CA 1
ATOM 2320 C C . LYS A 1 297 ? 22.236 8.694 -41.713 1.00 49.00 297 LYS A C 1
ATOM 2322 O O . LYS A 1 297 ? 23.395 8.979 -42.001 1.00 49.00 297 LYS A O 1
ATOM 2327 N N . THR A 1 298 ? 21.903 8.045 -40.599 1.00 49.09 298 THR A N 1
ATOM 2328 C CA . THR A 1 298 ? 22.865 7.572 -39.587 1.00 49.09 298 THR A CA 1
ATOM 2329 C C . THR A 1 298 ? 23.320 6.125 -39.816 1.00 49.09 298 THR A C 1
ATOM 2331 O O . THR A 1 298 ? 24.296 5.676 -39.216 1.00 49.09 298 THR A O 1
ATOM 2334 N N . LEU A 1 299 ? 22.677 5.393 -40.733 1.00 51.09 299 LEU A N 1
ATOM 2335 C CA . LEU A 1 299 ? 22.993 3.998 -41.045 1.00 51.09 299 LEU A CA 1
ATOM 2336 C C . LEU A 1 299 ? 24.015 3.923 -42.189 1.00 51.09 299 LEU A C 1
ATOM 2338 O O . LEU A 1 299 ? 23.673 3.993 -43.367 1.00 51.09 299 LEU A O 1
ATOM 2342 N N . ASN A 1 300 ? 25.291 3.745 -41.840 1.00 47.06 300 ASN A N 1
ATOM 2343 C CA . ASN A 1 300 ? 26.412 3.780 -42.789 1.00 47.06 300 ASN A CA 1
ATOM 2344 C C . ASN A 1 300 ? 26.428 2.663 -43.861 1.00 47.06 300 ASN A C 1
ATOM 2346 O O . ASN A 1 300 ? 27.298 2.710 -44.721 1.00 47.06 300 ASN A O 1
ATOM 2350 N N . ASN A 1 301 ? 25.514 1.678 -43.849 1.00 44.81 301 ASN A N 1
ATOM 2351 C CA . ASN A 1 301 ? 25.619 0.472 -44.695 1.00 44.81 301 ASN A CA 1
ATOM 2352 C C . ASN A 1 301 ? 24.286 -0.138 -45.191 1.00 44.81 301 ASN A C 1
ATOM 2354 O O . ASN A 1 301 ? 24.256 -1.319 -45.534 1.00 44.81 301 ASN A O 1
ATOM 2358 N N . LEU A 1 302 ? 23.180 0.612 -45.245 1.00 46.53 302 LEU A N 1
ATOM 2359 C CA . LEU A 1 302 ? 21.906 0.074 -45.751 1.00 46.53 302 LEU A CA 1
ATOM 2360 C C . LEU A 1 302 ? 21.659 0.407 -47.225 1.00 46.53 302 LEU A C 1
ATOM 2362 O O . LEU A 1 302 ? 21.870 1.533 -47.679 1.00 46.53 302 LEU A O 1
ATOM 2366 N N . ASP A 1 303 ? 21.181 -0.603 -47.951 1.00 44.09 303 ASP A N 1
ATOM 2367 C CA . ASP A 1 303 ? 20.753 -0.519 -49.343 1.00 44.09 303 ASP A CA 1
ATOM 2368 C C . ASP A 1 303 ? 19.536 0.416 -49.449 1.00 44.09 303 ASP A C 1
ATOM 2370 O O . ASP A 1 303 ? 18.430 0.091 -49.005 1.00 44.09 303 ASP A O 1
ATOM 2374 N N . LYS A 1 304 ? 19.765 1.627 -49.972 1.00 44.91 304 LYS A N 1
ATOM 2375 C CA . LYS A 1 304 ? 18.795 2.738 -49.991 1.00 44.91 304 LYS A CA 1
ATOM 2376 C C . LYS A 1 304 ? 17.535 2.430 -50.807 1.00 44.91 304 LYS A C 1
ATOM 2378 O O . LYS A 1 304 ? 16.520 3.092 -50.613 1.00 44.91 304 LYS A O 1
ATOM 2383 N N . ASP A 1 305 ? 17.579 1.405 -51.653 1.00 43.56 305 ASP A N 1
ATOM 2384 C CA . ASP A 1 305 ? 16.519 1.073 -52.605 1.00 43.56 305 ASP A CA 1
ATOM 2385 C C . ASP A 1 305 ? 15.411 0.174 -52.015 1.00 43.56 305 ASP A C 1
ATOM 2387 O O . ASP A 1 305 ? 14.406 -0.085 -52.676 1.00 43.56 305 ASP A O 1
ATOM 2391 N N . LYS A 1 306 ? 15.537 -0.271 -50.753 1.00 43.00 306 LYS A N 1
ATOM 2392 C CA . LYS A 1 306 ? 14.518 -1.082 -50.043 1.00 43.00 306 LYS A CA 1
ATOM 2393 C C . LYS A 1 306 ? 13.715 -0.307 -48.990 1.00 43.00 306 LYS A C 1
ATOM 2395 O O . LYS A 1 306 ? 13.014 -0.897 -48.169 1.00 43.00 306 LYS A O 1
ATOM 2400 N N . LEU A 1 307 ? 13.824 1.018 -48.996 1.00 44.72 307 LEU A N 1
ATOM 2401 C CA . LEU A 1 307 ? 13.372 1.881 -47.912 1.00 44.72 307 LEU A CA 1
ATOM 2402 C C . LEU A 1 307 ? 12.041 2.573 -48.208 1.00 44.72 307 LEU A C 1
ATOM 2404 O O . LEU A 1 307 ? 11.991 3.678 -48.740 1.00 44.72 307 LEU A O 1
ATOM 2408 N N . SER A 1 308 ? 10.949 1.942 -47.784 1.00 41.06 308 SER A N 1
ATOM 2409 C CA . SER A 1 308 ? 9.669 2.623 -47.586 1.00 41.06 308 SER A CA 1
ATOM 2410 C C . SER A 1 308 ? 9.104 2.249 -46.219 1.00 41.06 308 SER A C 1
ATOM 2412 O O . SER A 1 308 ? 8.445 1.219 -46.081 1.00 41.06 308 SER A O 1
ATOM 2414 N N . ALA A 1 309 ? 9.358 3.073 -45.202 1.00 43.25 309 ALA A N 1
ATOM 2415 C CA . ALA A 1 309 ? 8.576 3.006 -43.973 1.00 43.25 309 ALA A CA 1
ATOM 2416 C C . ALA A 1 309 ? 7.137 3.419 -44.321 1.00 43.25 309 ALA A C 1
ATOM 2418 O O . ALA A 1 309 ? 6.895 4.551 -44.749 1.00 43.25 309 ALA A O 1
ATOM 2419 N N . LYS A 1 310 ? 6.176 2.499 -44.200 1.00 40.03 310 LYS A N 1
ATOM 2420 C CA . LYS A 1 310 ? 4.758 2.866 -44.254 1.00 40.03 310 LYS A CA 1
ATOM 2421 C C . LYS A 1 310 ? 4.381 3.450 -42.897 1.00 40.03 310 LYS A C 1
ATOM 2423 O O . LYS A 1 310 ? 4.336 2.723 -41.914 1.00 40.03 310 LYS A O 1
ATOM 2428 N N . LYS A 1 311 ? 4.089 4.751 -42.862 1.00 43.22 311 LYS A N 1
ATOM 2429 C CA . LYS A 1 311 ? 3.277 5.347 -41.793 1.00 43.22 311 LYS A CA 1
ATOM 2430 C C . LYS A 1 311 ? 1.886 4.703 -41.841 1.00 43.22 311 LYS A C 1
ATOM 2432 O O . LYS A 1 311 ? 1.365 4.476 -42.940 1.00 43.22 311 LYS A O 1
ATOM 2437 N N . ASP A 1 312 ? 1.299 4.379 -40.690 1.00 45.50 312 ASP A N 1
ATOM 2438 C CA . ASP A 1 312 ? -0.123 4.033 -40.642 1.00 45.50 312 ASP A CA 1
ATOM 2439 C C . ASP A 1 312 ? -0.971 5.256 -41.064 1.00 45.50 312 ASP A C 1
ATOM 2441 O O . ASP A 1 312 ? -0.457 6.360 -41.262 1.00 45.50 312 ASP A O 1
ATOM 2445 N N . GLN A 1 313 ? -2.284 5.088 -41.238 1.00 42.25 313 GLN A N 1
ATOM 2446 C CA . GLN A 1 313 ? -3.155 6.200 -41.656 1.00 42.25 313 GLN A CA 1
ATOM 2447 C C . GLN A 1 313 ? -3.282 7.327 -40.607 1.00 42.25 313 GLN A C 1
ATOM 2449 O O . GLN A 1 313 ? -3.925 8.334 -40.897 1.00 42.25 313 GLN A O 1
ATOM 2454 N N . ASN A 1 314 ? -2.684 7.182 -39.418 1.00 41.16 314 ASN A N 1
ATOM 2455 C CA . ASN A 1 314 ? -2.853 8.074 -38.271 1.00 41.16 314 ASN A CA 1
ATOM 2456 C C . ASN A 1 314 ? -1.536 8.645 -37.715 1.00 41.16 314 ASN A C 1
ATOM 2458 O O . ASN A 1 314 ? -1.564 9.252 -36.644 1.00 41.16 314 ASN A O 1
ATOM 2462 N N . ASP A 1 315 ? -0.405 8.477 -38.410 1.00 44.75 315 ASP A N 1
ATOM 2463 C CA . ASP A 1 315 ? 0.913 8.948 -37.956 1.00 44.75 315 ASP A CA 1
ATOM 2464 C C . ASP A 1 315 ? 1.323 8.375 -36.573 1.00 44.75 315 ASP A C 1
ATOM 2466 O O . ASP A 1 315 ? 2.073 9.000 -35.817 1.00 44.75 315 ASP A O 1
ATOM 2470 N N . LYS A 1 316 ? 0.830 7.177 -36.214 1.00 41.25 316 LYS A N 1
ATOM 2471 C CA . LYS A 1 316 ? 1.164 6.499 -34.951 1.00 41.25 316 LYS A CA 1
ATOM 2472 C C . LYS A 1 316 ? 2.243 5.437 -35.161 1.00 41.25 316 LYS A C 1
ATOM 2474 O O . LYS A 1 316 ? 2.177 4.627 -36.080 1.00 41.25 316 LYS A O 1
ATOM 2479 N N . TYR A 1 317 ? 3.229 5.425 -34.265 1.00 50.50 317 TYR A N 1
ATOM 2480 C CA . TYR A 1 317 ? 4.228 4.360 -34.174 1.00 50.50 317 TYR A CA 1
ATOM 2481 C C . TYR A 1 317 ? 3.558 3.094 -33.622 1.00 50.50 317 TYR A C 1
ATOM 2483 O O . TYR A 1 317 ? 3.021 3.120 -32.513 1.00 50.50 317 TYR A O 1
ATOM 2491 N N . GLU A 1 318 ? 3.533 2.007 -34.397 1.00 48.12 318 GLU A N 1
ATOM 2492 C CA . GLU A 1 318 ? 2.953 0.738 -33.947 1.00 48.12 318 GLU A CA 1
ATOM 2493 C C . GLU A 1 318 ? 3.824 0.101 -32.851 1.00 48.12 318 GLU A C 1
ATOM 2495 O O . GLU A 1 318 ? 5.050 0.032 -32.960 1.00 48.12 318 GLU A O 1
ATOM 2500 N N . ALA A 1 319 ? 3.179 -0.365 -31.778 1.00 48.84 319 ALA A N 1
ATOM 2501 C CA . ALA A 1 319 ? 3.841 -1.099 -30.708 1.00 48.84 319 ALA A CA 1
ATOM 2502 C C . ALA A 1 319 ? 4.371 -2.442 -31.236 1.00 48.84 319 ALA A C 1
ATOM 2504 O O . ALA A 1 319 ? 3.637 -3.197 -31.882 1.00 48.84 319 ALA A O 1
ATOM 2505 N N . LEU A 1 320 ? 5.622 -2.780 -30.910 1.00 52.31 320 LEU A N 1
ATOM 2506 C CA . LEU A 1 320 ? 6.146 -4.123 -31.152 1.00 52.31 320 LEU A CA 1
ATOM 2507 C C . LEU A 1 320 ? 5.416 -5.110 -30.238 1.00 52.31 320 LEU A C 1
ATOM 2509 O O . LEU A 1 320 ? 5.724 -5.237 -29.058 1.00 52.31 320 LEU A O 1
ATOM 2513 N N . THR A 1 321 ? 4.440 -5.817 -30.796 1.00 45.38 321 THR A N 1
ATOM 2514 C CA . THR A 1 321 ? 3.705 -6.882 -30.096 1.00 45.38 321 THR A CA 1
ATOM 2515 C C . THR A 1 321 ? 4.244 -8.276 -30.417 1.00 45.38 321 THR A C 1
ATOM 2517 O O . THR A 1 321 ? 3.926 -9.228 -29.708 1.00 45.38 321 THR A O 1
ATOM 2520 N N . GLN A 1 322 ? 5.087 -8.418 -31.450 1.00 39.12 322 GLN A N 1
ATOM 2521 C CA . GLN A 1 322 ? 5.726 -9.687 -31.803 1.00 39.12 322 GLN A CA 1
ATOM 2522 C C . GLN A 1 322 ? 7.134 -9.800 -31.210 1.00 39.12 322 GLN A C 1
ATOM 2524 O O . GLN A 1 322 ? 7.997 -8.956 -31.440 1.00 39.12 322 GLN A O 1
ATOM 2529 N N . ASN A 1 323 ? 7.347 -10.907 -30.492 1.00 41.44 323 ASN A N 1
ATOM 2530 C CA . ASN A 1 323 ? 8.629 -11.399 -29.987 1.00 41.44 323 ASN A CA 1
ATOM 2531 C C . ASN A 1 323 ? 9.314 -10.547 -28.907 1.00 41.44 323 ASN A C 1
ATOM 2533 O O . ASN A 1 323 ? 10.540 -10.456 -28.860 1.00 41.44 323 ASN A O 1
ATOM 2537 N N . VAL A 1 324 ? 8.540 -10.080 -27.921 1.00 41.84 324 VAL A N 1
ATOM 2538 C CA . VAL A 1 324 ? 9.020 -10.153 -26.531 1.00 41.84 324 VAL A CA 1
ATOM 2539 C C . VAL A 1 324 ? 9.078 -11.642 -26.176 1.00 41.84 324 VAL A C 1
ATOM 2541 O O . VAL A 1 324 ? 8.178 -12.198 -25.553 1.00 41.84 324 VAL A O 1
ATOM 2544 N N . SER A 1 325 ? 10.067 -12.358 -26.708 1.00 38.56 325 SER A N 1
ATOM 2545 C CA . SER A 1 325 ? 10.372 -13.679 -26.186 1.00 38.56 325 SER A CA 1
ATOM 2546 C C . SER A 1 325 ? 10.942 -13.436 -24.799 1.00 38.56 325 SER A C 1
ATOM 2548 O O . SER A 1 325 ? 12.075 -12.962 -24.700 1.00 38.56 325 SER A O 1
ATOM 2550 N N . ASN A 1 326 ? 10.171 -13.770 -23.759 1.00 39.00 326 ASN A N 1
ATOM 2551 C CA . ASN A 1 326 ? 10.744 -14.295 -22.521 1.00 39.00 326 ASN A CA 1
ATOM 2552 C C . ASN A 1 326 ? 11.834 -15.275 -22.976 1.00 39.00 326 ASN A C 1
ATOM 2554 O O . ASN A 1 326 ? 11.550 -16.253 -23.680 1.00 39.00 326 ASN A O 1
ATOM 2558 N N . GLY A 1 327 ? 13.084 -14.835 -22.866 1.00 35.12 327 GLY A N 1
ATOM 2559 C CA . GLY A 1 327 ? 14.182 -15.422 -23.605 1.00 35.12 327 GLY A CA 1
ATOM 2560 C C . GLY A 1 327 ? 14.437 -16.811 -23.058 1.00 35.12 327 GLY A C 1
ATOM 2561 O O . GLY A 1 327 ? 14.988 -16.932 -21.972 1.00 35.12 327 GLY A O 1
ATO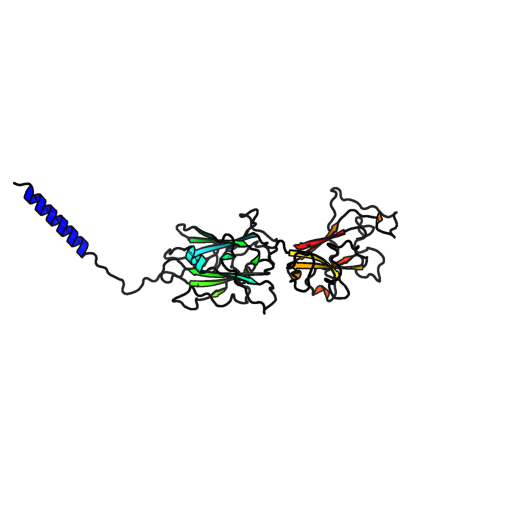M 2562 N N . THR A 1 328 ? 14.118 -17.850 -23.832 1.00 34.72 328 THR A N 1
ATOM 2563 C CA . THR A 1 328 ? 14.346 -19.242 -23.434 1.00 34.72 328 THR A CA 1
ATOM 2564 C C . THR A 1 328 ? 15.832 -19.481 -23.133 1.00 34.72 328 THR A C 1
ATOM 2566 O O . THR A 1 328 ? 16.650 -19.647 -24.041 1.00 34.72 328 THR A O 1
ATOM 2569 N N . GLY A 1 329 ? 16.180 -19.469 -21.848 1.00 36.47 329 GLY A N 1
ATOM 2570 C CA . GLY A 1 329 ? 17.518 -19.646 -21.280 1.00 36.47 329 GLY A CA 1
ATOM 2571 C C . GLY A 1 329 ? 17.495 -19.285 -19.791 1.00 36.47 329 GLY A C 1
ATOM 2572 O O . GLY A 1 329 ? 16.565 -18.631 -19.352 1.00 36.47 329 GLY A O 1
ATOM 2573 N N . ASP A 1 330 ? 18.488 -19.675 -18.987 1.00 36.03 330 ASP A N 1
ATOM 2574 C CA . ASP A 1 330 ? 18.506 -19.457 -17.517 1.00 36.03 330 ASP A CA 1
ATOM 2575 C C . ASP A 1 330 ? 18.359 -17.983 -17.041 1.00 36.03 330 ASP A C 1
ATOM 2577 O O . ASP A 1 330 ? 18.254 -17.733 -15.842 1.00 36.03 330 ASP A O 1
ATOM 2581 N N . LEU A 1 331 ? 18.296 -17.018 -17.966 1.00 37.91 331 LEU A N 1
ATOM 2582 C CA . LEU A 1 331 ? 17.913 -15.616 -17.755 1.00 37.91 331 LEU A CA 1
ATOM 2583 C C . LEU A 1 331 ? 16.387 -15.392 -17.622 1.00 37.91 331 LEU A C 1
ATOM 2585 O O . LEU A 1 331 ? 15.990 -14.388 -17.042 1.00 37.91 331 LEU A O 1
ATOM 2589 N N . ASP A 1 332 ? 15.546 -16.337 -18.066 1.00 39.56 332 ASP A N 1
ATOM 2590 C CA . ASP A 1 332 ? 14.076 -16.364 -17.873 1.00 39.56 332 ASP A CA 1
ATOM 2591 C C . ASP A 1 332 ? 13.660 -16.594 -16.409 1.00 39.56 332 ASP A C 1
ATOM 2593 O O . ASP A 1 332 ? 12.484 -16.542 -16.056 1.00 39.56 332 ASP A O 1
ATOM 2597 N N . LYS A 1 333 ? 14.628 -16.864 -15.528 1.00 37.78 333 LYS A N 1
ATOM 2598 C CA . LYS A 1 333 ? 14.413 -16.913 -14.075 1.00 37.78 333 LYS A CA 1
ATOM 2599 C C . LYS A 1 333 ? 14.559 -15.535 -13.421 1.00 37.78 333 LYS A C 1
ATOM 2601 O O . LYS A 1 333 ? 14.441 -15.428 -12.203 1.00 37.78 333 LYS A O 1
ATOM 2606 N N . GLY A 1 334 ? 14.845 -14.502 -14.216 1.00 39.94 334 GLY A N 1
ATOM 2607 C CA . GLY A 1 334 ? 14.983 -13.121 -13.784 1.00 39.94 334 GLY A CA 1
ATOM 2608 C C . GLY A 1 334 ? 13.721 -12.310 -14.055 1.00 39.94 334 GLY A C 1
ATOM 2609 O O . GLY A 1 334 ? 13.137 -12.351 -15.128 1.00 39.94 334 GLY A O 1
ATOM 2610 N N . THR A 1 335 ? 13.358 -11.502 -13.076 1.00 46.78 335 THR A N 1
ATOM 2611 C CA . THR A 1 335 ? 12.287 -10.499 -13.020 1.00 46.78 335 THR A CA 1
ATOM 2612 C C . THR A 1 335 ? 12.274 -9.415 -14.112 1.00 46.78 335 THR A C 1
ATOM 2614 O O . THR A 1 335 ? 11.499 -8.469 -14.022 1.00 46.78 335 THR A O 1
ATOM 2617 N N . ASN A 1 336 ? 13.148 -9.490 -15.114 1.00 52.16 336 ASN A N 1
ATOM 2618 C CA . ASN A 1 336 ? 13.416 -8.392 -16.035 1.00 52.16 336 ASN A CA 1
ATOM 2619 C C . ASN A 1 336 ? 12.965 -8.818 -17.435 1.00 52.16 336 ASN A C 1
ATOM 2621 O O . ASN A 1 336 ? 13.573 -9.700 -18.031 1.00 52.16 336 ASN A O 1
ATOM 2625 N N . ASN A 1 337 ? 11.904 -8.209 -17.962 1.00 63.38 337 ASN A N 1
ATOM 2626 C CA . ASN A 1 337 ? 11.389 -8.541 -19.290 1.00 63.38 337 ASN A CA 1
ATOM 2627 C C . ASN A 1 337 ? 12.433 -8.176 -20.369 1.00 63.38 337 ASN A C 1
ATOM 2629 O O . ASN A 1 337 ? 12.788 -7.002 -20.516 1.00 63.38 337 ASN A O 1
ATOM 2633 N N . VAL A 1 338 ? 12.964 -9.179 -21.075 1.00 68.81 338 VAL A N 1
ATOM 2634 C CA . VAL A 1 338 ? 14.094 -9.046 -22.012 1.00 68.81 338 VAL A CA 1
ATOM 2635 C C . VAL A 1 338 ? 13.596 -8.785 -23.432 1.00 68.81 338 VAL A C 1
ATOM 2637 O O . VAL A 1 338 ? 12.641 -9.408 -23.888 1.00 68.81 338 VAL A O 1
ATOM 2640 N N . ILE A 1 339 ? 14.295 -7.922 -24.169 1.00 68.81 339 ILE A N 1
ATOM 2641 C CA . ILE A 1 339 ? 14.128 -7.774 -25.619 1.00 68.81 339 ILE A CA 1
ATOM 2642 C C . ILE A 1 339 ? 15.435 -8.078 -26.353 1.00 68.81 339 ILE A C 1
ATOM 2644 O O . ILE A 1 339 ? 16.524 -7.762 -25.875 1.00 68.81 339 ILE A O 1
ATOM 2648 N N . ILE A 1 340 ? 15.330 -8.702 -27.527 1.00 70.06 340 ILE A N 1
ATOM 2649 C CA . ILE A 1 340 ? 16.454 -9.006 -28.419 1.00 70.06 340 ILE A CA 1
ATOM 2650 C C . ILE A 1 340 ? 16.244 -8.229 -29.714 1.00 70.06 340 ILE A C 1
ATOM 2652 O O . ILE A 1 340 ? 15.200 -8.377 -30.339 1.00 70.06 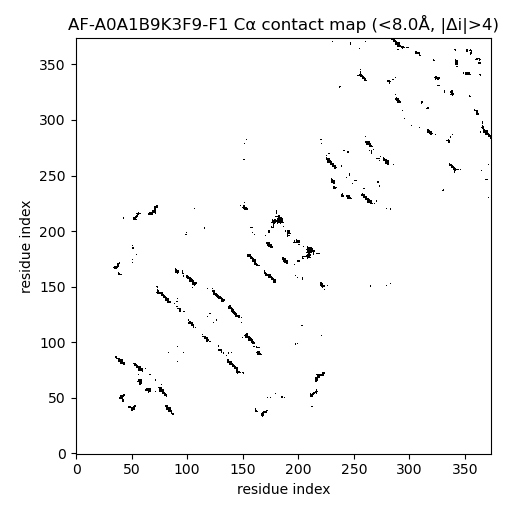340 ILE A O 1
ATOM 2656 N N . LEU A 1 341 ? 17.227 -7.431 -30.137 1.00 67.50 341 LEU A N 1
ATOM 2657 C CA . LEU A 1 341 ? 17.161 -6.719 -31.412 1.00 67.50 341 LEU A CA 1
ATOM 2658 C C . LEU A 1 341 ? 17.715 -7.597 -32.542 1.00 67.50 341 LEU A C 1
ATOM 2660 O O . LEU A 1 341 ? 18.926 -7.738 -32.690 1.00 67.50 341 LEU A O 1
ATOM 2664 N N . GLY A 1 342 ? 16.841 -8.160 -33.375 1.00 64.25 342 GLY A N 1
ATOM 2665 C CA . GLY A 1 342 ? 17.226 -8.978 -34.530 1.00 64.25 342 GLY A CA 1
ATOM 2666 C C . GLY A 1 342 ? 16.851 -10.441 -34.331 1.00 64.25 342 GLY A C 1
ATOM 2667 O O . GLY A 1 342 ? 15.795 -10.718 -33.784 1.00 64.25 342 GLY A O 1
ATOM 2668 N N . SER A 1 343 ? 17.682 -11.380 -34.792 1.00 57.91 343 SER A N 1
ATOM 2669 C CA . SER A 1 343 ? 17.401 -12.821 -34.670 1.00 57.91 343 SER A CA 1
ATOM 2670 C C . SER A 1 343 ? 17.771 -13.398 -33.296 1.00 57.91 343 SER A C 1
ATOM 2672 O O . SER A 1 343 ? 18.794 -13.041 -32.710 1.00 57.91 343 SER A O 1
ATOM 2674 N N . THR A 1 344 ? 16.982 -14.367 -32.816 1.00 56.44 344 THR A N 1
ATOM 2675 C CA . THR A 1 344 ? 17.297 -15.203 -31.641 1.00 56.44 344 THR A CA 1
ATOM 2676 C C . THR A 1 344 ? 18.428 -16.208 -31.906 1.00 56.44 344 THR A C 1
ATOM 2678 O O . THR A 1 344 ? 19.012 -16.733 -30.957 1.00 56.44 344 THR A O 1
ATOM 2681 N N . ALA A 1 345 ? 18.775 -16.438 -33.178 1.00 56.12 345 ALA A N 1
ATOM 2682 C CA . ALA A 1 345 ? 19.883 -17.272 -33.642 1.00 56.12 345 ALA A CA 1
ATOM 2683 C C . ALA A 1 345 ? 20.801 -16.456 -34.582 1.00 56.12 345 ALA A C 1
ATOM 2685 O O . ALA A 1 345 ? 20.785 -16.656 -35.807 1.00 56.12 345 ALA A O 1
ATOM 2686 N N . PRO A 1 346 ? 21.596 -15.516 -34.028 1.00 50.78 346 PRO A N 1
ATOM 2687 C CA . PRO A 1 346 ? 22.389 -14.563 -34.810 1.00 50.78 346 PRO A CA 1
ATOM 2688 C C . PRO A 1 346 ? 23.414 -15.239 -35.736 1.00 50.78 346 PRO A C 1
ATOM 2690 O O . PRO A 1 346 ? 23.753 -14.685 -36.779 1.00 50.78 346 PRO A O 1
ATOM 2693 N N . ASP A 1 347 ? 23.841 -16.461 -35.404 1.00 53.88 347 ASP A N 1
ATOM 2694 C CA . ASP A 1 347 ? 24.845 -17.221 -36.160 1.00 53.88 347 ASP A CA 1
ATOM 2695 C C . ASP A 1 347 ? 24.260 -18.005 -37.352 1.00 53.88 347 ASP A C 1
ATOM 2697 O O . ASP A 1 347 ? 25.007 -18.504 -38.195 1.00 53.88 347 ASP A O 1
ATOM 2701 N N . VAL A 1 348 ? 22.929 -18.136 -37.430 1.00 51.22 348 VAL A N 1
ATOM 2702 C CA . VAL A 1 348 ? 22.235 -19.012 -38.398 1.00 51.22 348 VAL A CA 1
ATOM 2703 C C . VAL A 1 348 ? 21.413 -18.217 -39.414 1.00 51.22 348 VAL A C 1
ATOM 2705 O O . VAL A 1 348 ? 21.293 -18.621 -40.568 1.00 51.22 348 VAL A O 1
ATOM 2708 N N . THR A 1 349 ? 20.883 -17.063 -39.014 1.00 48.84 349 THR A N 1
ATOM 2709 C CA . THR A 1 349 ? 19.951 -16.270 -39.830 1.00 48.84 349 THR A CA 1
ATOM 2710 C C . THR A 1 349 ? 20.525 -14.890 -40.102 1.00 48.84 349 THR A C 1
ATOM 2712 O O . THR A 1 349 ? 20.781 -14.108 -39.188 1.00 48.84 349 THR A O 1
ATOM 2715 N N . LYS A 1 350 ? 20.743 -14.591 -41.387 1.00 49.00 350 LYS A N 1
ATOM 2716 C CA . LYS A 1 350 ? 21.093 -13.249 -41.849 1.00 49.00 350 LYS A CA 1
ATOM 2717 C C . LYS A 1 350 ? 19.791 -12.544 -42.215 1.00 49.00 350 LYS A C 1
ATOM 2719 O O . LYS A 1 350 ? 19.150 -12.958 -43.173 1.00 49.00 350 LYS A O 1
ATOM 2724 N N . HIS A 1 351 ? 19.484 -11.473 -41.482 1.00 51.19 351 HIS A N 1
ATOM 2725 C CA . HIS A 1 351 ? 18.361 -10.532 -41.641 1.00 51.19 351 HIS A CA 1
ATOM 2726 C C . HIS A 1 351 ? 17.145 -10.747 -40.723 1.00 51.19 351 HIS A C 1
ATOM 2728 O O . HIS A 1 351 ? 16.966 -11.794 -40.113 1.00 51.19 351 HIS A O 1
ATOM 2734 N N . ASN A 1 352 ? 16.390 -9.650 -40.580 1.00 51.94 352 ASN A N 1
ATOM 2735 C CA . ASN A 1 352 ? 15.396 -9.295 -39.563 1.00 51.94 352 ASN A CA 1
ATOM 2736 C C . ASN A 1 352 ? 14.147 -10.186 -39.481 1.00 51.94 352 ASN A C 1
ATOM 2738 O O . ASN A 1 352 ? 13.063 -9.653 -39.309 1.00 51.94 352 ASN A O 1
ATOM 2742 N N . GLU A 1 353 ? 14.246 -11.509 -39.560 1.00 50.31 353 GLU A N 1
ATOM 2743 C CA . GLU A 1 353 ? 13.069 -12.400 -39.560 1.00 50.31 353 GLU A CA 1
ATOM 2744 C C . GLU A 1 353 ? 12.120 -12.178 -38.366 1.00 50.31 353 GLU A C 1
ATOM 2746 O O . GLU A 1 353 ? 10.919 -12.395 -38.479 1.00 50.31 353 GLU A O 1
ATOM 2751 N N . VAL A 1 354 ? 12.633 -11.672 -37.239 1.00 50.16 354 VAL A N 1
ATOM 2752 C CA . VAL A 1 354 ? 11.840 -11.321 -36.047 1.00 50.16 354 VAL A CA 1
ATOM 2753 C C . VAL A 1 354 ? 10.913 -10.117 -36.271 1.00 50.16 354 VAL A C 1
ATOM 2755 O O . VAL A 1 354 ? 9.887 -10.015 -35.602 1.00 50.16 354 VAL A O 1
ATOM 2758 N N . TYR A 1 355 ? 11.247 -9.235 -37.217 1.00 51.31 355 TYR A N 1
ATOM 2759 C CA . TYR A 1 355 ? 10.530 -7.993 -37.520 1.00 51.31 355 TYR A CA 1
ATOM 2760 C C . TYR A 1 355 ? 10.147 -7.840 -38.999 1.00 51.31 355 TYR A C 1
ATOM 2762 O O . TYR A 1 355 ? 9.521 -6.839 -39.338 1.00 51.31 355 TYR A O 1
ATOM 2770 N N . ASP A 1 356 ? 10.511 -8.789 -39.871 1.00 51.38 356 ASP A N 1
ATOM 2771 C CA . ASP A 1 356 ? 10.283 -8.757 -41.322 1.00 51.38 356 ASP A CA 1
ATOM 2772 C C . ASP A 1 356 ? 8.790 -8.907 -41.640 1.00 51.38 356 ASP A C 1
ATOM 2774 O O . ASP A 1 356 ? 8.267 -9.956 -42.013 1.00 51.38 356 ASP A O 1
ATOM 2778 N N . THR A 1 357 ? 8.079 -7.812 -41.410 1.00 52.50 357 THR A N 1
ATOM 2779 C CA . THR A 1 357 ? 6.691 -7.591 -41.779 1.00 52.50 357 THR A CA 1
ATOM 2780 C C . THR A 1 357 ? 6.655 -6.521 -42.865 1.00 52.50 357 THR A C 1
ATOM 2782 O O . THR A 1 357 ? 7.606 -5.759 -43.052 1.00 52.50 357 THR A O 1
ATOM 2785 N N . SER A 1 358 ? 5.512 -6.369 -43.537 1.00 51.44 358 SER A N 1
ATOM 2786 C CA . SER A 1 358 ? 5.284 -5.288 -44.509 1.00 51.44 358 SER A CA 1
ATOM 2787 C C . SER A 1 358 ? 5.477 -3.864 -43.951 1.00 51.44 358 SER A C 1
ATOM 2789 O O . SER A 1 358 ? 5.402 -2.906 -44.723 1.00 51.44 358 SER A O 1
ATOM 2791 N N . TYR A 1 359 ? 5.694 -3.723 -42.639 1.00 47.16 359 TYR A N 1
ATOM 2792 C CA . TYR A 1 359 ? 5.853 -2.463 -41.920 1.00 47.16 359 TYR A CA 1
ATOM 2793 C C . TYR A 1 359 ? 7.304 -2.171 -41.493 1.00 47.16 359 TYR A C 1
ATOM 2795 O O . TYR A 1 359 ? 7.664 -0.997 -41.427 1.00 47.16 359 TYR A O 1
ATOM 2803 N N . TYR A 1 360 ? 8.163 -3.187 -41.308 1.00 51.62 360 TYR A N 1
ATOM 2804 C CA . TYR A 1 360 ? 9.574 -3.011 -40.909 1.00 51.62 360 TYR A CA 1
ATOM 2805 C C . TYR A 1 360 ? 10.554 -3.728 -41.868 1.00 51.62 360 TYR A C 1
ATOM 2807 O O . TYR A 1 360 ? 11.289 -4.627 -41.456 1.00 51.62 360 TYR A O 1
ATOM 2815 N N . PRO A 1 361 ? 10.634 -3.320 -43.152 1.00 45.34 361 PRO A N 1
ATOM 2816 C CA . PRO A 1 361 ? 11.436 -4.008 -44.175 1.00 45.34 361 PRO A CA 1
ATOM 2817 C C . PRO A 1 361 ? 12.960 -3.977 -43.923 1.00 45.34 361 PRO A C 1
ATOM 2819 O O . PRO A 1 361 ? 13.702 -4.774 -44.493 1.00 45.34 361 PRO A O 1
ATOM 2822 N N . ALA A 1 362 ? 13.440 -3.071 -43.060 1.00 48.81 362 ALA A N 1
ATOM 2823 C CA . ALA A 1 362 ? 14.830 -2.997 -42.588 1.00 48.81 362 ALA A CA 1
ATOM 2824 C C . ALA A 1 362 ? 14.997 -3.456 -41.119 1.00 48.81 362 ALA A C 1
ATOM 2826 O O . ALA A 1 362 ? 16.085 -3.335 -40.552 1.00 48.81 362 ALA A O 1
ATOM 2827 N N . GLY A 1 363 ? 13.943 -4.020 -40.513 1.00 56.84 363 GLY A N 1
ATOM 2828 C CA . GLY A 1 363 ? 13.865 -4.401 -39.098 1.00 56.84 363 GLY A CA 1
ATOM 2829 C C . GLY A 1 363 ? 13.930 -3.233 -38.119 1.00 56.84 363 GLY A C 1
ATOM 2830 O O . GLY A 1 363 ? 13.522 -2.124 -38.445 1.00 56.84 363 GLY A O 1
ATOM 2831 N N . ALA A 1 364 ? 14.451 -3.493 -36.913 1.00 58.03 364 ALA A N 1
ATOM 2832 C CA . ALA A 1 364 ? 14.523 -2.530 -35.806 1.00 58.03 364 ALA A CA 1
ATOM 2833 C C . ALA A 1 364 ? 15.555 -1.396 -35.997 1.00 58.03 364 ALA A C 1
ATOM 2835 O O . ALA A 1 364 ? 15.619 -0.474 -35.185 1.00 58.03 364 ALA A O 1
ATOM 2836 N N . GLN A 1 365 ? 16.388 -1.460 -37.041 1.00 61.47 365 GLN A N 1
ATOM 2837 C CA . GLN A 1 365 ? 17.439 -0.471 -37.301 1.00 61.47 365 GLN A CA 1
ATOM 2838 C C . GLN A 1 365 ? 16.831 0.904 -37.617 1.00 61.47 365 GLN A C 1
ATOM 2840 O O . GLN A 1 365 ? 15.810 0.983 -38.285 1.00 61.47 365 GLN A O 1
ATOM 2845 N N . GLY A 1 366 ? 17.447 1.990 -37.139 1.00 57.78 366 GLY A N 1
ATOM 2846 C CA . GLY A 1 366 ? 16.971 3.362 -37.382 1.00 57.78 366 GLY A CA 1
ATOM 2847 C C . GLY A 1 366 ? 15.802 3.826 -36.503 1.00 57.78 366 GLY A C 1
ATOM 2848 O O . GLY A 1 366 ? 15.422 4.990 -36.597 1.00 57.78 366 GLY A O 1
ATOM 2849 N N . TYR A 1 367 ? 15.269 2.958 -35.639 1.00 67.12 367 TYR A N 1
ATOM 2850 C CA . TYR A 1 367 ? 14.250 3.290 -34.641 1.00 67.12 367 TYR A CA 1
ATOM 2851 C C . TYR A 1 367 ? 14.854 3.431 -33.235 1.00 67.12 367 TYR A C 1
ATOM 2853 O O . TYR A 1 367 ? 15.897 2.855 -32.923 1.00 67.12 367 TYR A O 1
ATOM 2861 N N . LYS A 1 368 ? 14.170 4.174 -32.361 1.00 74.75 368 LYS A N 1
ATOM 2862 C CA . LYS A 1 368 ? 14.466 4.271 -30.927 1.00 74.75 368 LYS A CA 1
ATOM 2863 C C . LYS A 1 368 ? 13.738 3.177 -30.162 1.00 74.75 368 LYS A C 1
ATOM 2865 O O . LYS A 1 368 ? 12.543 2.977 -30.360 1.00 74.75 368 LYS A O 1
ATOM 2870 N N . LEU A 1 369 ? 14.433 2.526 -29.239 1.00 77.69 369 LEU A N 1
ATOM 2871 C CA . LEU A 1 369 ? 13.832 1.571 -28.316 1.00 77.69 369 LEU A CA 1
ATOM 2872 C C . LEU A 1 369 ? 13.190 2.310 -27.134 1.00 77.69 369 LEU A C 1
ATOM 2874 O O . LEU A 1 369 ? 13.818 3.173 -26.528 1.00 77.69 369 LEU A O 1
ATOM 2878 N N . THR A 1 370 ? 11.952 1.963 -26.793 1.00 78.25 370 THR A N 1
ATOM 2879 C CA . THR A 1 370 ? 11.237 2.499 -25.627 1.00 78.25 370 THR A CA 1
ATOM 2880 C C . THR A 1 370 ? 10.639 1.370 -24.808 1.00 78.25 370 THR A C 1
ATOM 2882 O O . THR A 1 370 ? 10.215 0.358 -25.368 1.00 78.25 370 THR A O 1
ATOM 2885 N N . VAL A 1 371 ? 10.537 1.570 -23.497 1.00 80.00 371 VAL A N 1
ATOM 2886 C CA . VAL A 1 371 ? 9.862 0.648 -22.585 1.00 80.00 371 VAL A CA 1
ATOM 2887 C C . VAL A 1 371 ? 8.867 1.404 -21.713 1.00 80.00 371 VAL A C 1
ATOM 2889 O O . VAL A 1 371 ? 9.123 2.533 -21.297 1.00 80.00 371 VAL A O 1
ATOM 2892 N N . THR A 1 372 ? 7.722 0.786 -21.450 1.00 80.19 372 THR A N 1
ATOM 2893 C CA . THR A 1 372 ? 6.694 1.285 -20.533 1.00 80.19 372 THR A CA 1
ATOM 2894 C C . THR A 1 372 ? 6.419 0.227 -19.474 1.00 80.19 372 THR A C 1
ATOM 2896 O O . THR A 1 372 ? 6.334 -0.954 -19.808 1.00 80.19 372 THR A O 1
ATOM 2899 N N . THR A 1 373 ? 6.313 0.637 -18.213 1.00 77.56 373 THR A N 1
ATOM 2900 C CA . THR A 1 373 ? 5.904 -0.223 -17.096 1.00 77.56 373 THR A CA 1
ATOM 2901 C C . THR A 1 373 ? 4.386 -0.294 -17.006 1.00 77.56 373 THR A C 1
ATOM 2903 O O . THR A 1 373 ? 3.714 0.707 -17.255 1.00 77.56 373 THR A O 1
ATOM 2906 N N . ASN A 1 374 ? 3.848 -1.459 -16.638 1.00 69.44 374 ASN A N 1
ATOM 2907 C CA . ASN A 1 374 ? 2.440 -1.617 -16.261 1.00 69.44 374 ASN A CA 1
ATOM 2908 C C . ASN A 1 374 ? 2.306 -2.308 -14.914 1.00 69.44 374 ASN A C 1
ATOM 2910 O O . ASN A 1 374 ? 3.108 -3.250 -14.665 1.00 69.44 374 ASN A O 1
#

Nearest PDB structures (foldseek):
  4tsh-assembly1_B  TM=1.966E-01  e=3.951E-03  Streptococcus mutans
  2wza-assembly1_A  TM=2.615E-01  e=4.667E-02  Streptococcus gordonii
  6e3f-assembly1_A  TM=2.020E-01  e=1.004E-02  Streptococcus intermedius
  2iuj-assembly1_A  TM=3.393E-01  e=3.014E-01  Glycine max
  7l0o-assembly1_A  TM=1.975E-01  e=4.182E-02  Streptococcus gordonii

Foldseek 3Di:
DPPPVVVVVVVVVVVVVVVVVVVPPPPDDDPDDDAFDAKWKFDPDDPGDTQFKAKFWAAQVGRVHGPFAAAAAAFIKIKIKIWIDTPVLFAADFVLQVLQKWKWFDQDLPPPPTATDIDDPVQFAPFDWDWDSDDHIIMIMTMGTRHPVLANTQAMKMWGWRAGPDGVVRTAWIFIATHQQDLADTDTHAQPDSVCSSDDDPGRDNDHHHSNHRHRNHGDDHHYPQKAKFKFWDDDLDTCLPPDGLVPDPDFDDAFIKIWMWIWGHPDPPRGDDPPTDIDLLRWDKFKAWDDDQDPVPVPDDDPVQDDQDQDPPNDGDGPPFDLPCLPDPSVVDSISMDTFADNCVPPDDARPSACDPRCVRGSHRTRMDMDID

Solvent-accessible surface area (backbone atoms only — not comparable to full-atom values): 21309 Å² total; per-residue (Å²): 130,75,74,61,60,58,55,52,54,52,51,51,51,51,52,50,49,54,52,52,62,63,70,63,70,70,84,79,77,72,95,62,83,79,73,58,46,60,34,38,32,19,24,80,53,91,86,48,56,80,58,19,25,28,40,40,33,20,29,60,95,44,71,88,38,59,50,33,78,46,61,37,39,52,51,22,30,44,36,41,32,32,28,46,50,42,87,78,63,62,45,78,38,57,68,61,50,55,76,39,53,45,42,31,37,30,56,55,76,85,42,86,80,65,68,75,40,74,58,56,72,88,61,39,41,77,66,44,62,49,76,46,80,51,100,88,48,36,33,40,35,41,34,28,34,40,34,76,87,48,50,48,22,44,27,44,26,36,36,37,55,28,54,38,71,49,69,38,47,32,50,44,38,34,35,31,22,39,22,58,72,34,64,34,52,25,49,72,37,75,40,89,35,86,91,54,53,80,53,73,77,95,61,72,63,93,60,84,16,0,33,39,36,32,73,51,46,31,39,46,38,22,36,44,98,41,53,43,76,41,34,22,43,46,60,91,92,41,73,37,70,86,75,53,47,56,72,77,47,101,58,84,84,55,86,61,42,34,36,30,50,46,29,33,45,53,82,62,100,70,93,60,80,54,97,86,47,55,74,49,30,68,60,46,44,74,49,56,30,51,37,74,73,72,45,71,88,79,51,92,82,67,73,75,89,67,75,70,79,62,72,52,101,75,79,56,74,65,69,55,79,67,68,71,45,74,48,92,52,90,63,60,80,48,55,41,68,34,43,60,43,48,43,98,50,64,92,80,49,90,66,35,73,64,44,64,42,97,59,26,76,74,27,76,68,49,43,43,79,45,77,43,78,90

pLDDT: mean 77.2, std 18.73, range [34.72, 97.94]

Secondary structure (DSSP, 8-state):
--HHHHHHHHHHHHHHHHHHHHHT---PPPSSPPP-PPPEEE-SSTTPPBT-EEEEEE-SSSTTSB-EEEEEETT-EEEEEEEEE-TT-PPP-HHHHHHH-EEEEES-TT-TTSPPEEEPGGGSEEEEEEEEEETTEEEEEEEEE--GGGTT-SEEEEEEEEE-SS-SS-EEEEEEES-TT--SPPEEE--S-TTSTTS--SS--SS----EE-TTEEEEEEE-TTEEEEEEEEETTEE-TTT-BTTTS--PPPTT-EEEEEEEE-SSSSSS--TTSEE-GGG--EEEEEES---TTS-TT--GGG------TT-PPPP--S-----SSGGGGSSS-EEESS-SSTTT--S-TTT-STT-TTTTTTSEEEEEE-

Sequence (374 aa):
MKNLTVKKVALGLFLAGYAASSAFAITASTKNFIQGNLPVFKSNEQGAAEHTMTFKIMDQDKPTDQIGSRPAKVKDIIRIEFNLEDADKDKLSADRIKETFKIFIKKNKNDSTEAWKEVDHADLTDLKVELNNDTDKDKAVISFVISDKFAGAEHIGYQLLERTEFGAPYANKWLLVTDVWSQANPNAKDPSDEKNPTTPPKDPDTGDYGPGDSTNNGSGPIESTKTRIGIFKITGAAVDVNSIDYSREDKIPEYGDKFAAVVWMEDIENDKLDANEVTKTGSYTFTWSLTGDYDYKTLNNLDKDKLSAKKDQNDKYEALTQNVSNGTGDLDKGTNNVIILGSTAPDVTKHNEVYDTSYYPAGAQGYKLTVTTN

Radius of gyration: 32.93 Å; Cα contacts (8 Å, |Δi|>4): 771; chains: 1; bounding box: 85×58×112 Å

Mean predicted aligned error: 12.79 Å